Protein AF-A0A9P6S0D8-F1 (afdb_monomer)

Mean predicted aligned error: 14.42 Å

Solvent-accessible surface area (backbone atoms only — not comparable to full-atom values): 31231 Å² total; per-residue (Å²): 136,86,85,92,86,79,92,85,88,78,79,87,88,86,89,82,87,88,82,85,79,86,88,84,84,80,89,79,89,86,79,100,69,88,82,90,78,87,81,86,84,84,90,83,92,80,87,82,86,81,84,81,88,82,85,83,85,80,87,84,84,84,88,83,89,88,89,84,90,84,87,88,90,80,89,84,90,81,89,90,76,80,65,67,63,65,66,60,67,65,77,71,67,76,76,74,74,55,66,65,57,43,49,49,54,51,43,53,53,55,54,61,75,56,76,90,59,91,80,73,90,51,42,20,22,59,42,90,88,52,57,86,91,54,59,41,60,39,66,62,56,50,51,53,42,70,70,48,89,40,39,30,38,42,39,32,28,58,88,52,48,47,63,65,62,49,50,53,51,47,38,40,52,47,54,69,71,54,52,93,91,48,63,43,63,41,79,40,57,37,45,76,39,81,67,50,58,49,54,45,67,60,52,51,46,54,72,66,68,67,55,54,74,69,52,50,51,50,44,34,74,75,40,42,30,42,35,35,39,33,39,43,53,46,54,67,63,82,65,31,50,58,67,52,47,39,50,65,39,93,94,33,42,35,54,34,35,41,37,29,37,44,58,87,71,56,58,100,79,45,60,78,39,60,49,58,57,85,47,99,83,56,55,74,52,87,71,30,46,49,55,34,24,45,51,69,48,50,76,66,55,48,50,53,49,42,45,49,42,60,77,55,59,55,92,84,69,75,54,92,86,60,81,85,68,48,55,67,54,52,52,52,49,42,70,66,30,75,70,37,54,72,57,32,20,32,58,46,50,32,57,40,44,73,66,32,48,70,58,51,60,72,67,68,61,61,61,93,74,47,77,72,41,79,64,54,46,49,52,48,38,53,53,51,46,30,55,52,36,48,55,53,52,77,73,46,95,68,54,70,72,47,44,58,45,45,54,51,39,52,75,72,37,44,58,60,54,42,50,50,53,48,26,52,51,27,44,49,33,38,73,78,52,74,48,38,62,47,47,73,56,49,66,94,84,33,63,89,41,81,59,28,76,58,70,34,90,49,55,64,39,37,57,43,45,79,32,42,72,56,46,76,60,95,51,32,35,29,54,79,44,63,70,55,44,56,46,32,32,50,45,65,74,64,51,80,78,72,94,68,92,90,82,79,84,132

Structure (mmCIF, N/CA/C/O backbone):
data_AF-A0A9P6S0D8-F1
#
_entry.id   AF-A0A9P6S0D8-F1
#
loop_
_atom_site.group_PDB
_atom_site.id
_atom_site.type_symbol
_atom_site.label_atom_id
_atom_site.label_alt_id
_atom_site.label_comp_id
_atom_site.label_asym_id
_atom_site.label_entity_id
_atom_site.label_seq_id
_atom_site.pdbx_PDB_ins_code
_atom_site.Cartn_x
_atom_site.Cartn_y
_atom_site.Cartn_z
_atom_site.occupancy
_atom_site.B_iso_or_equiv
_atom_site.auth_seq_id
_atom_site.auth_comp_id
_atom_site.auth_asym_id
_atom_site.auth_atom_id
_atom_site.pdbx_PDB_model_num
ATOM 1 N N . THR A 1 1 ? 36.567 -17.378 55.116 1.00 43.62 1 THR A N 1
ATOM 2 C CA . THR A 1 1 ? 37.610 -16.711 54.309 1.00 43.62 1 THR A CA 1
ATOM 3 C C . THR A 1 1 ? 36.976 -15.665 53.410 1.00 43.62 1 THR A C 1
ATOM 5 O O . THR A 1 1 ? 36.453 -15.983 52.356 1.00 43.62 1 THR A O 1
ATOM 8 N N . THR A 1 2 ? 36.975 -14.416 53.874 1.00 33.81 2 THR A N 1
ATOM 9 C CA . THR A 1 2 ? 36.961 -13.179 53.058 1.00 33.81 2 THR A CA 1
ATOM 10 C C . THR A 1 2 ? 38.317 -13.021 52.326 1.00 33.81 2 THR A C 1
ATOM 12 O O . THR A 1 2 ? 39.201 -13.829 52.634 1.00 33.81 2 THR A O 1
ATOM 15 N N . PRO A 1 3 ? 38.551 -12.057 51.394 1.00 44.50 3 PRO A N 1
ATOM 16 C CA . PRO A 1 3 ? 37.838 -10.791 51.091 1.00 44.50 3 PRO A CA 1
ATOM 17 C C . PRO A 1 3 ? 37.304 -10.687 49.633 1.00 44.50 3 PRO A C 1
ATOM 19 O O . PRO A 1 3 ? 37.494 -11.619 48.864 1.00 44.50 3 PRO A O 1
ATOM 22 N N . ASN A 1 4 ? 36.568 -9.668 49.151 1.00 31.56 4 ASN A N 1
ATOM 23 C CA . ASN A 1 4 ? 36.167 -8.312 49.604 1.00 31.56 4 ASN A CA 1
ATOM 24 C C . ASN A 1 4 ? 37.108 -7.109 49.299 1.00 31.56 4 ASN A C 1
ATOM 26 O O . ASN A 1 4 ? 37.871 -6.703 50.166 1.00 31.56 4 ASN A O 1
ATOM 30 N N . TYR A 1 5 ? 36.972 -6.485 48.118 1.00 31.80 5 TYR A N 1
ATOM 31 C CA . TYR A 1 5 ? 37.401 -5.108 47.758 1.00 31.80 5 TYR A CA 1
ATOM 32 C C . TYR A 1 5 ? 36.696 -4.699 46.435 1.00 31.80 5 TYR A C 1
ATOM 34 O O . TYR A 1 5 ? 36.462 -5.580 45.614 1.00 31.80 5 TYR A O 1
ATOM 42 N N . SER A 1 6 ? 36.421 -3.438 46.063 1.00 29.94 6 SER A N 1
ATOM 43 C CA . SER A 1 6 ? 35.986 -2.212 46.776 1.00 29.94 6 SER A CA 1
ATOM 44 C C . SER A 1 6 ? 35.762 -1.078 45.748 1.00 29.94 6 SER A C 1
ATOM 46 O O . SER A 1 6 ? 36.476 -1.029 44.749 1.00 29.94 6 SER A O 1
ATOM 48 N N . ASN A 1 7 ? 34.869 -0.118 46.021 1.00 30.22 7 ASN A N 1
ATOM 49 C CA . ASN A 1 7 ? 34.655 1.094 45.203 1.00 30.22 7 ASN A CA 1
ATOM 50 C C . ASN A 1 7 ? 35.923 1.921 44.902 1.00 30.22 7 ASN A C 1
ATOM 52 O O . ASN A 1 7 ? 36.817 2.023 45.746 1.00 30.22 7 ASN A O 1
ATOM 56 N N . LYS A 1 8 ? 35.877 2.705 43.811 1.00 30.20 8 LYS A N 1
ATOM 57 C CA . LYS A 1 8 ? 36.430 4.074 43.796 1.00 30.20 8 LYS A CA 1
ATOM 58 C C . LYS A 1 8 ? 35.692 4.991 42.810 1.00 30.20 8 LYS A C 1
ATOM 60 O O . LYS A 1 8 ? 35.500 4.627 41.658 1.00 30.20 8 LYS A O 1
ATOM 65 N N . ASN A 1 9 ? 35.313 6.182 43.282 1.00 28.91 9 ASN A N 1
ATOM 66 C CA . ASN A 1 9 ? 34.657 7.237 42.498 1.00 28.91 9 ASN A CA 1
ATOM 67 C C . ASN A 1 9 ? 35.667 8.267 41.970 1.00 28.91 9 ASN A C 1
ATOM 69 O O . ASN A 1 9 ? 36.666 8.537 42.641 1.00 28.91 9 ASN A O 1
ATOM 73 N N . ARG A 1 10 ? 35.323 8.884 40.833 1.00 27.48 10 ARG A N 1
ATOM 74 C CA . ARG A 1 10 ? 35.676 10.237 40.340 1.00 27.48 10 ARG A CA 1
ATOM 75 C C . ARG A 1 10 ? 34.890 10.443 39.026 1.00 27.48 10 ARG A C 1
ATOM 77 O O . ARG A 1 10 ? 34.775 9.469 38.290 1.00 27.48 10 ARG A O 1
ATOM 84 N N . SER A 1 11 ? 34.197 11.537 38.690 1.00 25.92 11 SER A N 1
ATOM 85 C CA . SER A 1 11 ? 34.303 12.974 39.021 1.00 25.92 11 SER A CA 1
ATOM 86 C C . SER A 1 11 ? 35.606 13.621 38.525 1.00 25.92 11 SER A C 1
ATOM 88 O O . SER A 1 11 ? 36.672 13.033 38.678 1.00 25.92 11 SER A O 1
ATOM 90 N N . GLU A 1 12 ? 35.607 14.806 37.910 1.00 26.80 12 GLU A N 1
ATOM 91 C CA . GLU A 1 12 ? 34.502 15.710 37.509 1.00 26.80 12 GLU A CA 1
ATOM 92 C C . GLU A 1 12 ? 34.075 15.400 36.027 1.00 26.80 12 GLU A C 1
ATOM 94 O O . GLU A 1 12 ? 34.183 14.232 35.657 1.00 26.80 12 GLU A O 1
ATOM 99 N N . ASP A 1 13 ? 33.526 16.225 35.114 1.00 25.75 13 ASP A N 1
ATOM 100 C CA . ASP A 1 13 ? 33.072 17.637 35.071 1.00 25.75 13 ASP A CA 1
ATOM 101 C C . ASP A 1 13 ? 32.046 17.873 33.906 1.00 25.75 13 ASP A C 1
ATOM 103 O O . ASP A 1 13 ? 31.750 16.948 33.147 1.00 25.75 13 ASP A O 1
ATOM 107 N N . PHE A 1 14 ? 31.536 19.103 33.723 1.00 30.69 14 PHE A N 1
ATOM 108 C CA . PHE A 1 14 ? 30.758 19.620 32.566 1.00 30.69 14 PHE A CA 1
ATOM 109 C C . PHE A 1 14 ? 31.228 21.051 32.225 1.00 30.69 14 PHE A C 1
ATOM 111 O O . PHE A 1 14 ? 31.434 21.832 33.151 1.00 30.69 14 PHE A O 1
ATOM 118 N N . PRO A 1 15 ? 31.312 21.471 30.941 1.00 30.58 15 PRO A N 1
ATOM 119 C CA . PRO A 1 15 ? 30.437 22.585 30.488 1.00 30.58 15 PRO A CA 1
ATOM 120 C C . PRO A 1 15 ? 30.184 22.640 28.951 1.00 30.58 15 PRO A C 1
ATOM 122 O O . PRO A 1 15 ? 30.772 21.863 28.202 1.00 30.58 15 PRO A O 1
ATOM 125 N N . PRO A 1 16 ? 29.441 23.638 28.415 1.00 31.28 16 PRO A N 1
ATOM 126 C CA . PRO A 1 16 ? 28.270 24.342 28.953 1.00 31.28 16 PRO A CA 1
ATOM 127 C C . PRO A 1 16 ? 27.049 24.276 27.999 1.00 31.28 16 PRO A C 1
ATOM 129 O O . PRO A 1 16 ? 27.152 23.908 26.831 1.00 31.28 16 PRO A O 1
ATOM 132 N N . ALA A 1 17 ? 25.880 24.726 28.465 1.00 25.39 17 ALA A N 1
ATOM 133 C CA . ALA A 1 17 ? 24.733 24.989 27.590 1.00 25.39 17 ALA A CA 1
ATOM 134 C C . ALA A 1 17 ? 24.868 26.343 26.863 1.00 25.39 17 ALA A C 1
ATOM 136 O O . ALA A 1 17 ? 25.254 27.339 27.477 1.00 25.39 17 ALA A O 1
ATOM 137 N N . ILE A 1 18 ? 24.469 26.410 25.587 1.00 25.33 18 ILE A N 1
ATOM 138 C CA . ILE A 1 18 ? 24.305 27.679 24.858 1.00 25.33 18 ILE A CA 1
ATOM 139 C C . ILE A 1 18 ? 22.868 28.180 25.039 1.00 25.33 18 ILE A C 1
ATOM 141 O O . ILE A 1 18 ? 21.903 27.473 24.757 1.00 25.33 18 ILE A O 1
ATOM 145 N N . ASN A 1 19 ? 22.739 29.422 25.501 1.00 22.20 19 ASN A N 1
ATOM 146 C CA . ASN A 1 19 ? 21.478 30.117 25.735 1.00 22.20 19 ASN A CA 1
ATOM 147 C C . ASN A 1 19 ? 21.505 31.439 24.960 1.00 22.20 19 ASN A C 1
ATOM 149 O O . ASN A 1 19 ? 22.348 32.290 25.240 1.00 22.20 19 ASN A O 1
ATOM 153 N N . ILE A 1 20 ? 20.592 31.615 24.003 1.00 25.36 20 ILE A N 1
ATOM 154 C CA . ILE A 1 20 ? 20.399 32.883 23.292 1.00 25.36 20 ILE A CA 1
ATOM 155 C C . ILE A 1 20 ? 18.930 33.281 23.421 1.00 25.36 20 ILE A C 1
ATOM 157 O O . ILE A 1 20 ? 18.036 32.629 22.882 1.00 25.36 20 ILE A O 1
ATOM 161 N N . LYS A 1 21 ? 18.689 34.371 24.152 1.00 21.94 21 LYS A N 1
ATOM 162 C CA . LYS A 1 21 ? 17.391 35.047 24.225 1.00 21.94 21 LYS A CA 1
ATOM 163 C C . LYS A 1 21 ? 17.275 36.117 23.138 1.00 21.94 21 LYS A C 1
ATOM 165 O O . LYS A 1 21 ? 18.274 36.696 22.729 1.00 21.94 21 LYS A O 1
ATOM 170 N N . THR A 1 22 ? 16.023 36.456 22.825 1.00 23.69 22 THR A N 1
ATOM 171 C CA . THR A 1 22 ? 15.563 37.774 22.344 1.00 23.69 22 THR A CA 1
ATOM 172 C C . THR A 1 22 ? 16.264 38.384 21.128 1.00 23.69 22 THR A C 1
ATOM 174 O O . THR A 1 22 ? 17.295 39.034 21.254 1.00 23.69 22 THR A O 1
ATOM 177 N N . TYR A 1 23 ? 15.531 38.414 20.015 1.00 22.95 23 TYR A N 1
ATOM 178 C CA . TYR A 1 23 ? 15.213 39.701 19.397 1.00 22.95 23 TYR A CA 1
ATOM 179 C C . TYR A 1 23 ? 13.695 39.840 19.258 1.00 22.95 23 TYR A C 1
ATOM 181 O O . TYR A 1 23 ? 13.004 38.894 18.887 1.00 22.95 23 TYR A O 1
ATOM 189 N N . THR A 1 24 ? 13.193 41.029 19.574 1.00 22.28 24 THR A N 1
ATOM 190 C CA . THR A 1 24 ? 11.786 41.426 19.462 1.00 22.28 24 THR A CA 1
ATOM 191 C C . THR A 1 24 ? 11.764 42.723 18.669 1.00 22.28 24 THR A C 1
ATOM 193 O O . THR A 1 24 ? 12.523 43.612 19.037 1.00 22.28 24 THR A O 1
ATOM 196 N N . HIS A 1 25 ? 10.921 42.853 17.636 1.00 23.44 25 HIS A N 1
ATOM 197 C CA . HIS A 1 25 ? 9.987 43.984 17.476 1.00 23.44 25 HIS A CA 1
ATOM 198 C C . HIS A 1 25 ? 9.225 43.992 16.134 1.00 23.44 25 HIS A C 1
ATOM 200 O O . HIS A 1 25 ? 9.727 43.568 15.102 1.00 23.44 25 HIS A O 1
ATOM 206 N N . LEU A 1 26 ? 8.028 44.588 16.207 1.00 22.56 26 LEU A N 1
ATOM 207 C CA . LEU A 1 26 ? 7.305 45.317 15.153 1.00 22.56 26 LEU A CA 1
ATOM 208 C C . LEU A 1 26 ? 6.817 44.562 13.903 1.00 22.56 26 LEU A C 1
ATOM 210 O O . LEU A 1 26 ? 7.389 44.600 12.818 1.00 22.56 26 LEU A O 1
ATOM 214 N N . VAL A 1 27 ? 5.592 44.060 14.069 1.00 21.38 27 VAL A N 1
ATOM 215 C CA . VAL A 1 27 ? 4.469 44.227 13.131 1.00 21.38 27 VAL A CA 1
ATOM 216 C C . VAL A 1 27 ? 4.602 45.455 12.213 1.00 21.38 27 VAL A C 1
ATOM 218 O O . VAL A 1 27 ? 4.685 46.584 12.691 1.00 21.38 27 VAL A O 1
ATOM 221 N N . THR A 1 28 ? 4.425 45.240 10.910 1.00 23.17 28 THR A N 1
ATOM 222 C CA . THR A 1 28 ? 3.629 46.128 10.043 1.00 23.17 28 THR A CA 1
ATOM 223 C C . THR A 1 28 ? 2.694 45.259 9.202 1.00 23.17 28 THR A C 1
ATOM 225 O O . THR A 1 28 ? 3.064 44.158 8.798 1.00 23.17 28 THR A O 1
ATOM 228 N N . ALA A 1 29 ? 1.458 45.713 8.996 1.00 23.39 29 ALA A N 1
ATOM 229 C CA . ALA A 1 29 ? 0.491 45.039 8.132 1.00 23.39 29 ALA A CA 1
ATOM 230 C C . ALA A 1 29 ? 0.587 45.588 6.703 1.00 23.39 29 ALA A C 1
ATOM 232 O O . ALA A 1 29 ? 0.917 46.760 6.527 1.00 23.39 29 ALA A O 1
ATOM 233 N N . PHE A 1 30 ? 0.229 44.778 5.704 1.00 22.94 30 PHE A N 1
ATOM 234 C CA . PHE A 1 30 ? -0.132 45.285 4.380 1.00 22.94 30 PHE A CA 1
ATOM 235 C C . PHE A 1 30 ? -1.308 44.504 3.787 1.00 22.94 30 PHE A C 1
ATOM 237 O O . PHE A 1 30 ? -1.405 43.287 3.940 1.00 22.94 30 PHE A O 1
ATOM 244 N N . ASP A 1 31 ? -2.210 45.249 3.156 1.00 23.81 31 ASP A N 1
ATOM 245 C CA . ASP A 1 31 ? -3.538 44.830 2.701 1.00 23.81 31 ASP A CA 1
ATOM 246 C C . ASP A 1 31 ? -3.511 44.501 1.189 1.00 23.81 31 ASP A C 1
ATOM 248 O O . ASP A 1 31 ? -2.992 45.311 0.412 1.00 23.81 31 ASP A O 1
ATOM 252 N N . PRO A 1 32 ? -3.995 43.328 0.732 1.00 25.39 32 PRO A N 1
ATOM 253 C CA . PRO A 1 32 ? -3.911 42.924 -0.673 1.00 25.39 32 PRO A CA 1
ATOM 254 C C . PRO A 1 32 ? -5.001 43.569 -1.555 1.00 25.39 32 PRO A C 1
ATOM 256 O O . PRO A 1 32 ? -5.939 42.900 -1.992 1.00 25.39 32 PRO A O 1
ATOM 259 N N . ALA A 1 33 ? -4.844 44.854 -1.892 1.00 22.03 33 ALA A N 1
ATOM 260 C CA . ALA A 1 33 ? -5.728 45.567 -2.821 1.00 22.03 33 ALA A CA 1
ATOM 261 C C . ALA A 1 33 ? -4.964 46.406 -3.867 1.00 22.03 33 ALA A C 1
ATOM 263 O O . ALA A 1 33 ? -4.150 47.256 -3.516 1.00 22.03 33 ALA A O 1
ATOM 264 N N . ASN A 1 34 ? -5.318 46.226 -5.152 1.00 23.20 34 ASN A N 1
ATOM 265 C CA . ASN A 1 34 ? -4.726 46.863 -6.348 1.00 23.20 34 ASN A CA 1
ATOM 266 C C . ASN A 1 34 ? -3.242 46.489 -6.613 1.00 23.20 34 ASN A C 1
ATOM 268 O O . ASN A 1 34 ? -2.434 46.330 -5.713 1.00 23.20 34 ASN A O 1
ATOM 272 N N . THR A 1 35 ? -2.799 46.296 -7.860 1.00 25.33 35 THR A N 1
ATOM 273 C CA . THR A 1 35 ? -3.076 47.162 -9.018 1.00 25.33 35 THR A CA 1
ATOM 274 C C . THR A 1 35 ? -3.263 46.398 -10.333 1.00 25.33 35 THR A C 1
ATOM 276 O O . THR A 1 35 ? -2.433 45.582 -10.723 1.00 25.33 35 THR A O 1
ATOM 279 N N . LEU A 1 36 ? -4.328 46.744 -11.062 1.00 24.22 36 LEU A N 1
ATOM 280 C CA . LEU A 1 36 ? -4.523 46.418 -12.478 1.00 24.22 36 LEU A CA 1
ATOM 281 C C . LEU A 1 36 ? -3.663 47.324 -13.373 1.00 24.22 36 LEU A C 1
ATOM 283 O O . LEU A 1 36 ? -3.806 48.542 -13.294 1.00 24.22 36 LEU A O 1
ATOM 287 N N . SER A 1 37 ? -2.902 46.762 -14.320 1.00 23.42 37 SER A N 1
ATOM 288 C CA . SER A 1 37 ? -2.641 47.445 -15.600 1.00 23.42 37 SER A CA 1
ATOM 289 C C . SER A 1 37 ? -2.155 46.502 -16.710 1.00 23.42 37 SER A C 1
ATOM 291 O O . SER A 1 37 ? -1.038 46.005 -16.667 1.00 23.42 37 SER A O 1
ATOM 293 N N . ARG A 1 38 ? -3.015 46.334 -17.725 1.00 23.45 38 ARG A N 1
ATOM 294 C CA . ARG A 1 38 ? -2.714 46.246 -19.170 1.00 23.45 38 ARG A CA 1
ATOM 295 C C . ARG A 1 38 ? -1.516 45.398 -19.640 1.00 23.45 38 ARG A C 1
ATOM 297 O O . ARG A 1 38 ? -0.373 45.821 -19.537 1.00 23.45 38 ARG A O 1
ATOM 304 N N . TYR A 1 39 ? -1.828 44.414 -20.483 1.00 24.00 39 TYR A N 1
ATOM 305 C CA . TYR A 1 39 ? -1.579 44.579 -21.924 1.00 24.00 39 TYR A CA 1
ATOM 306 C C . TYR A 1 39 ? -2.740 43.984 -22.740 1.00 24.00 39 TYR A C 1
ATOM 308 O O . TYR A 1 39 ? -3.196 42.879 -22.458 1.00 24.00 39 TYR A O 1
ATOM 316 N N . HIS A 1 40 ? -3.219 44.719 -23.749 1.00 26.00 40 HIS A N 1
ATOM 317 C CA . HIS A 1 40 ? -3.858 44.110 -24.923 1.00 26.00 40 HIS A CA 1
ATOM 318 C C . HIS A 1 40 ? -2.728 43.644 -25.863 1.00 26.00 40 HIS A C 1
ATOM 320 O O . HIS A 1 40 ? -1.677 44.278 -25.887 1.00 26.00 40 HIS A O 1
ATOM 326 N N . GLY A 1 41 ? -2.859 42.599 -26.674 1.00 22.97 41 GLY A N 1
ATOM 327 C CA . GLY A 1 41 ? -4.006 41.717 -26.903 1.00 22.97 41 GLY A CA 1
ATOM 328 C C . GLY A 1 41 ? -4.093 41.358 -28.390 1.00 22.97 41 GLY A C 1
ATOM 329 O O . GLY A 1 41 ? -3.665 42.147 -29.224 1.00 22.97 41 GLY A O 1
ATOM 330 N N . HIS A 1 42 ? -4.648 40.194 -28.725 1.00 26.28 42 HIS A N 1
ATOM 331 C CA . HIS A 1 42 ? -5.058 39.853 -30.091 1.00 26.28 42 HIS A CA 1
ATOM 332 C C . HIS A 1 42 ? -6.209 38.844 -30.035 1.00 26.28 42 HIS A C 1
ATOM 334 O O . HIS A 1 42 ? -6.166 37.896 -29.252 1.00 26.28 42 HIS A O 1
ATOM 340 N N . GLU A 1 43 ? -7.241 39.067 -30.845 1.00 24.70 43 GLU A N 1
ATOM 341 C CA . GLU A 1 43 ? -8.364 38.143 -31.008 1.00 24.70 43 GLU A CA 1
ATOM 342 C C . GLU A 1 43 ? -8.121 37.233 -32.218 1.00 24.70 43 GLU A C 1
ATOM 344 O O . GLU A 1 43 ? -7.835 37.727 -33.306 1.00 24.70 43 GLU A O 1
ATOM 349 N N . GLU A 1 44 ? -8.350 35.929 -32.065 1.00 25.47 44 GLU A N 1
ATOM 350 C CA . GLU A 1 44 ? -8.776 35.071 -33.175 1.00 25.47 44 GLU A CA 1
ATOM 351 C C . GLU A 1 44 ? -10.015 34.273 -32.759 1.00 25.47 44 GLU A C 1
ATOM 353 O O . GLU A 1 44 ? -10.148 33.821 -31.620 1.00 25.47 44 GLU A O 1
ATOM 358 N N . THR A 1 45 ? -10.973 34.145 -33.678 1.00 24.78 45 THR A N 1
ATOM 359 C CA . THR A 1 45 ? -12.334 33.684 -33.378 1.00 24.78 45 THR A CA 1
ATOM 360 C C . THR A 1 45 ? -12.601 32.285 -33.928 1.00 24.78 45 THR A C 1
ATOM 362 O O . THR A 1 45 ? -12.907 32.103 -35.106 1.00 24.78 45 THR A O 1
ATOM 365 N N . VAL A 1 46 ? -12.579 31.279 -33.048 1.00 27.05 46 VAL A N 1
ATOM 366 C CA . VAL A 1 46 ? -12.969 29.897 -33.380 1.00 27.05 46 VAL A CA 1
ATOM 367 C C . VAL A 1 46 ? -14.299 29.534 -32.708 1.00 27.05 46 VAL A C 1
ATOM 369 O O . VAL A 1 46 ? -14.559 29.858 -31.551 1.00 27.05 46 VAL A O 1
ATOM 372 N N . ARG A 1 47 ? -15.190 28.896 -33.475 1.00 25.42 47 ARG A N 1
ATOM 373 C CA . ARG A 1 47 ? -16.607 28.695 -33.129 1.00 25.42 47 ARG A CA 1
ATOM 374 C C . ARG A 1 47 ? -16.806 27.537 -32.144 1.00 25.42 47 ARG A C 1
ATOM 376 O O . ARG A 1 47 ? -16.428 26.411 -32.451 1.00 25.42 47 ARG A O 1
ATOM 383 N N . GLN A 1 48 ? -17.515 27.772 -31.038 1.00 27.14 48 GLN A N 1
ATOM 384 C CA . GLN A 1 48 ? -18.044 26.694 -30.189 1.00 27.14 48 GLN A CA 1
ATOM 385 C C . GLN A 1 48 ? -19.435 26.217 -30.667 1.00 27.14 48 GLN A C 1
ATOM 387 O O . GLN A 1 48 ? -20.278 27.051 -31.018 1.00 27.14 48 GLN A O 1
ATOM 392 N N . PRO A 1 49 ? -19.724 24.900 -30.660 1.00 28.53 49 PRO A N 1
ATOM 393 C CA . PRO A 1 49 ? -21.063 24.368 -30.909 1.00 28.53 49 PRO A CA 1
ATOM 394 C C . PRO A 1 49 ? -21.972 24.509 -29.673 1.00 28.53 49 PRO A C 1
ATOM 396 O O . PRO A 1 49 ? -21.532 24.385 -28.533 1.00 28.53 49 PRO A O 1
ATOM 399 N N . LYS A 1 50 ? -23.271 24.744 -29.896 1.00 27.06 50 LYS A N 1
ATOM 400 C CA . LYS A 1 50 ? -24.272 24.905 -28.825 1.00 27.06 50 LYS A CA 1
ATOM 401 C C . LYS A 1 50 ? -24.726 23.543 -28.268 1.00 27.06 50 LYS A C 1
ATOM 403 O O . LYS A 1 50 ? -25.081 22.684 -29.075 1.00 27.06 50 LYS A O 1
ATOM 408 N N . PRO A 1 51 ? -24.850 23.358 -26.939 1.00 27.34 51 PRO A N 1
ATOM 409 C CA . PRO A 1 51 ? -25.596 22.234 -26.376 1.00 27.34 51 PRO A CA 1
ATOM 410 C C . PRO A 1 51 ? -27.108 22.389 -26.629 1.00 27.34 51 PRO A C 1
ATOM 412 O O . PRO A 1 51 ? -27.634 23.502 -26.730 1.00 27.34 51 PRO A O 1
ATOM 415 N N . ALA A 1 52 ? -27.818 21.265 -26.748 1.00 25.50 52 ALA A N 1
ATOM 416 C CA . ALA A 1 52 ? -29.238 21.238 -27.098 1.00 25.50 52 ALA A CA 1
ATOM 417 C C . ALA A 1 52 ? -30.166 21.563 -25.909 1.00 25.50 52 ALA A C 1
ATOM 419 O O . ALA A 1 52 ? -29.880 21.227 -24.760 1.00 25.50 52 ALA A O 1
ATOM 420 N N . LYS A 1 53 ? -31.328 22.170 -26.193 1.00 25.02 53 LYS A N 1
ATOM 421 C CA . LYS A 1 53 ? -32.399 22.368 -25.202 1.00 25.02 53 LYS A CA 1
ATOM 422 C C . LYS A 1 53 ? -33.141 21.053 -24.950 1.00 25.02 53 LYS A C 1
ATOM 424 O O . LYS A 1 53 ? -33.815 20.560 -25.852 1.00 25.02 53 LYS A O 1
ATOM 429 N N . LEU A 1 54 ? -33.103 20.544 -23.720 1.00 22.72 54 LEU A N 1
ATOM 430 C CA . LEU A 1 54 ? -33.999 19.471 -23.285 1.00 22.72 54 LEU A CA 1
ATOM 431 C C . LEU A 1 54 ? -35.372 20.063 -22.915 1.00 22.72 54 LEU A C 1
ATOM 433 O O . LEU A 1 54 ? -35.455 20.971 -22.089 1.00 22.72 54 LEU A O 1
ATOM 437 N N . VAL A 1 55 ? -36.450 19.575 -23.535 1.00 24.28 55 VAL A N 1
ATOM 438 C CA . VAL A 1 55 ? -37.817 20.085 -23.321 1.00 24.28 55 VAL A CA 1
ATOM 439 C C . VAL A 1 55 ? -38.568 19.182 -22.342 1.00 24.28 55 VAL A C 1
ATOM 441 O O . VAL A 1 55 ? -38.985 18.081 -22.695 1.00 24.28 55 VAL A O 1
ATOM 444 N N . LEU A 1 56 ? -38.775 19.662 -21.114 1.00 23.91 56 LEU A N 1
ATOM 445 C CA . LEU A 1 56 ? -39.571 18.972 -20.096 1.00 23.91 56 LEU A CA 1
ATOM 446 C C . LEU A 1 56 ? -41.063 19.319 -20.226 1.00 23.91 56 LEU A C 1
ATOM 448 O O . LEU A 1 56 ? -41.514 20.389 -19.818 1.00 23.91 56 LEU A O 1
ATOM 452 N N . PHE A 1 57 ? -41.843 18.384 -20.771 1.00 24.08 57 PHE A N 1
ATOM 453 C CA . PHE A 1 57 ? -43.305 18.464 -20.785 1.00 24.08 57 PHE A CA 1
ATOM 454 C C . PHE A 1 57 ? -43.881 18.272 -19.376 1.00 24.08 57 PHE A C 1
ATOM 456 O O . PHE A 1 57 ? -43.828 17.176 -18.821 1.00 24.08 57 PHE A O 1
ATOM 463 N N . THR A 1 58 ? -44.526 19.303 -18.829 1.00 24.28 58 THR A N 1
ATOM 464 C CA . THR A 1 58 ? -45.352 19.191 -17.616 1.00 24.28 58 THR A CA 1
ATOM 465 C C . THR A 1 58 ? -46.837 19.208 -17.986 1.00 24.28 58 THR A C 1
ATOM 467 O O . THR A 1 58 ? -47.408 20.245 -18.322 1.00 24.28 58 THR A O 1
ATOM 470 N N . LYS A 1 59 ? -47.496 18.043 -17.932 1.00 25.02 59 LYS A N 1
ATOM 471 C CA . LYS A 1 59 ? -48.958 17.960 -18.079 1.00 25.02 59 LYS A CA 1
ATOM 472 C C . LYS A 1 59 ? -49.634 18.441 -16.792 1.00 25.02 59 LYS A C 1
ATOM 474 O O . LYS A 1 59 ? -49.484 17.818 -15.747 1.00 25.02 59 LYS A O 1
ATOM 479 N N . LYS A 1 60 ? -50.424 19.514 -16.885 1.00 23.94 60 LYS A N 1
ATOM 480 C CA . LYS A 1 60 ? -51.428 19.874 -15.872 1.00 23.94 60 LYS A CA 1
ATOM 481 C C . LYS A 1 60 ? -52.752 19.177 -16.183 1.00 23.94 60 LYS A C 1
ATOM 483 O O . LYS A 1 60 ? -53.246 19.289 -17.301 1.00 23.94 60 LYS A O 1
ATOM 488 N N . THR A 1 61 ? -53.380 18.610 -15.161 1.00 24.84 61 THR A N 1
ATOM 489 C CA . THR A 1 61 ? -54.828 18.351 -15.109 1.00 24.84 61 THR A CA 1
ATOM 490 C C . THR A 1 61 ? -55.370 18.853 -13.769 1.00 24.84 61 THR A C 1
ATOM 492 O O . THR A 1 61 ? -54.666 18.828 -12.763 1.00 24.84 61 THR A O 1
ATOM 495 N N . LYS A 1 62 ? -56.588 19.404 -13.791 1.00 25.20 62 LYS A N 1
ATOM 496 C CA . LYS A 1 62 ? -57.316 19.980 -12.642 1.00 25.20 62 LYS A CA 1
ATOM 497 C C . LYS A 1 62 ? -58.377 18.984 -12.123 1.00 25.20 62 LYS A C 1
ATOM 499 O O . LYS A 1 62 ? -58.506 17.908 -12.697 1.00 25.20 62 LYS A O 1
ATOM 504 N N . ALA A 1 63 ? -59.182 19.458 -11.161 1.00 26.38 63 ALA A N 1
ATOM 505 C CA . ALA A 1 63 ? -60.453 18.919 -10.647 1.00 26.38 63 ALA A CA 1
ATOM 506 C C . ALA A 1 63 ? -60.317 18.025 -9.382 1.00 26.38 63 ALA A C 1
ATOM 508 O O . ALA A 1 63 ? -59.413 17.201 -9.319 1.00 26.38 63 ALA A O 1
ATOM 509 N N . ASP A 1 64 ? -61.158 18.162 -8.339 1.00 26.59 64 ASP A N 1
ATOM 510 C CA . ASP A 1 64 ? -62.201 19.191 -8.153 1.00 26.59 64 ASP A CA 1
ATOM 511 C C . ASP A 1 64 ? -62.582 19.545 -6.691 1.00 26.59 64 ASP A C 1
ATOM 513 O O . ASP A 1 64 ? -62.040 19.014 -5.726 1.00 26.59 64 ASP A O 1
ATOM 517 N N . GLN A 1 65 ? -63.495 20.516 -6.582 1.00 26.78 65 GLN A N 1
ATOM 518 C CA . GLN A 1 65 ? -63.988 21.255 -5.406 1.00 26.78 65 GLN A CA 1
ATOM 519 C C . GLN A 1 65 ? -64.592 20.442 -4.238 1.00 26.78 65 GLN A C 1
ATOM 521 O O . GLN A 1 65 ? -65.262 19.429 -4.445 1.00 26.78 65 GLN A O 1
ATOM 526 N N . LYS A 1 66 ? -64.598 21.057 -3.037 1.00 26.73 66 LYS A N 1
ATOM 527 C CA . LYS A 1 66 ? -65.832 21.195 -2.225 1.00 26.73 66 LYS A CA 1
ATOM 528 C C . LYS A 1 66 ? -65.826 22.424 -1.292 1.00 26.73 66 LYS A C 1
ATOM 530 O O . LYS A 1 66 ? -64.797 23.069 -1.123 1.00 26.73 66 LYS A O 1
ATOM 535 N N . THR A 1 67 ? -67.001 22.790 -0.769 1.00 27.61 67 THR A N 1
ATOM 536 C CA . THR A 1 67 ? -67.383 24.164 -0.357 1.00 27.61 67 THR A CA 1
ATOM 537 C C . THR A 1 67 ? -67.911 24.315 1.080 1.00 27.61 67 THR A C 1
ATOM 539 O O . THR A 1 67 ? -68.793 23.549 1.461 1.00 27.61 67 THR A O 1
ATOM 542 N N . SER A 1 68 ? -67.529 25.402 1.773 1.00 27.36 68 SER A N 1
ATOM 543 C CA . SER A 1 68 ? -68.353 26.195 2.733 1.00 27.36 68 SER A CA 1
ATOM 544 C C . SER A 1 68 ? -67.516 27.386 3.263 1.00 27.36 68 SER A C 1
ATOM 546 O O . SER A 1 68 ? -66.447 27.141 3.809 1.00 27.36 68 SER A O 1
ATOM 548 N N . LEU A 1 69 ? -67.775 28.676 2.989 1.00 26.34 69 LEU A N 1
ATOM 549 C CA . LEU A 1 69 ? -68.896 29.570 3.373 1.00 26.34 69 LEU A CA 1
ATOM 550 C C . LEU A 1 69 ? -69.072 29.811 4.887 1.00 26.34 69 LEU A C 1
ATOM 552 O O . LEU A 1 69 ? -69.538 28.905 5.566 1.00 26.34 69 LEU A O 1
ATOM 556 N N . ILE A 1 70 ? -68.823 31.057 5.356 1.00 29.34 70 ILE A N 1
ATOM 557 C CA . ILE A 1 70 ? -69.755 31.913 6.148 1.00 29.34 70 ILE A CA 1
ATOM 558 C C . ILE A 1 70 ? -69.168 33.327 6.475 1.00 29.34 70 ILE A C 1
ATOM 560 O O . ILE A 1 70 ? -67.993 33.467 6.789 1.00 29.34 70 ILE A O 1
ATOM 564 N N . SER A 1 71 ? -70.030 34.356 6.358 1.00 26.34 71 SER A N 1
ATOM 565 C CA . SER A 1 71 ? -70.041 35.754 6.891 1.00 26.34 71 SER A CA 1
ATOM 566 C C . SER A 1 71 ? -68.813 36.707 6.946 1.00 26.34 71 SER A C 1
ATOM 568 O O . SER A 1 71 ? -67.768 36.433 7.523 1.00 26.34 71 SER A O 1
ATOM 570 N N . HIS A 1 72 ? -69.070 37.945 6.500 1.00 26.31 72 HIS A N 1
ATOM 571 C CA . HIS A 1 72 ? -68.422 39.239 6.838 1.00 26.31 72 HIS A CA 1
ATOM 572 C C . HIS A 1 72 ? -69.108 39.891 8.082 1.00 26.31 72 HIS A C 1
ATOM 574 O O . HIS A 1 72 ? -70.144 39.368 8.478 1.00 26.31 72 HIS A O 1
ATOM 580 N N . ARG A 1 73 ? -68.736 41.016 8.745 1.00 24.36 73 ARG A N 1
ATOM 581 C CA . ARG A 1 73 ? -67.745 42.151 8.692 1.00 24.36 73 ARG A CA 1
ATOM 582 C C . ARG A 1 73 ? -67.888 42.933 10.056 1.00 24.36 73 ARG A C 1
ATOM 584 O O . ARG A 1 73 ? -68.669 42.450 10.872 1.00 24.36 73 ARG A O 1
ATOM 591 N N . PRO A 1 74 ? -67.404 44.186 10.290 1.00 38.69 74 PRO A N 1
ATOM 592 C CA . PRO A 1 74 ? -66.144 44.896 9.961 1.00 38.69 74 PRO A CA 1
ATOM 593 C C . PRO A 1 74 ? -65.485 45.623 11.188 1.00 38.69 74 PRO A C 1
ATOM 595 O O . PRO A 1 74 ? -66.112 45.752 12.234 1.00 38.69 74 PRO A O 1
ATOM 598 N N . SER A 1 75 ? -64.319 46.277 10.985 1.00 26.34 75 SER A N 1
ATOM 599 C CA . SER A 1 75 ? -63.700 47.356 11.830 1.00 26.34 75 SER A CA 1
ATOM 600 C C . SER A 1 75 ? -63.278 47.002 13.281 1.00 26.34 75 SER A C 1
ATOM 602 O O . SER A 1 75 ? -63.875 46.144 13.909 1.00 26.34 75 SER A O 1
ATOM 604 N N . SER A 1 76 ? -62.245 47.600 13.897 1.00 29.33 76 SER A N 1
ATOM 605 C CA . SER A 1 76 ? -61.391 48.765 13.557 1.00 29.33 76 SER A CA 1
ATOM 606 C C . SER A 1 76 ? -59.912 48.532 13.984 1.00 29.33 76 SER A C 1
ATOM 608 O O . SER A 1 76 ? -59.634 47.500 14.592 1.00 29.33 76 SER A O 1
ATOM 610 N N . PRO A 1 77 ? -58.938 49.408 13.639 1.00 32.06 77 PRO A N 1
ATOM 611 C CA . PRO A 1 77 ? -57.510 49.049 13.619 1.00 32.06 77 PRO A CA 1
ATOM 612 C C . PRO A 1 77 ? -56.743 49.276 14.936 1.00 32.06 77 PRO A C 1
ATOM 614 O O . PRO A 1 77 ? -57.049 50.192 15.696 1.00 32.06 77 PRO A O 1
ATOM 617 N N . GLY A 1 78 ? -55.654 48.521 15.131 1.00 25.53 78 GLY A N 1
AT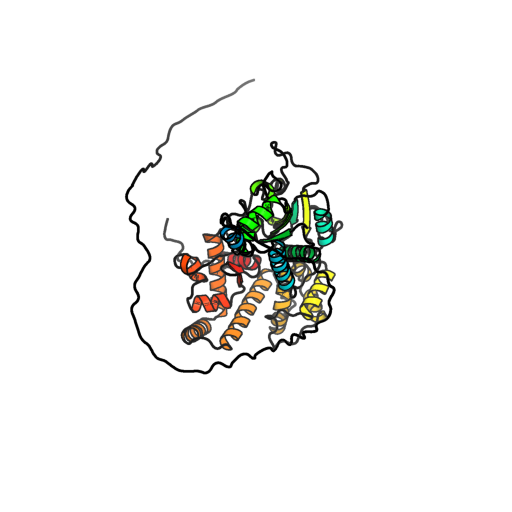OM 618 C CA . GLY A 1 78 ? -54.664 48.772 16.182 1.00 25.53 78 GLY A CA 1
ATOM 619 C C . GLY A 1 78 ? -53.392 47.924 16.048 1.00 25.53 78 GLY A C 1
ATOM 620 O O . GLY A 1 78 ? -53.486 46.710 15.948 1.00 25.53 78 GLY A O 1
ATOM 621 N N . LEU A 1 79 ? -52.236 48.601 16.112 1.00 28.48 79 LEU A N 1
ATOM 622 C CA . LEU A 1 79 ? -50.862 48.089 16.281 1.00 28.48 79 LEU A CA 1
ATOM 623 C C . LEU A 1 79 ? -50.274 47.158 15.194 1.00 28.48 79 LEU A C 1
ATOM 625 O O . LEU A 1 79 ? -50.783 46.091 14.874 1.00 28.48 79 LEU A O 1
ATOM 629 N N . VAL A 1 80 ? -49.112 47.576 14.684 1.00 32.12 80 VAL A N 1
ATOM 630 C CA . VAL A 1 80 ? -48.201 46.786 13.842 1.00 32.12 80 VAL A CA 1
ATOM 631 C C . VAL A 1 80 ? -47.182 46.090 14.747 1.00 32.12 80 VAL A C 1
ATOM 633 O O . VAL A 1 80 ? -46.561 46.756 15.575 1.00 32.12 80 VAL A O 1
ATOM 636 N N . SER A 1 81 ? -46.950 44.792 14.546 1.00 32.75 81 SER A N 1
ATOM 637 C CA . SER A 1 81 ? -45.800 44.061 15.098 1.00 32.75 81 SER A CA 1
ATOM 638 C C . SER A 1 81 ? -45.144 43.199 14.015 1.00 32.75 81 SER A C 1
ATOM 640 O O . SER A 1 81 ? -45.827 42.575 13.208 1.00 32.75 81 SER A O 1
ATOM 642 N N . ASP A 1 82 ? -43.814 43.227 13.966 1.00 37.31 82 ASP A N 1
ATOM 643 C CA . ASP A 1 82 ? -42.997 42.820 12.818 1.00 37.31 82 ASP A CA 1
ATOM 644 C C . ASP A 1 82 ? -42.780 41.296 12.679 1.00 37.31 82 ASP A C 1
ATOM 646 O O . ASP A 1 82 ? -41.707 40.768 12.968 1.00 37.31 82 ASP A O 1
ATOM 650 N N . ASP A 1 83 ? -43.778 40.586 12.145 1.00 33.84 83 ASP A N 1
ATOM 651 C CA . ASP A 1 83 ? -43.622 39.184 11.710 1.00 33.84 83 ASP A CA 1
ATOM 652 C C . ASP A 1 83 ? -42.709 39.026 10.469 1.00 33.84 83 ASP A C 1
ATOM 654 O O . ASP A 1 83 ? -42.323 37.912 10.101 1.00 33.84 83 ASP A O 1
ATOM 658 N N . SER A 1 84 ? -42.328 40.125 9.800 1.00 33.53 84 SER A N 1
ATOM 659 C CA . SER A 1 84 ? -41.553 40.072 8.552 1.00 33.53 84 SER A CA 1
ATOM 660 C C . SER A 1 84 ? -40.074 39.736 8.777 1.00 33.53 84 SER A C 1
ATOM 662 O O . SER A 1 84 ? -39.453 39.087 7.928 1.00 33.53 84 SER A O 1
ATOM 664 N N . ALA A 1 85 ? -39.526 40.118 9.935 1.00 33.28 85 ALA A N 1
ATOM 665 C CA . ALA A 1 85 ? -38.160 39.800 10.339 1.00 33.28 85 ALA A CA 1
ATOM 666 C C . ALA A 1 85 ? -37.964 38.297 10.620 1.00 33.28 85 ALA A C 1
ATOM 668 O O . ALA A 1 85 ? -36.995 37.703 10.144 1.00 33.28 85 ALA A O 1
ATOM 669 N N . MET A 1 86 ? -38.909 37.660 11.325 1.00 30.45 86 MET A N 1
ATOM 670 C CA . MET A 1 86 ? -38.843 36.226 11.649 1.00 30.45 86 MET A CA 1
ATOM 671 C C . MET A 1 86 ? -38.901 35.340 10.400 1.00 30.45 86 MET A C 1
ATOM 673 O O . MET A 1 86 ? -38.124 34.396 10.271 1.00 30.45 86 MET A O 1
ATOM 677 N N . ILE A 1 87 ? -39.776 35.661 9.442 1.00 34.12 87 ILE A N 1
ATOM 678 C CA . ILE A 1 87 ? -39.960 34.844 8.231 1.00 34.12 87 ILE A CA 1
ATOM 679 C C . ILE A 1 87 ? -38.748 34.942 7.282 1.00 34.12 87 ILE A C 1
ATOM 681 O O . ILE A 1 87 ? -38.460 33.993 6.553 1.00 34.12 87 ILE A O 1
ATOM 685 N N . ARG A 1 88 ? -37.983 36.043 7.320 1.00 28.91 88 ARG A N 1
ATOM 686 C CA . ARG A 1 88 ? -36.770 36.222 6.497 1.00 28.91 88 ARG A CA 1
ATOM 687 C C . ARG A 1 88 ? -35.511 35.549 7.047 1.00 28.91 88 ARG A C 1
ATOM 689 O O . ARG A 1 88 ? -34.597 35.293 6.270 1.00 28.91 88 ARG A O 1
ATOM 696 N N . TYR A 1 89 ? -35.468 35.191 8.330 1.00 34.25 89 TYR A N 1
ATOM 697 C CA . TYR A 1 89 ? -34.326 34.460 8.902 1.00 34.25 89 TYR A CA 1
ATOM 698 C C . TYR A 1 89 ? -34.317 32.952 8.591 1.00 34.25 89 TYR A C 1
ATOM 700 O O . TYR A 1 89 ? -33.32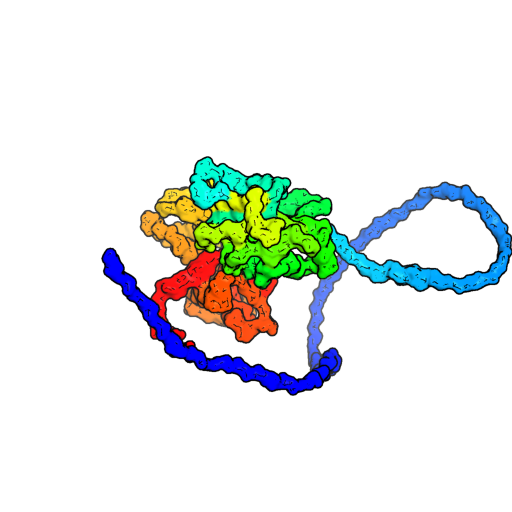4 32.277 8.847 1.00 34.25 89 TYR A O 1
ATOM 708 N N . VAL A 1 90 ? -35.392 32.414 8.003 1.00 36.28 90 VAL A N 1
ATOM 709 C CA . VAL A 1 90 ? -35.507 30.983 7.656 1.00 36.28 90 VAL A CA 1
ATOM 710 C C . VAL A 1 90 ? -34.966 30.675 6.247 1.00 36.28 90 VAL A C 1
ATOM 712 O O . VAL A 1 90 ? -34.662 29.525 5.940 1.00 36.28 90 VAL A O 1
ATOM 715 N N . SER A 1 91 ? -34.798 31.684 5.381 1.00 35.91 91 SER A N 1
ATOM 716 C CA . SER A 1 91 ? -34.428 31.497 3.966 1.00 35.91 91 SER A CA 1
ATOM 717 C C . SER A 1 91 ? -32.925 31.412 3.658 1.00 35.91 91 SER A C 1
ATOM 719 O O . SER A 1 91 ? -32.581 31.136 2.513 1.00 35.91 91 SER A O 1
ATOM 721 N N . GLU A 1 92 ? -32.036 31.611 4.639 1.00 38.22 92 GLU A N 1
ATOM 722 C CA . GLU A 1 92 ? -30.572 31.508 4.452 1.00 38.22 92 GLU A CA 1
ATOM 723 C C . GLU A 1 92 ? -29.895 30.472 5.366 1.00 38.22 92 GLU A C 1
ATOM 725 O O . GLU A 1 92 ? -28.680 30.496 5.567 1.00 38.22 92 GLU A O 1
ATOM 730 N N . ILE A 1 93 ? -30.648 29.473 5.844 1.00 40.84 93 ILE A N 1
ATOM 731 C CA . ILE A 1 93 ? -30.021 28.208 6.244 1.00 40.84 93 ILE A CA 1
ATOM 732 C C . ILE A 1 93 ? -29.488 27.551 4.967 1.00 40.84 93 ILE A C 1
ATOM 734 O O . ILE A 1 93 ? -30.214 26.844 4.265 1.00 40.84 93 ILE A O 1
ATOM 738 N N . GLN A 1 94 ? -28.204 27.772 4.669 1.00 39.81 94 GLN A N 1
ATOM 739 C CA . GLN A 1 94 ? -27.460 26.904 3.761 1.00 39.81 94 GLN A CA 1
ATOM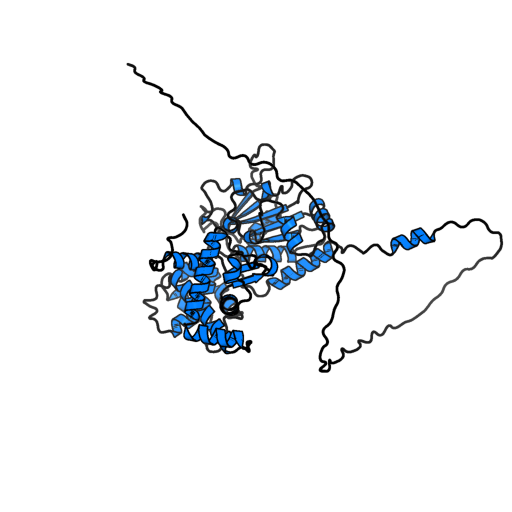 740 C C . GLN A 1 94 ? -27.591 25.481 4.305 1.00 39.81 94 GLN A C 1
ATOM 742 O O . GLN A 1 94 ? -27.062 25.168 5.371 1.00 39.81 94 GLN A O 1
ATOM 747 N N . THR A 1 95 ? -28.356 24.636 3.613 1.00 44.97 95 THR A N 1
ATOM 748 C CA . THR A 1 95 ? -28.634 23.275 4.069 1.00 44.97 95 THR A CA 1
ATOM 749 C C . THR A 1 95 ? -27.331 22.491 4.087 1.00 44.97 95 THR A C 1
ATOM 751 O O . THR A 1 95 ? -26.854 22.064 3.033 1.00 44.97 95 THR A O 1
ATOM 754 N N . VAL A 1 96 ? -26.750 22.329 5.280 1.00 50.38 96 VAL A N 1
ATOM 755 C CA . VAL A 1 96 ? -25.572 21.487 5.501 1.00 50.38 96 VAL A CA 1
ATOM 756 C C . VAL A 1 96 ? -25.876 20.119 4.884 1.00 50.38 96 VAL A C 1
ATOM 758 O O . VAL A 1 96 ? -26.907 19.538 5.235 1.00 50.38 96 VAL A O 1
ATOM 761 N N . PRO A 1 97 ? -25.053 19.616 3.944 1.00 60.28 97 PRO A N 1
ATOM 762 C CA . PRO A 1 97 ? -25.313 18.329 3.316 1.00 60.28 97 PRO A CA 1
ATOM 763 C C . PRO A 1 97 ? -25.480 17.237 4.375 1.00 60.28 97 PRO A C 1
ATOM 765 O O . PRO A 1 97 ? -24.677 17.154 5.309 1.00 60.28 97 PRO A O 1
ATOM 768 N N . ASP A 1 98 ? -26.519 16.407 4.231 1.00 83.88 98 ASP A N 1
ATOM 769 C CA . ASP A 1 98 ? -26.723 15.238 5.093 1.00 83.88 98 ASP A CA 1
ATOM 770 C C . ASP A 1 98 ? -25.427 14.416 5.086 1.00 83.88 98 ASP A C 1
ATOM 772 O O . ASP A 1 98 ? -24.898 14.091 4.020 1.00 83.88 98 ASP A O 1
ATOM 776 N N . ILE A 1 99 ? -24.894 14.086 6.262 1.00 90.62 99 ILE A N 1
ATOM 777 C CA . ILE A 1 99 ? -23.668 13.288 6.371 1.00 90.62 99 ILE A CA 1
ATOM 778 C C . ILE A 1 99 ? -23.820 11.959 5.625 1.00 90.62 99 ILE A C 1
ATOM 780 O O . ILE A 1 99 ? -22.860 11.484 5.024 1.00 90.62 99 ILE A O 1
ATOM 784 N N . GLU A 1 100 ? -25.027 11.393 5.571 1.00 92.56 100 GLU A N 1
ATOM 785 C CA . GLU A 1 100 ? -25.298 10.191 4.783 1.00 92.56 100 GLU A CA 1
ATOM 786 C C . GLU A 1 100 ? -25.197 10.441 3.270 1.00 92.56 100 GLU A C 1
ATOM 788 O O . GLU A 1 100 ? -24.765 9.541 2.560 1.00 92.56 100 GLU A O 1
ATOM 793 N N . HIS A 1 101 ? -25.484 11.643 2.751 1.00 92.62 101 HIS A N 1
ATOM 794 C CA . HIS A 1 101 ? -25.220 11.973 1.340 1.00 92.62 101 HIS A CA 1
ATOM 795 C C . HIS A 1 101 ? -23.715 11.932 1.035 1.00 92.62 101 HIS A C 1
ATOM 797 O O . HIS A 1 101 ? -23.293 11.311 0.059 1.00 92.62 101 HIS A O 1
ATOM 803 N N . ASN A 1 102 ? -22.896 12.511 1.915 1.00 94.50 102 ASN A N 1
ATOM 804 C CA . ASN A 1 102 ? -21.442 12.542 1.743 1.00 94.50 102 ASN A CA 1
ATOM 805 C C . ASN A 1 102 ? -20.820 11.142 1.960 1.00 94.50 102 ASN A C 1
ATOM 807 O O . ASN A 1 102 ? -19.865 10.772 1.274 1.00 94.50 102 ASN A O 1
ATOM 811 N N . LEU A 1 103 ? -21.401 10.312 2.840 1.00 95.31 103 LEU A N 1
ATOM 812 C CA . LEU A 1 103 ? -21.054 8.890 2.984 1.00 95.31 103 LEU A CA 1
ATOM 813 C C . LEU A 1 103 ? -21.501 8.049 1.777 1.00 95.31 103 LEU A C 1
ATOM 815 O O . LEU A 1 103 ? -20.767 7.151 1.372 1.00 95.31 103 LEU A O 1
ATOM 819 N N . HIS A 1 104 ? -22.647 8.347 1.159 1.00 93.81 104 HIS A N 1
ATOM 820 C CA . HIS A 1 104 ? -23.068 7.734 -0.105 1.00 93.81 104 HIS A CA 1
ATOM 821 C C . HIS A 1 104 ? -22.093 8.079 -1.243 1.00 93.81 104 HIS A C 1
ATOM 823 O O . HIS A 1 104 ? -21.651 7.180 -1.955 1.00 93.81 104 HIS A O 1
ATOM 829 N N . GLN A 1 105 ? -21.666 9.341 -1.358 1.00 94.38 105 GLN A N 1
ATOM 830 C CA . GLN A 1 105 ? -20.647 9.748 -2.330 1.00 94.38 105 GLN A CA 1
ATOM 831 C C . GLN A 1 105 ? -19.308 9.019 -2.105 1.00 94.38 105 GLN A C 1
ATOM 833 O O . GLN A 1 105 ? -18.704 8.533 -3.063 1.00 94.38 105 GLN A O 1
ATOM 838 N N . LEU A 1 106 ? -18.859 8.894 -0.849 1.00 94.56 106 LEU A N 1
ATOM 839 C CA . LEU A 1 106 ? -17.654 8.132 -0.495 1.00 94.56 106 LEU A CA 1
ATOM 840 C C . LEU A 1 106 ? -17.795 6.642 -0.848 1.00 94.56 106 LEU A C 1
ATOM 842 O O . LEU A 1 106 ? -16.889 6.058 -1.443 1.00 94.56 106 LEU A O 1
ATOM 846 N N . ARG A 1 107 ? -18.939 6.032 -0.518 1.00 94.88 107 ARG A N 1
ATOM 847 C CA . ARG A 1 107 ? -19.262 4.637 -0.843 1.00 94.88 107 ARG A CA 1
ATOM 848 C C . ARG A 1 107 ? -19.140 4.381 -2.341 1.00 94.88 107 ARG A C 1
ATOM 850 O O . ARG A 1 107 ? -18.449 3.447 -2.739 1.00 94.88 107 ARG A O 1
ATOM 857 N N . ASP A 1 108 ? -19.768 5.213 -3.166 1.00 93.12 108 ASP A N 1
ATOM 858 C CA . ASP A 1 108 ? -19.800 5.013 -4.615 1.00 93.12 108 ASP A CA 1
ATOM 859 C C . ASP A 1 108 ? -18.395 5.159 -5.230 1.00 93.12 108 ASP A C 1
ATOM 861 O O . ASP A 1 108 ? -17.987 4.315 -6.032 1.00 93.12 108 ASP A O 1
ATOM 865 N N . GLN A 1 109 ? -17.595 6.128 -4.760 1.00 91.50 109 GLN A N 1
ATOM 866 C CA . GLN A 1 109 ? -16.174 6.253 -5.120 1.00 91.50 109 GLN A CA 1
ATOM 867 C C . GLN A 1 109 ? -15.369 4.989 -4.766 1.00 91.50 109 GLN A C 1
ATOM 869 O O . GLN A 1 109 ? -14.611 4.480 -5.597 1.00 91.50 109 GLN A O 1
ATOM 874 N N . ARG A 1 110 ? -15.534 4.446 -3.550 1.00 91.25 110 ARG A N 1
ATOM 875 C CA . ARG A 1 110 ? -14.828 3.227 -3.105 1.00 91.25 110 ARG A CA 1
ATOM 876 C C . ARG A 1 110 ? -15.271 1.970 -3.852 1.00 91.25 110 ARG A C 1
ATOM 878 O O . ARG A 1 110 ? -14.453 1.083 -4.102 1.00 91.25 110 ARG A O 1
ATOM 885 N N . LEU A 1 111 ? -16.544 1.874 -4.230 1.00 91.25 111 LEU A N 1
ATOM 886 C CA . LEU A 1 111 ? -17.048 0.738 -4.999 1.00 91.25 111 LEU A CA 1
ATOM 887 C C . LEU A 1 111 ? -16.499 0.745 -6.433 1.00 91.25 111 LEU A C 1
ATOM 889 O O . LEU A 1 111 ? -15.972 -0.288 -6.853 1.00 91.25 111 LEU A O 1
ATOM 893 N N . GLN A 1 112 ? -16.517 1.893 -7.120 1.00 86.19 112 GLN A N 1
ATOM 894 C CA . GLN A 1 112 ? -15.977 2.057 -8.480 1.00 86.19 112 GLN A CA 1
ATOM 895 C C . GLN A 1 112 ? -14.462 1.793 -8.559 1.00 86.19 112 GLN A C 1
ATOM 897 O O . GLN A 1 112 ? -13.996 1.087 -9.452 1.00 86.19 112 GLN A O 1
ATOM 902 N N . ALA A 1 113 ? -13.680 2.302 -7.599 1.00 76.00 113 ALA A N 1
ATOM 903 C CA . ALA A 1 113 ? -12.212 2.303 -7.662 1.00 76.00 113 ALA A CA 1
ATOM 904 C C . ALA A 1 113 ? -11.535 0.915 -7.755 1.00 76.00 113 ALA A C 1
ATOM 906 O O . ALA A 1 113 ? -10.355 0.837 -8.091 1.00 76.00 113 ALA A O 1
ATOM 907 N N . GLY A 1 114 ? -12.244 -0.179 -7.451 1.00 63.19 114 GLY A N 1
ATOM 908 C CA . GLY A 1 114 ? -11.672 -1.532 -7.386 1.00 63.19 114 GLY A CA 1
ATOM 909 C C . GLY A 1 114 ? -12.249 -2.557 -8.366 1.00 63.19 114 GLY A C 1
ATOM 910 O O . GLY A 1 114 ? -12.078 -3.753 -8.135 1.00 63.19 114 GLY A O 1
ATOM 911 N N . GLU A 1 115 ? -13.000 -2.163 -9.399 1.00 59.06 115 GLU A N 1
ATOM 912 C CA . GLU A 1 115 ? -13.632 -3.137 -10.316 1.00 59.06 115 GLU A CA 1
ATOM 913 C C . GLU A 1 115 ? -12.625 -3.890 -11.208 1.00 59.06 115 GLU A C 1
ATOM 915 O O . GLU A 1 115 ? -12.881 -5.026 -11.597 1.00 59.06 115 GLU A O 1
ATOM 920 N N . ASN A 1 116 ? -11.441 -3.310 -11.433 1.00 55.94 116 ASN A N 1
ATOM 921 C CA . ASN A 1 116 ? -10.416 -3.819 -12.354 1.00 55.94 116 ASN A CA 1
ATOM 922 C C . ASN A 1 116 ? -9.196 -4.465 -11.656 1.00 55.94 116 ASN A C 1
ATOM 924 O O . ASN A 1 116 ? -8.103 -4.480 -12.220 1.00 55.94 116 ASN A O 1
ATOM 928 N N . SER A 1 117 ? -9.341 -4.959 -10.421 1.00 67.81 117 SER A N 1
ATOM 929 C CA . SER A 1 117 ? -8.240 -5.582 -9.664 1.00 67.81 117 SER A CA 1
ATOM 930 C C . SER A 1 117 ? -8.374 -7.105 -9.605 1.00 67.81 117 SER A C 1
ATOM 932 O O . SER A 1 117 ? -9.431 -7.619 -9.238 1.00 67.81 117 SER A O 1
ATOM 934 N N . HIS A 1 118 ? -7.297 -7.829 -9.933 1.00 82.62 118 HIS A N 1
ATOM 935 C CA . HIS A 1 118 ? -7.215 -9.279 -9.734 1.00 82.62 118 HIS A CA 1
ATOM 936 C C . HIS A 1 118 ? -7.197 -9.596 -8.237 1.00 82.62 118 HIS A C 1
ATOM 938 O O . HIS A 1 118 ? -6.301 -9.157 -7.513 1.00 82.62 118 HIS A O 1
ATOM 944 N N . PHE A 1 119 ? -8.180 -10.365 -7.774 1.00 90.06 119 PHE A N 1
ATOM 945 C CA . PHE A 1 119 ? -8.330 -10.722 -6.368 1.00 90.06 119 PHE A CA 1
ATOM 946 C C . PHE A 1 119 ? -8.607 -12.214 -6.216 1.00 90.06 119 PHE A C 1
ATOM 948 O O . PHE A 1 119 ? -9.611 -12.738 -6.703 1.00 90.06 119 PHE A O 1
ATOM 955 N N . ILE A 1 120 ? -7.725 -12.871 -5.469 1.00 93.38 120 ILE A N 1
ATOM 956 C CA . ILE A 1 120 ? -7.895 -14.234 -4.977 1.00 93.38 120 ILE A CA 1
ATOM 957 C C . ILE A 1 120 ? -8.064 -14.140 -3.458 1.00 93.38 120 ILE A C 1
ATOM 959 O O . ILE A 1 120 ? -7.212 -13.519 -2.815 1.00 93.38 120 ILE A O 1
ATOM 963 N N . PRO A 1 121 ? -9.125 -14.721 -2.865 1.00 93.62 121 PRO A N 1
ATOM 964 C CA . PRO A 1 121 ? -9.310 -14.721 -1.418 1.00 93.62 121 PRO A CA 1
ATOM 965 C C . PRO A 1 121 ? -8.086 -15.321 -0.702 1.00 93.62 121 PRO A C 1
ATOM 967 O O . PRO A 1 121 ? -7.755 -16.489 -0.942 1.00 93.62 121 PRO A O 1
ATOM 970 N N . PRO A 1 122 ? -7.388 -14.554 0.158 1.00 94.81 122 PRO A N 1
ATOM 971 C CA . PRO A 1 122 ? -6.225 -15.063 0.867 1.00 94.81 122 PRO A CA 1
ATOM 972 C C . PRO A 1 122 ? -6.640 -16.046 1.965 1.00 94.81 122 PRO A C 1
ATOM 974 O O . PRO A 1 122 ? -7.634 -15.849 2.671 1.00 94.81 122 PRO A O 1
ATOM 977 N N . GLN A 1 123 ? -5.830 -17.089 2.124 1.00 96.62 123 GLN A N 1
ATOM 978 C CA . GLN A 1 123 ? -5.849 -17.941 3.307 1.00 96.62 123 GLN A CA 1
ATOM 979 C C . GLN A 1 123 ? -4.920 -17.328 4.358 1.00 96.62 123 GLN A C 1
ATOM 981 O O . GLN A 1 123 ? -3.925 -16.684 4.015 1.00 96.62 123 GLN A O 1
ATOM 986 N N . ALA A 1 124 ? -5.230 -17.529 5.631 1.00 96.56 124 ALA A N 1
ATOM 987 C CA . ALA A 1 124 ? -4.396 -17.081 6.735 1.00 96.56 124 ALA A CA 1
ATOM 988 C C . ALA A 1 124 ? -4.357 -18.116 7.859 1.00 96.56 124 ALA A C 1
ATOM 990 O O . ALA A 1 124 ? -5.217 -18.988 7.936 1.00 96.56 124 ALA A O 1
ATOM 991 N N . LYS A 1 125 ? -3.352 -18.013 8.727 1.00 95.44 125 LYS A N 1
ATOM 992 C CA . LYS A 1 125 ? -3.182 -18.844 9.928 1.00 95.44 125 LYS A CA 1
ATOM 993 C C . LYS A 1 125 ? -3.149 -17.983 11.199 1.00 95.44 125 LYS A C 1
ATOM 995 O O . LYS A 1 125 ? -2.864 -16.789 11.088 1.00 95.44 125 LYS A O 1
ATOM 1000 N N . PRO A 1 126 ? -3.430 -18.539 12.396 1.00 93.00 126 PRO A N 1
ATOM 1001 C CA . PRO A 1 126 ? -3.648 -17.731 13.601 1.00 93.00 126 PRO A CA 1
ATOM 1002 C C . PRO A 1 126 ? -2.437 -16.896 14.035 1.00 93.00 126 PRO A C 1
ATOM 1004 O O . PRO A 1 126 ? -2.592 -15.745 14.422 1.00 93.00 126 PRO A O 1
ATOM 1007 N N . THR A 1 127 ? -1.230 -17.463 13.976 1.00 90.94 127 THR A N 1
ATOM 1008 C CA . THR A 1 127 ? 0.011 -16.811 14.430 1.00 90.94 127 THR A CA 1
ATOM 1009 C C . THR A 1 127 ? 1.189 -17.135 13.512 1.00 90.94 127 THR A C 1
ATOM 1011 O O . THR A 1 127 ? 1.126 -18.056 12.694 1.00 90.94 127 THR A O 1
ATOM 1014 N N . LEU A 1 128 ? 2.309 -16.423 13.675 1.00 87.00 128 LEU A N 1
ATOM 1015 C CA . LEU A 1 128 ? 3.541 -16.671 12.910 1.00 87.00 128 LEU A CA 1
ATOM 1016 C C . LEU A 1 128 ? 4.072 -18.104 13.091 1.00 87.00 128 LEU A C 1
ATOM 1018 O O . LEU A 1 128 ? 4.571 -18.701 12.142 1.00 87.00 128 LEU A O 1
ATOM 1022 N N . GLN A 1 129 ? 3.925 -18.658 14.297 1.00 86.56 129 GLN A N 1
ATOM 1023 C CA . GLN A 1 129 ? 4.376 -20.000 14.682 1.00 86.56 129 GLN A CA 1
ATOM 1024 C C . GLN A 1 129 ? 3.380 -21.106 14.292 1.00 86.56 129 GLN A C 1
ATOM 1026 O O . GLN A 1 129 ? 3.690 -22.287 14.429 1.00 86.56 129 GLN A O 1
ATOM 1031 N N . SER A 1 130 ? 2.178 -20.743 13.834 1.00 89.75 130 SER A N 1
ATOM 1032 C CA . SER A 1 130 ? 1.169 -21.709 13.398 1.00 89.75 130 SER A CA 1
ATOM 1033 C C . SER A 1 130 ? 1.628 -22.447 12.134 1.00 89.75 130 SER A C 1
ATOM 1035 O O . SER A 1 130 ? 2.307 -21.875 11.275 1.00 89.75 130 SER A O 1
ATOM 1037 N N . SER A 1 131 ? 1.241 -23.714 11.986 1.00 87.88 131 SER A N 1
ATOM 1038 C CA . SER A 1 131 ? 1.506 -24.493 10.771 1.00 87.88 131 SER A CA 1
ATOM 1039 C C . SER A 1 131 ? 0.417 -24.276 9.720 1.00 87.88 131 SER A C 1
ATOM 1041 O O . SER A 1 131 ? -0.719 -23.914 10.035 1.00 87.88 131 SER A O 1
ATOM 1043 N N . ASP A 1 132 ? 0.732 -24.566 8.461 1.00 83.44 132 ASP A N 1
ATOM 1044 C CA . ASP A 1 132 ? -0.199 -24.371 7.343 1.00 83.44 132 ASP A CA 1
ATOM 1045 C C . ASP A 1 132 ? -1.318 -25.446 7.303 1.00 83.44 132 ASP A C 1
ATOM 1047 O O . ASP A 1 132 ? -2.199 -25.415 6.452 1.00 83.44 132 ASP A O 1
ATOM 1051 N N . GLY A 1 133 ? -1.347 -26.359 8.284 1.00 85.00 133 GLY A N 1
ATOM 1052 C CA . GLY A 1 133 ? -2.513 -27.196 8.598 1.00 85.00 133 GLY A CA 1
ATOM 1053 C C . GLY A 1 133 ? -3.610 -26.471 9.396 1.00 85.00 133 GLY A C 1
ATOM 1054 O O . GLY A 1 133 ? -4.640 -27.069 9.685 1.00 85.00 133 GLY A O 1
ATOM 1055 N N . THR A 1 134 ? -3.398 -25.201 9.768 1.00 92.50 134 THR A N 1
ATOM 1056 C CA . THR A 1 134 ? -4.351 -24.365 10.533 1.00 92.50 134 THR A CA 1
ATOM 1057 C C . THR A 1 134 ? -4.933 -23.205 9.712 1.00 92.50 134 THR A C 1
ATOM 1059 O O . THR A 1 134 ? -5.402 -22.213 10.273 1.00 92.50 134 THR A O 1
ATOM 1062 N N . LEU A 1 135 ? -4.878 -23.310 8.379 1.00 95.38 135 LEU A N 1
ATOM 1063 C CA . LEU A 1 135 ? -5.362 -22.275 7.466 1.00 95.38 135 LEU A CA 1
ATOM 1064 C C . LEU A 1 135 ? -6.884 -22.090 7.527 1.00 95.38 135 LEU A C 1
ATOM 1066 O O . LEU A 1 135 ? -7.642 -23.053 7.623 1.00 95.38 135 LEU A O 1
ATOM 1070 N N . PHE A 1 136 ? -7.312 -20.835 7.408 1.00 96.19 136 PHE A N 1
ATOM 1071 C CA . PHE A 1 136 ? -8.705 -20.413 7.307 1.00 96.19 136 PHE A CA 1
ATOM 1072 C C . PHE A 1 136 ? -8.883 -19.304 6.248 1.00 96.19 136 PHE A C 1
ATOM 1074 O O . PHE A 1 136 ? -7.944 -18.534 5.997 1.00 96.19 136 PHE A O 1
ATOM 1081 N N . PRO A 1 137 ? -10.090 -19.143 5.666 1.00 97.06 137 PRO A N 1
ATOM 1082 C CA . PRO A 1 137 ? -10.406 -18.010 4.800 1.00 97.06 137 PRO A CA 1
ATOM 1083 C C . PRO A 1 137 ? -10.327 -16.694 5.583 1.00 97.06 137 PRO A C 1
ATOM 1085 O O . PRO A 1 137 ? -11.086 -16.466 6.529 1.00 97.06 137 PRO A O 1
ATOM 1088 N N . LEU A 1 138 ? -9.406 -15.802 5.204 1.00 97.31 138 LEU A N 1
ATOM 1089 C CA . LEU A 1 138 ? -9.144 -14.597 5.997 1.00 97.31 138 LEU A CA 1
ATOM 1090 C C . LEU A 1 138 ? -10.346 -13.641 6.030 1.00 97.31 138 LEU A C 1
ATOM 1092 O O . LEU A 1 138 ? -10.632 -13.059 7.071 1.00 97.31 138 LEU A O 1
ATOM 1096 N N . MET A 1 139 ? -11.063 -13.493 4.910 1.00 97.12 139 MET A N 1
ATOM 1097 C CA . MET A 1 139 ? -12.195 -12.562 4.811 1.00 97.12 139 MET A CA 1
ATOM 1098 C C . MET A 1 139 ? -13.312 -12.921 5.795 1.00 97.12 139 MET A C 1
ATOM 1100 O O . MET A 1 139 ? -13.755 -12.060 6.549 1.00 97.12 139 MET A O 1
ATOM 1104 N N . GLU A 1 140 ? -13.717 -14.191 5.834 1.00 96.88 140 GLU A N 1
ATOM 1105 C CA . GLU A 1 140 ? -14.717 -14.702 6.781 1.00 96.88 140 GLU A CA 1
ATOM 1106 C C . GLU A 1 140 ? -14.256 -14.462 8.222 1.00 96.88 140 GLU A C 1
ATOM 1108 O O . GLU A 1 140 ? -14.956 -13.810 8.995 1.00 96.88 140 GLU A O 1
ATOM 1113 N N . LYS A 1 141 ? -13.015 -14.849 8.551 1.00 96.38 141 LYS A N 1
ATOM 1114 C CA . LYS A 1 141 ? -12.466 -14.679 9.901 1.00 96.38 141 LYS A CA 1
ATOM 1115 C C . LYS A 1 141 ? -12.385 -13.214 10.351 1.00 96.38 141 LYS A C 1
ATOM 1117 O O . LYS A 1 141 ? -12.622 -12.919 11.524 1.00 96.38 141 LYS A O 1
ATOM 1122 N N . THR A 1 142 ? -12.056 -12.289 9.449 1.00 96.88 142 THR A N 1
ATOM 1123 C CA . THR A 1 142 ? -12.050 -10.848 9.744 1.00 96.88 142 THR A CA 1
ATOM 1124 C C . THR A 1 142 ? -13.468 -10.288 9.889 1.00 96.88 142 THR A C 1
ATOM 1126 O O . THR A 1 142 ? -13.688 -9.446 10.756 1.00 96.88 142 THR A O 1
ATOM 1129 N N . LEU A 1 143 ? -14.446 -10.761 9.111 1.00 96.94 143 LEU A N 1
ATOM 1130 C CA . LEU A 1 143 ? -15.845 -10.348 9.265 1.00 96.94 143 LEU A CA 1
ATOM 1131 C C . LEU A 1 143 ? -16.447 -10.856 10.588 1.00 96.94 143 LEU A C 1
ATOM 1133 O O . LEU A 1 143 ? -17.070 -10.067 11.298 1.00 96.94 143 LEU A O 1
ATOM 1137 N N . ASP A 1 144 ? -16.168 -12.102 10.985 1.00 95.44 144 ASP A N 1
ATOM 1138 C CA . ASP A 1 144 ? -16.539 -12.650 12.300 1.00 95.44 144 ASP A CA 1
ATOM 1139 C C . ASP A 1 144 ? -15.945 -11.821 13.450 1.00 95.44 144 ASP A C 1
ATOM 1141 O O . ASP A 1 144 ? -16.630 -11.477 14.416 1.00 95.44 144 ASP A O 1
ATOM 1145 N N . PHE A 1 145 ? -14.665 -11.451 13.340 1.00 95.19 145 PHE A N 1
ATOM 1146 C CA . PHE A 1 145 ? -13.995 -10.577 14.304 1.00 95.19 145 PHE A CA 1
ATOM 1147 C C . PHE A 1 145 ? -14.673 -9.198 14.406 1.00 95.19 145 PHE A C 1
ATOM 1149 O O . PHE A 1 145 ? -14.914 -8.686 15.505 1.00 95.19 145 PHE A O 1
ATOM 1156 N N . LEU A 1 146 ? -15.015 -8.603 13.259 1.00 95.12 146 LEU A N 1
ATOM 1157 C CA . LEU A 1 146 ? -15.698 -7.313 13.188 1.00 95.12 146 LEU A CA 1
ATOM 1158 C C . LEU A 1 146 ? -17.150 -7.381 13.691 1.00 95.12 146 LEU A C 1
ATOM 1160 O O . LEU A 1 146 ? -17.646 -6.365 14.177 1.00 95.12 146 LEU A O 1
ATOM 1164 N N . ALA A 1 147 ? -17.794 -8.550 13.681 1.00 93.75 147 ALA A N 1
ATOM 1165 C CA . ALA A 1 147 ? -19.096 -8.779 14.313 1.00 93.75 147 ALA A CA 1
ATOM 1166 C C . ALA A 1 147 ? -19.008 -9.049 15.833 1.00 93.75 147 ALA A C 1
ATOM 1168 O O . ALA A 1 147 ? -19.901 -8.650 16.577 1.00 93.75 147 ALA A O 1
ATOM 1169 N N . GLY A 1 148 ? -17.938 -9.700 16.307 1.00 91.94 148 GLY A N 1
ATOM 1170 C CA . GLY A 1 148 ? -17.736 -10.065 17.718 1.00 91.94 148 GLY A CA 1
ATOM 1171 C C . GLY A 1 148 ? -17.329 -8.904 18.650 1.00 91.94 148 GLY A C 1
ATOM 1172 O O . GLY A 1 148 ? -17.394 -7.737 18.270 1.00 91.94 148 GLY A O 1
ATOM 1173 N N . PRO A 1 149 ? -16.856 -9.180 19.881 1.00 90.12 149 PRO A N 1
ATOM 1174 C CA . PRO A 1 149 ? -16.427 -8.146 20.836 1.00 90.12 149 PRO A CA 1
ATOM 1175 C C . PRO A 1 149 ? -15.025 -7.559 20.559 1.00 90.12 149 PRO A C 1
ATOM 1177 O O . PRO A 1 149 ? -14.575 -6.681 21.290 1.00 90.12 149 PRO A O 1
ATOM 1180 N N . GLY A 1 150 ? -14.314 -8.046 19.535 1.00 91.06 150 GLY A N 1
ATOM 1181 C CA . GLY A 1 150 ? -12.936 -7.649 19.229 1.00 91.06 150 GLY A CA 1
ATOM 1182 C C . GLY A 1 150 ? -12.783 -6.181 18.809 1.00 91.06 150 GLY A C 1
ATOM 1183 O O . GLY A 1 150 ? -13.673 -5.613 18.174 1.00 91.06 150 GLY A O 1
ATOM 1184 N N . GLN A 1 151 ? -11.637 -5.577 19.146 1.00 94.69 151 GLN A N 1
ATOM 1185 C CA . GLN A 1 151 ? -11.319 -4.166 18.879 1.00 94.69 151 GLN A CA 1
ATOM 1186 C C . GLN A 1 151 ? -10.167 -3.972 17.882 1.00 94.69 151 GLN A C 1
ATOM 1188 O O . GLN A 1 151 ? -10.287 -3.115 17.010 1.00 94.69 151 GLN A O 1
ATOM 1193 N N . VAL A 1 152 ? -9.080 -4.752 17.975 1.00 96.81 152 VAL A N 1
ATOM 1194 C CA . VAL A 1 152 ? -7.946 -4.702 17.027 1.00 96.81 152 VAL A CA 1
ATOM 1195 C C . VAL A 1 152 ? -7.648 -6.086 16.436 1.00 96.81 152 VAL A C 1
ATOM 1197 O O . VAL A 1 152 ? -7.421 -7.036 17.185 1.00 96.81 152 VAL A O 1
ATOM 1200 N N . ILE A 1 153 ? -7.598 -6.192 15.104 1.00 96.94 153 ILE A N 1
ATOM 1201 C CA . ILE A 1 153 ? -7.054 -7.356 14.387 1.00 96.94 153 ILE A CA 1
ATOM 1202 C C . ILE A 1 153 ? -5.784 -6.970 13.620 1.00 96.94 153 ILE A C 1
ATOM 1204 O O . ILE A 1 153 ? -5.788 -6.038 12.814 1.00 96.94 153 ILE A O 1
ATOM 1208 N N . LEU A 1 154 ? -4.694 -7.692 13.880 1.00 97.50 154 LEU A N 1
ATOM 1209 C CA . LEU A 1 154 ? -3.393 -7.504 13.242 1.00 97.50 154 LEU A CA 1
ATOM 1210 C C . LEU A 1 154 ? -3.226 -8.475 12.065 1.00 97.50 154 LEU A C 1
ATOM 1212 O O . LEU A 1 154 ? -3.251 -9.693 12.237 1.00 97.50 154 LEU A O 1
ATOM 1216 N N . LEU A 1 155 ? -3.030 -7.915 10.874 1.00 97.62 155 LEU A N 1
ATOM 1217 C CA . LEU A 1 155 ? -2.878 -8.622 9.607 1.00 97.62 155 LEU A CA 1
ATOM 1218 C C . LEU A 1 155 ? -1.397 -8.669 9.216 1.00 97.62 155 LEU A C 1
ATOM 1220 O O . LEU A 1 155 ? -0.815 -7.673 8.777 1.00 97.62 155 LEU A O 1
ATOM 1224 N N . LEU A 1 156 ? -0.784 -9.836 9.392 1.00 96.56 156 LEU A N 1
ATOM 1225 C CA . LEU A 1 156 ? 0.631 -10.078 9.117 1.00 96.56 156 LEU A CA 1
ATOM 1226 C C . LEU A 1 156 ? 0.843 -10.772 7.771 1.00 96.56 156 LEU A C 1
ATOM 1228 O O . LEU A 1 156 ? -0.084 -11.300 7.162 1.00 96.56 156 LEU A O 1
ATOM 1232 N N . GLY A 1 157 ? 2.086 -10.770 7.301 1.00 93.19 157 GLY A N 1
ATOM 1233 C CA . GLY A 1 157 ? 2.490 -11.388 6.041 1.00 93.19 157 GLY A CA 1
ATOM 1234 C C . GLY A 1 157 ? 3.592 -10.598 5.343 1.00 93.19 157 GLY A C 1
ATOM 1235 O O . GLY A 1 157 ? 3.885 -9.449 5.689 1.00 93.19 157 GLY A O 1
ATOM 1236 N N . ASP A 1 158 ? 4.192 -11.205 4.329 1.00 89.75 158 ASP A N 1
ATOM 1237 C CA . ASP A 1 158 ? 5.380 -10.675 3.659 1.00 89.75 158 ASP A CA 1
ATOM 1238 C C . ASP A 1 158 ? 5.111 -9.429 2.795 1.00 89.75 158 ASP A C 1
ATOM 1240 O O . ASP A 1 158 ? 3.971 -9.049 2.493 1.00 89.75 158 ASP A O 1
ATOM 1244 N N . SER A 1 159 ? 6.199 -8.781 2.371 1.00 88.38 159 SER A N 1
ATOM 1245 C CA . SER A 1 159 ? 6.187 -7.809 1.271 1.00 88.38 159 SER A CA 1
ATOM 1246 C C . SER A 1 159 ? 5.629 -8.474 0.005 1.00 88.38 159 SER A C 1
ATOM 1248 O O . SER A 1 159 ? 6.045 -9.577 -0.350 1.00 88.38 159 SER A O 1
ATOM 1250 N N . GLY A 1 160 ? 4.649 -7.856 -0.657 1.00 86.94 160 GLY A N 1
ATOM 1251 C CA . GLY A 1 160 ? 3.963 -8.436 -1.821 1.00 86.94 160 GLY A CA 1
ATOM 1252 C C . GLY A 1 160 ? 2.907 -9.504 -1.503 1.00 86.94 160 GLY A C 1
ATOM 1253 O O . GLY A 1 160 ? 2.205 -9.945 -2.409 1.00 86.94 160 GLY A O 1
ATOM 1254 N N . GLY A 1 161 ? 2.729 -9.878 -0.229 1.00 90.06 161 GLY A N 1
ATOM 1255 C CA . GLY A 1 161 ? 1.777 -10.899 0.237 1.00 90.06 161 GLY A CA 1
ATOM 1256 C C . GLY A 1 161 ? 0.286 -10.528 0.155 1.00 90.06 161 GLY A C 1
ATOM 1257 O O . GLY A 1 161 ? -0.528 -11.176 0.795 1.00 90.06 161 GLY A O 1
ATOM 1258 N N . GLY A 1 162 ? -0.096 -9.467 -0.563 1.00 92.25 162 GLY A N 1
ATOM 1259 C CA . GLY A 1 162 ? -1.505 -9.101 -0.786 1.00 92.25 162 GLY A CA 1
ATOM 1260 C C . GLY A 1 162 ? -2.234 -8.374 0.358 1.00 92.25 162 GLY A C 1
ATOM 1261 O O . GLY A 1 162 ? -3.431 -8.133 0.221 1.00 92.25 162 GLY A O 1
ATOM 1262 N N . LYS A 1 163 ? -1.550 -7.980 1.448 1.00 95.06 163 LYS A N 1
ATOM 1263 C CA . LYS A 1 163 ? -2.148 -7.268 2.606 1.00 95.06 163 LYS A CA 1
ATOM 1264 C C . LYS A 1 163 ? -3.000 -6.053 2.197 1.00 95.06 163 LYS A C 1
ATOM 1266 O O . LYS A 1 163 ? -4.178 -5.993 2.539 1.00 95.06 163 LYS A O 1
ATOM 1271 N N . SER A 1 164 ? -2.441 -5.141 1.401 1.00 94.00 164 SER A N 1
ATOM 1272 C CA . SER A 1 164 ? -3.138 -3.944 0.904 1.00 94.00 164 SER A CA 1
ATOM 1273 C C . SER A 1 164 ? -4.341 -4.291 0.019 1.00 94.00 164 SER A C 1
ATOM 1275 O O . SER A 1 164 ? -5.415 -3.711 0.160 1.00 94.00 164 SER A O 1
ATOM 1277 N N . THR A 1 165 ? -4.204 -5.292 -0.857 1.00 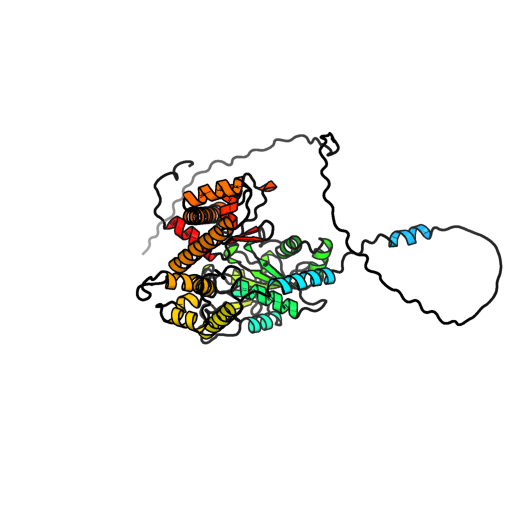93.88 165 THR A N 1
ATOM 1278 C CA . THR A 1 165 ? -5.293 -5.768 -1.727 1.00 93.88 165 THR A CA 1
ATOM 1279 C C . THR A 1 165 ? -6.446 -6.359 -0.912 1.00 93.88 165 THR A C 1
ATOM 1281 O O . THR A 1 165 ? -7.611 -6.107 -1.215 1.00 93.88 165 THR A O 1
ATOM 1284 N N . PHE A 1 166 ? -6.134 -7.103 0.155 1.00 96.38 166 PHE A N 1
ATOM 1285 C CA . PHE A 1 166 ? -7.124 -7.583 1.115 1.00 96.38 166 PHE A CA 1
ATOM 1286 C C . PHE A 1 166 ? -7.808 -6.426 1.851 1.00 96.38 166 PHE A C 1
ATOM 1288 O O . PHE A 1 166 ? -9.033 -6.395 1.904 1.00 96.38 166 PHE A O 1
ATOM 1295 N N . ASN A 1 167 ? -7.046 -5.451 2.352 1.00 96.94 167 ASN A N 1
ATOM 1296 C CA . ASN A 1 167 ? -7.569 -4.284 3.066 1.00 96.94 167 ASN A CA 1
ATOM 1297 C C . ASN A 1 167 ? -8.543 -3.449 2.214 1.00 96.94 167 ASN A C 1
ATOM 1299 O O . ASN A 1 167 ? -9.623 -3.087 2.685 1.00 96.94 167 ASN A O 1
ATOM 1303 N N . LEU A 1 168 ? -8.218 -3.208 0.941 1.00 94.94 168 LEU A N 1
ATOM 1304 C CA . LEU A 1 168 ? -9.116 -2.541 -0.008 1.00 94.94 168 LEU A CA 1
ATOM 1305 C C . LEU A 1 168 ? -10.373 -3.378 -0.299 1.00 94.94 168 LEU A C 1
ATOM 1307 O O . LEU A 1 168 ? -11.482 -2.844 -0.353 1.00 94.94 168 LEU A O 1
ATOM 1311 N N . GLN A 1 169 ? -10.238 -4.698 -0.453 1.00 95.38 169 GLN A N 1
ATOM 1312 C CA . GLN A 1 169 ? -11.390 -5.568 -0.698 1.00 95.38 169 GLN A CA 1
ATOM 1313 C C . GLN A 1 169 ? -12.274 -5.747 0.551 1.00 95.38 169 GLN A C 1
ATOM 1315 O O . GLN A 1 169 ? -13.491 -5.894 0.414 1.00 95.38 169 GLN A O 1
ATOM 1320 N N . LEU A 1 170 ? -11.706 -5.673 1.757 1.00 96.88 170 LEU A N 1
ATOM 1321 C CA . LEU A 1 170 ? -12.432 -5.615 3.026 1.00 96.88 170 LEU A CA 1
ATOM 1322 C C . LEU A 1 170 ? -13.244 -4.317 3.117 1.00 96.88 170 LEU A C 1
ATOM 1324 O O . LEU A 1 170 ? -14.451 -4.384 3.339 1.00 96.88 170 LEU A O 1
ATOM 1328 N N . GLU A 1 171 ? -12.630 -3.156 2.850 1.00 96.94 171 GLU A N 1
ATOM 1329 C CA . GLU A 1 171 ? -13.334 -1.863 2.816 1.00 96.94 171 GLU A CA 1
ATOM 1330 C C . GLU A 1 171 ? -14.521 -1.913 1.835 1.00 96.94 171 GLU A C 1
ATOM 1332 O O . GLU A 1 171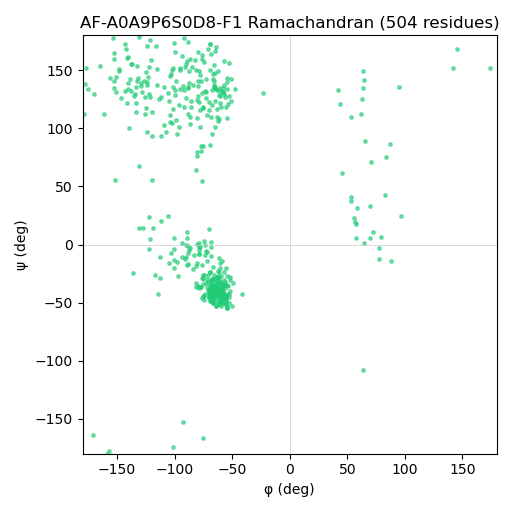 ? -15.647 -1.573 2.199 1.00 96.94 171 GLU A O 1
ATOM 1337 N N . ARG A 1 172 ? -14.312 -2.435 0.617 1.00 95.38 172 ARG A N 1
ATOM 1338 C CA . ARG A 1 172 ? -15.375 -2.599 -0.394 1.00 95.38 172 ARG A CA 1
ATOM 1339 C C . ARG A 1 172 ? -16.457 -3.599 0.014 1.00 95.38 172 ARG A C 1
ATOM 1341 O O . ARG A 1 172 ? -17.623 -3.389 -0.312 1.00 95.38 172 ARG A O 1
ATOM 1348 N N . THR A 1 173 ? -16.108 -4.671 0.721 1.00 95.69 173 THR A N 1
ATOM 1349 C CA . THR A 1 173 ? -17.077 -5.666 1.217 1.00 95.69 173 THR A CA 1
ATOM 1350 C C . THR A 1 173 ? -17.972 -5.056 2.295 1.00 95.69 173 THR A C 1
ATOM 1352 O O . THR A 1 173 ? -19.197 -5.175 2.223 1.00 95.69 173 THR A O 1
ATOM 1355 N N . LEU A 1 174 ? -17.383 -4.305 3.228 1.00 97.25 174 LEU A N 1
ATOM 1356 C CA . LEU A 1 174 ? -18.124 -3.565 4.247 1.00 97.25 174 LEU A CA 1
ATOM 1357 C C . LEU A 1 174 ? -18.981 -2.448 3.621 1.00 97.25 174 LEU A C 1
ATOM 1359 O O . LEU A 1 174 ? -20.150 -2.315 3.973 1.00 97.25 174 LEU A O 1
ATOM 1363 N N . TRP A 1 175 ? -18.477 -1.712 2.622 1.00 97.00 175 TRP A N 1
ATOM 1364 C CA . TRP A 1 175 ? -19.266 -0.714 1.883 1.00 97.00 175 TRP A CA 1
ATOM 1365 C C . TRP A 1 175 ? -20.432 -1.321 1.089 1.00 97.00 175 TRP A C 1
ATOM 1367 O O . TRP A 1 175 ? -21.484 -0.687 0.974 1.00 97.00 175 TRP A O 1
ATOM 1377 N N . LYS A 1 176 ? -20.318 -2.556 0.580 1.00 95.81 176 LYS A N 1
ATOM 1378 C CA . LYS A 1 176 ? -21.467 -3.278 -0.000 1.00 95.81 176 LYS A CA 1
ATOM 1379 C C . LYS A 1 176 ? -22.525 -3.592 1.061 1.00 95.81 176 LYS A C 1
ATOM 1381 O O . LYS A 1 176 ? -23.703 -3.359 0.806 1.00 95.81 176 LYS A O 1
ATOM 1386 N N . ALA A 1 177 ? -22.110 -4.040 2.247 1.00 96.12 177 ALA A N 1
ATOM 1387 C CA . ALA A 1 177 ? -22.999 -4.367 3.366 1.00 96.12 177 ALA A CA 1
ATOM 1388 C C . ALA A 1 177 ? -23.569 -3.144 4.124 1.00 96.12 177 ALA A C 1
ATOM 1390 O O . ALA A 1 177 ? -24.555 -3.291 4.850 1.00 96.12 177 ALA A O 1
ATOM 1391 N N . TYR A 1 178 ? -22.967 -1.958 3.964 1.00 96.00 178 TYR A N 1
ATOM 1392 C CA . TYR A 1 178 ? -23.320 -0.727 4.679 1.00 96.00 178 TYR A CA 1
ATOM 1393 C C . TYR A 1 178 ? -24.803 -0.341 4.543 1.00 96.00 178 TYR A C 1
ATOM 1395 O O . TYR A 1 178 ? -25.399 -0.406 3.464 1.00 96.00 178 TYR A O 1
ATOM 1403 N N . LYS A 1 179 ? -25.375 0.124 5.659 1.00 93.69 179 LYS A N 1
ATOM 1404 C CA . LYS A 1 179 ? -26.738 0.655 5.799 1.00 93.69 179 LYS A CA 1
ATOM 1405 C C . LYS A 1 179 ? -26.675 1.967 6.585 1.00 93.69 179 LYS A C 1
ATOM 1407 O O . LYS A 1 179 ? -25.773 2.129 7.407 1.00 93.69 179 LYS A O 1
ATOM 1412 N N . ARG A 1 180 ? -27.647 2.866 6.373 1.00 92.25 180 ARG A N 1
ATOM 1413 C CA . ARG A 1 180 ? -27.770 4.151 7.093 1.00 92.25 180 ARG A CA 1
ATOM 1414 C C . ARG A 1 180 ? -27.615 3.944 8.608 1.00 92.25 180 ARG A C 1
ATOM 1416 O O . ARG A 1 180 ? -28.210 3.018 9.155 1.00 92.25 180 ARG A O 1
ATOM 1423 N N . GLY A 1 181 ? -26.822 4.782 9.271 1.00 89.69 181 GLY A N 1
ATOM 1424 C CA . GLY A 1 181 ? -26.518 4.668 10.704 1.00 89.69 181 GLY A CA 1
ATOM 1425 C C . GLY A 1 181 ? -25.494 3.586 11.089 1.00 89.69 181 GLY A C 1
ATOM 1426 O O . GLY A 1 181 ? -24.998 3.615 12.211 1.00 89.69 181 GLY A O 1
ATOM 1427 N N . GLY A 1 182 ? -25.127 2.669 10.186 1.00 93.00 182 GLY A N 1
ATOM 1428 C CA . GLY A 1 182 ? -24.147 1.610 10.449 1.00 93.00 182 GLY A CA 1
ATOM 1429 C C . GLY A 1 182 ? -22.707 2.111 10.616 1.00 93.00 182 GLY A C 1
ATOM 1430 O O . GLY A 1 182 ? -22.404 3.284 10.373 1.00 93.00 182 GLY A O 1
ATOM 1431 N N . ALA A 1 183 ? -21.813 1.200 11.012 1.00 96.44 183 ALA A N 1
ATOM 1432 C CA . ALA A 1 183 ? -20.388 1.487 11.151 1.00 96.44 183 ALA A CA 1
ATOM 1433 C C . ALA A 1 183 ? -19.743 1.819 9.792 1.00 96.44 183 ALA A C 1
ATOM 1435 O O . ALA A 1 183 ? -19.989 1.143 8.791 1.00 96.44 183 ALA A O 1
ATOM 1436 N N . ILE A 1 184 ? -18.922 2.867 9.765 1.00 98.06 184 ILE A N 1
ATOM 1437 C CA . ILE A 1 184 ? -18.353 3.469 8.555 1.00 98.06 184 ILE A CA 1
ATOM 1438 C C . ILE A 1 184 ? -16.991 2.825 8.242 1.00 98.06 184 ILE A C 1
ATOM 1440 O O . ILE A 1 184 ? -16.069 2.938 9.055 1.00 98.06 184 ILE A O 1
ATOM 1444 N N . PRO A 1 185 ? -16.812 2.162 7.085 1.00 98.06 185 PRO A N 1
ATOM 1445 C CA . PRO A 1 185 ? -15.511 1.643 6.668 1.00 98.06 185 PRO A CA 1
ATOM 1446 C C . PRO A 1 185 ? -14.590 2.791 6.243 1.00 98.06 185 PRO A C 1
ATOM 1448 O O . PRO A 1 185 ? -14.984 3.636 5.440 1.00 98.06 185 PRO A O 1
ATOM 1451 N N . LEU A 1 186 ? -13.358 2.818 6.753 1.00 98.06 186 LEU A N 1
ATOM 1452 C CA . LEU A 1 186 ? -12.382 3.855 6.416 1.00 98.06 186 LEU A CA 1
ATOM 1453 C C . LEU A 1 186 ? -10.984 3.258 6.236 1.00 98.06 186 LEU A C 1
ATOM 1455 O O . LEU A 1 186 ? -10.269 3.018 7.209 1.00 98.06 186 LEU A O 1
ATOM 1459 N N . HIS A 1 187 ? -10.581 3.044 4.984 1.00 97.69 187 HIS A N 1
ATOM 1460 C CA . HIS A 1 187 ? -9.205 2.694 4.642 1.00 97.69 187 HIS A CA 1
ATOM 1461 C C . HIS A 1 187 ? -8.268 3.899 4.798 1.00 97.69 187 HIS A C 1
ATOM 1463 O O . HIS A 1 187 ? -8.485 4.941 4.171 1.00 97.69 187 HIS A O 1
ATOM 1469 N N . ILE A 1 188 ? -7.202 3.716 5.581 1.00 97.31 188 ILE A N 1
ATOM 1470 C CA . ILE A 1 188 ? -6.132 4.682 5.837 1.00 97.31 188 ILE A CA 1
ATOM 1471 C C . ILE A 1 188 ? -4.801 4.077 5.377 1.00 97.31 188 ILE A C 1
ATOM 1473 O O . ILE A 1 188 ? -4.309 3.123 5.974 1.00 97.31 188 ILE A O 1
ATOM 1477 N N . ASN A 1 189 ? -4.190 4.657 4.343 1.00 95.25 189 ASN A N 1
ATOM 1478 C CA . ASN A 1 189 ? -2.812 4.345 3.950 1.00 95.25 189 ASN A CA 1
ATOM 1479 C C . ASN A 1 189 ? -1.863 5.086 4.909 1.00 95.25 189 ASN A C 1
ATOM 1481 O O . ASN A 1 189 ? -1.681 6.294 4.769 1.00 95.25 189 ASN A O 1
ATOM 1485 N N . LEU A 1 190 ? -1.300 4.401 5.911 1.00 96.56 190 LEU A N 1
ATOM 1486 C CA . LEU A 1 190 ? -0.528 5.049 6.978 1.00 96.56 190 LEU A CA 1
ATOM 1487 C C . LEU A 1 190 ? 0.694 5.837 6.451 1.00 96.56 190 LEU A C 1
ATOM 1489 O O . LEU A 1 190 ? 0.886 6.965 6.910 1.00 96.56 190 LEU A O 1
ATOM 1493 N N . PRO A 1 191 ? 1.488 5.343 5.473 1.00 93.31 191 PRO A N 1
ATOM 1494 C CA . PRO A 1 191 ? 2.535 6.121 4.797 1.00 93.31 191 PRO A CA 1
ATOM 1495 C C . PRO A 1 191 ? 2.101 7.477 4.221 1.00 93.31 191 PRO A C 1
ATOM 1497 O O . PRO A 1 191 ? 2.908 8.406 4.178 1.00 93.31 191 PRO A O 1
ATOM 1500 N N . ALA A 1 192 ? 0.837 7.596 3.800 1.00 93.25 192 ALA A N 1
ATOM 1501 C CA . ALA A 1 192 ? 0.245 8.794 3.199 1.00 93.25 192 ALA A CA 1
ATOM 1502 C C . ALA A 1 192 ? -0.360 9.786 4.217 1.00 93.25 192 ALA A C 1
ATOM 1504 O O . ALA A 1 192 ? -0.873 10.842 3.824 1.00 93.25 192 ALA A O 1
ATOM 1505 N N . ILE A 1 193 ? -0.310 9.466 5.512 1.00 92.94 193 ILE A N 1
ATOM 1506 C CA . ILE A 1 193 ? -0.746 10.332 6.609 1.00 92.94 193 ILE A CA 1
ATOM 1507 C C . ILE A 1 193 ? 0.491 10.897 7.308 1.00 92.94 193 ILE A C 1
ATOM 1509 O O . ILE A 1 193 ? 1.314 10.145 7.826 1.00 92.94 193 ILE A O 1
ATOM 1513 N N . ASP A 1 194 ? 0.606 12.226 7.395 1.00 87.69 194 ASP A N 1
ATOM 1514 C CA . ASP A 1 194 ? 1.586 12.837 8.299 1.00 87.69 194 ASP A CA 1
ATOM 1515 C C . ASP A 1 194 ? 1.323 12.375 9.740 1.00 87.69 194 ASP A C 1
ATOM 1517 O O . ASP A 1 194 ? 0.197 12.477 10.233 1.00 87.69 194 ASP A O 1
ATOM 1521 N N . ASN A 1 195 ? 2.375 11.933 10.434 1.00 89.81 195 ASN A N 1
ATOM 1522 C CA . ASN A 1 195 ? 2.369 11.684 11.875 1.00 89.81 195 ASN A CA 1
ATOM 1523 C C . ASN A 1 195 ? 1.112 10.902 12.364 1.00 89.81 195 ASN A C 1
ATOM 1525 O O . ASN A 1 195 ? 0.331 11.423 13.169 1.00 89.81 195 ASN A O 1
ATOM 1529 N N . PRO A 1 196 ? 0.879 9.655 11.893 1.00 93.38 196 PRO A N 1
ATOM 1530 C CA . PRO A 1 196 ? -0.386 8.926 12.086 1.00 93.38 196 PRO A CA 1
ATOM 1531 C C . PRO A 1 196 ? -0.629 8.440 13.525 1.00 93.38 196 PRO A C 1
ATOM 1533 O O . PRO A 1 196 ? -1.722 7.985 13.857 1.00 93.38 196 PRO A O 1
ATOM 1536 N N . LYS A 1 197 ? 0.350 8.597 14.425 1.00 92.31 197 LYS A N 1
ATOM 1537 C CA . LYS A 1 197 ? 0.156 8.437 15.877 1.00 92.31 197 LYS A CA 1
ATOM 1538 C C . LYS A 1 197 ? -0.721 9.534 16.511 1.00 92.31 197 LYS A C 1
ATOM 1540 O O . LYS A 1 197 ? -0.926 9.508 17.717 1.00 92.31 197 LYS A O 1
ATOM 1545 N N . GLN A 1 198 ? -1.179 10.522 15.736 1.00 91.75 198 GLN A N 1
ATOM 1546 C CA . GLN A 1 198 ? -2.041 11.618 16.184 1.00 91.75 198 GLN A CA 1
ATOM 1547 C C . GLN A 1 198 ? -3.091 11.960 15.116 1.00 91.75 198 GLN A C 1
ATOM 1549 O O . GLN A 1 198 ? -2.740 12.366 14.004 1.00 91.75 198 GLN A O 1
ATOM 1554 N N . ASN A 1 199 ? -4.367 11.864 15.497 1.00 92.25 199 ASN A N 1
ATOM 1555 C CA . ASN A 1 199 ? -5.556 12.280 14.743 1.00 92.25 199 ASN A CA 1
ATOM 1556 C C . ASN A 1 199 ? -5.641 11.707 13.312 1.00 92.25 199 ASN A C 1
ATOM 1558 O O . ASN A 1 199 ? -6.008 12.416 12.375 1.00 92.25 199 ASN A O 1
ATOM 1562 N N . MET A 1 200 ? -5.292 10.429 13.114 1.00 95.88 200 MET A N 1
ATOM 1563 C CA . MET A 1 200 ? -5.248 9.823 11.770 1.00 95.88 200 MET A CA 1
ATOM 1564 C C . MET A 1 200 ? -6.614 9.777 11.065 1.00 95.88 200 MET A C 1
ATOM 1566 O O . MET A 1 200 ? -6.673 9.938 9.849 1.00 95.88 200 MET A O 1
ATOM 1570 N N . ILE A 1 201 ? -7.707 9.608 11.820 1.00 97.25 201 ILE A N 1
ATOM 1571 C CA . ILE A 1 201 ? -9.075 9.574 11.276 1.00 97.25 201 ILE A CA 1
ATOM 1572 C C . ILE A 1 201 ? -9.472 10.968 10.772 1.00 97.25 201 ILE A C 1
ATOM 1574 O O . ILE A 1 201 ? -9.881 11.099 9.621 1.00 97.25 201 ILE A O 1
ATOM 1578 N N . ASP A 1 202 ? -9.263 12.020 11.575 1.00 96.12 202 ASP A N 1
ATOM 1579 C CA . ASP A 1 202 ? -9.473 13.414 11.161 1.00 96.12 202 ASP A CA 1
ATOM 1580 C C . ASP A 1 202 ? -8.671 13.754 9.902 1.00 96.12 202 ASP A C 1
ATOM 1582 O O . ASP A 1 202 ? -9.236 14.244 8.927 1.00 96.12 202 ASP A O 1
ATOM 1586 N N . LYS A 1 203 ? -7.368 13.434 9.894 1.00 95.62 203 LYS A N 1
ATOM 1587 C CA . LYS A 1 203 ? -6.480 13.671 8.747 1.00 95.62 203 LYS A CA 1
ATOM 1588 C C . LYS A 1 203 ? -6.986 12.960 7.492 1.00 95.62 203 LYS A C 1
ATOM 1590 O O . LYS A 1 203 ? -7.003 13.570 6.425 1.00 95.62 203 LYS A O 1
ATOM 1595 N N . GLN A 1 204 ? -7.453 11.714 7.606 1.00 95.88 204 GLN A N 1
ATOM 1596 C CA . GLN A 1 204 ? -8.019 10.994 6.466 1.00 95.88 204 GLN A CA 1
ATOM 1597 C C . GLN A 1 204 ? -9.324 11.634 5.964 1.00 95.88 204 GLN A C 1
ATOM 1599 O O . GLN A 1 204 ? -9.484 11.794 4.753 1.00 95.88 204 GLN A O 1
ATOM 1604 N N . LEU A 1 205 ? -10.240 12.020 6.859 1.00 96.06 205 LEU A N 1
ATOM 1605 C CA . LEU A 1 205 ? -11.513 12.660 6.494 1.00 96.06 205 LEU A CA 1
ATOM 1606 C C . LEU A 1 205 ? -11.299 14.048 5.861 1.00 96.06 205 LEU A C 1
ATOM 1608 O O . LEU A 1 205 ? -11.949 14.377 4.868 1.00 96.06 205 LEU A O 1
ATOM 1612 N N . GLN A 1 206 ? -10.332 14.820 6.363 1.00 94.25 206 GLN A N 1
ATOM 1613 C CA . GLN A 1 206 ? -9.889 16.088 5.773 1.00 94.25 206 GLN A CA 1
ATOM 1614 C C . GLN A 1 206 ? -9.250 15.883 4.388 1.00 94.25 206 GLN A C 1
ATOM 1616 O O . GLN A 1 206 ? -9.563 16.620 3.452 1.00 94.25 206 GLN A O 1
ATOM 1621 N N . GLN A 1 207 ? -8.402 14.859 4.216 1.00 91.19 207 GLN A N 1
ATOM 1622 C CA . GLN A 1 207 ? -7.806 14.512 2.918 1.00 91.19 207 GLN A CA 1
ATOM 1623 C C . GLN A 1 207 ? -8.852 14.117 1.864 1.00 91.19 207 GLN A C 1
ATOM 1625 O O . GLN A 1 207 ? -8.665 14.445 0.693 1.00 91.19 207 GLN A O 1
ATOM 1630 N N . LEU A 1 208 ? -9.958 13.469 2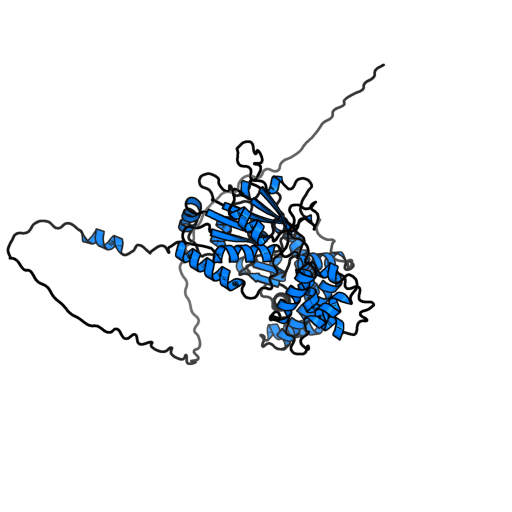.258 1.00 91.81 208 LEU A N 1
ATOM 1631 C CA . LEU A 1 208 ? -11.068 13.146 1.349 1.00 91.81 208 LEU A CA 1
ATOM 1632 C C . LEU A 1 208 ? -11.791 14.399 0.824 1.00 91.81 208 LEU A C 1
ATOM 1634 O O . LEU A 1 208 ? -12.377 14.347 -0.253 1.00 91.81 208 LEU A O 1
ATOM 1638 N N . ARG A 1 209 ? -11.766 15.518 1.568 1.00 91.12 209 ARG A N 1
ATOM 1639 C CA . ARG A 1 209 ? -12.463 16.786 1.247 1.00 91.12 209 ARG A CA 1
ATOM 1640 C C . ARG A 1 209 ? -13.984 16.656 1.040 1.00 91.12 209 ARG A C 1
ATOM 1642 O O . ARG A 1 209 ? -14.600 17.546 0.462 1.00 91.12 209 ARG A O 1
ATOM 1649 N N . LEU A 1 210 ? -14.585 15.572 1.538 1.00 93.12 210 LEU A N 1
ATOM 1650 C CA . LEU A 1 210 ? -16.032 15.315 1.493 1.00 93.12 210 LEU A CA 1
ATOM 1651 C C . LEU A 1 210 ? -16.776 15.791 2.751 1.00 93.12 210 LEU A C 1
ATOM 1653 O O . LEU A 1 210 ? -18.003 15.794 2.757 1.00 93.12 210 LEU A O 1
ATOM 1657 N N . PHE A 1 211 ? -16.070 16.167 3.820 1.00 94.81 211 PHE A N 1
ATOM 1658 C CA . PHE A 1 211 ? -16.675 16.503 5.112 1.00 94.81 211 PHE A CA 1
ATOM 1659 C C . PHE A 1 211 ? -16.168 17.850 5.632 1.00 94.81 211 PHE A C 1
ATOM 1661 O O . PHE A 1 211 ? -14.970 18.129 5.577 1.00 94.81 211 PHE A O 1
ATOM 1668 N N . SER A 1 212 ? -17.076 18.676 6.155 1.00 94.19 212 SER A N 1
ATOM 1669 C CA . SER A 1 212 ? -16.730 19.890 6.900 1.00 94.19 212 SER A CA 1
ATOM 1670 C C . SER A 1 212 ? -16.259 19.556 8.319 1.00 94.19 212 SER A C 1
ATOM 1672 O O . SER A 1 212 ? -16.531 18.473 8.836 1.00 94.19 212 SER A O 1
ATOM 1674 N N . GLU A 1 213 ? -15.596 20.495 8.998 1.00 93.56 213 GLU A N 1
ATOM 1675 C CA . GLU A 1 213 ? -15.148 20.289 10.384 1.00 93.56 213 GLU A CA 1
ATOM 1676 C C . GLU A 1 213 ? -16.314 19.973 11.336 1.00 93.56 213 GLU A C 1
ATOM 1678 O O . GLU A 1 213 ? -16.192 19.094 12.186 1.00 93.56 213 GLU A O 1
ATOM 1683 N N . ALA A 1 214 ? -17.473 20.612 11.142 1.00 94.00 214 ALA A N 1
ATOM 1684 C CA . ALA A 1 214 ? -18.687 20.320 11.904 1.00 94.00 214 ALA A CA 1
ATOM 1685 C C . ALA A 1 214 ? -19.188 18.883 11.665 1.00 94.00 214 ALA A C 1
ATOM 1687 O O . ALA A 1 214 ? -19.496 18.176 12.623 1.00 94.00 214 ALA A O 1
ATOM 1688 N N . GLN A 1 215 ? -19.190 18.416 10.409 1.00 95.00 215 GLN A N 1
ATOM 1689 C CA . GLN A 1 215 ? -19.544 17.031 10.084 1.00 95.00 215 GLN A CA 1
ATOM 1690 C C . GLN A 1 215 ? -18.526 16.032 10.661 1.00 95.00 215 GLN A C 1
ATOM 1692 O O . GLN A 1 215 ? -18.919 14.976 11.144 1.00 95.00 215 GLN A O 1
ATOM 1697 N N . ILE A 1 216 ? -17.228 16.357 10.677 1.00 96.31 216 ILE A N 1
ATOM 1698 C CA . ILE A 1 216 ? -16.186 15.519 11.299 1.00 96.31 216 ILE A CA 1
ATOM 1699 C C . ILE A 1 216 ? -16.406 15.405 12.818 1.00 96.31 216 ILE A C 1
ATOM 1701 O O . ILE A 1 216 ? -16.257 14.315 13.371 1.00 96.31 216 ILE A O 1
ATOM 1705 N N . GLN A 1 217 ? -16.823 16.481 13.497 1.00 94.69 217 GLN A N 1
ATOM 1706 C CA . GLN A 1 217 ? -17.194 16.418 14.917 1.00 94.69 217 GLN A CA 1
ATOM 1707 C C . GLN A 1 217 ? -18.469 15.592 15.156 1.00 94.69 217 GLN A C 1
ATOM 1709 O O . GLN A 1 217 ? -18.509 14.790 16.088 1.00 94.69 217 GLN A O 1
ATOM 1714 N N . GLU A 1 218 ? -19.490 15.724 14.305 1.00 93.75 218 GLU A N 1
ATOM 1715 C CA . GLU A 1 218 ? -20.705 14.903 14.400 1.00 93.75 218 GLU A CA 1
ATOM 1716 C C . GLU A 1 218 ? -20.398 13.410 14.182 1.00 93.75 218 GLU A C 1
ATOM 1718 O O . GLU A 1 218 ? -20.855 12.567 14.957 1.00 93.75 218 GLU A O 1
ATOM 1723 N N . LEU A 1 219 ? -19.560 13.084 13.189 1.00 95.81 219 LEU A N 1
ATOM 1724 C CA . LEU A 1 219 ? -19.054 11.731 12.943 1.00 95.81 219 LEU A CA 1
ATOM 1725 C C . LEU A 1 219 ? -18.310 11.174 14.167 1.00 95.81 219 LEU A C 1
ATOM 1727 O O . LEU A 1 219 ? -18.575 10.041 14.562 1.00 95.81 219 LEU A O 1
ATOM 1731 N N . ARG A 1 220 ? -17.421 11.963 14.793 1.00 95.75 220 ARG A N 1
ATOM 1732 C CA . ARG A 1 220 ? -16.666 11.562 15.997 1.00 95.75 220 ARG A CA 1
ATOM 1733 C C . ARG A 1 220 ? -17.583 11.191 17.160 1.00 95.75 220 ARG A C 1
ATOM 1735 O O . ARG A 1 220 ? -17.317 10.210 17.850 1.00 95.75 220 ARG A O 1
ATOM 1742 N N . LEU A 1 221 ? -18.617 11.995 17.405 1.00 93.25 221 LEU A N 1
ATOM 1743 C CA . LEU A 1 221 ? -19.482 11.851 18.577 1.00 93.25 221 LEU A CA 1
ATOM 1744 C C . LEU A 1 221 ? -20.565 10.779 18.395 1.00 93.25 221 LEU A C 1
ATOM 1746 O O . LEU A 1 221 ? -20.891 10.079 19.354 1.00 93.25 221 LEU A O 1
ATOM 1750 N N . ASN A 1 222 ? -21.116 10.649 17.184 1.00 93.62 222 ASN A N 1
ATOM 1751 C CA . ASN A 1 222 ? -22.351 9.898 16.947 1.00 93.62 222 ASN A CA 1
ATOM 1752 C C . ASN A 1 222 ? -22.180 8.619 16.112 1.00 93.62 222 ASN A C 1
ATOM 1754 O O . ASN A 1 222 ? -23.137 7.851 16.010 1.00 93.62 222 ASN A O 1
ATOM 1758 N N . ARG A 1 223 ? -21.017 8.376 15.487 1.00 95.25 223 ARG A N 1
ATOM 1759 C CA . ARG A 1 223 ? -20.815 7.245 14.561 1.00 95.25 223 ARG A CA 1
ATOM 1760 C C . ARG A 1 223 ? -19.676 6.324 14.979 1.00 95.25 223 ARG A C 1
ATOM 1762 O O . ARG A 1 223 ? -18.715 6.723 15.626 1.00 95.25 223 ARG A O 1
ATOM 1769 N N . GLU A 1 224 ? -19.808 5.069 14.567 1.00 96.62 224 GLU A N 1
ATOM 1770 C CA . GLU A 1 224 ? -18.791 4.033 14.731 1.00 96.62 224 GLU A CA 1
ATOM 1771 C C . GLU A 1 224 ? -18.046 3.814 13.414 1.00 96.62 224 GLU A C 1
ATOM 1773 O O . GLU A 1 224 ? -18.622 3.977 12.337 1.00 96.62 224 GLU A O 1
ATOM 1778 N N . PHE A 1 225 ? -16.778 3.422 13.493 1.00 98.19 225 PHE A N 1
ATOM 1779 C CA . PHE A 1 225 ? -15.916 3.188 12.336 1.00 98.19 225 PHE A CA 1
ATOM 1780 C C . PHE A 1 225 ? -15.308 1.781 12.338 1.00 98.19 225 PHE A C 1
ATOM 1782 O O . PHE A 1 225 ? -14.977 1.222 13.385 1.00 98.19 225 PHE A O 1
ATOM 1789 N N . VAL A 1 226 ? -15.083 1.240 11.141 1.00 98.38 226 VAL A N 1
ATOM 1790 C CA . VAL A 1 226 ? -14.128 0.151 10.909 1.00 98.38 226 VAL A CA 1
ATOM 1791 C C . VAL A 1 226 ? -12.936 0.756 10.181 1.00 98.38 226 VAL A C 1
ATOM 1793 O O . VAL A 1 226 ? -12.967 0.966 8.968 1.00 98.38 226 VAL A O 1
ATOM 1796 N N . VAL A 1 227 ? -11.902 1.091 10.946 1.00 98.31 227 VAL A N 1
ATOM 1797 C CA . VAL A 1 227 ? -10.690 1.733 10.437 1.00 98.31 227 VAL A CA 1
ATOM 1798 C C . VAL A 1 227 ? -9.732 0.653 9.948 1.00 98.31 227 VAL A C 1
ATOM 1800 O O . VAL A 1 227 ? -9.374 -0.253 10.698 1.00 98.31 227 VAL A O 1
ATOM 1803 N N . ILE A 1 228 ? -9.328 0.738 8.685 1.00 98.62 228 ILE A N 1
ATOM 1804 C CA . ILE A 1 228 ? -8.455 -0.239 8.031 1.00 98.62 228 ILE A CA 1
ATOM 1805 C C . ILE A 1 228 ? -7.118 0.455 7.767 1.00 98.62 228 ILE A C 1
ATOM 1807 O O . ILE A 1 228 ? -6.958 1.165 6.777 1.00 98.62 228 ILE A O 1
ATOM 1811 N N . CYS A 1 229 ? -6.184 0.302 8.701 1.00 98.25 229 CYS A N 1
ATOM 1812 C CA . CYS A 1 229 ? -4.867 0.929 8.684 1.00 98.25 229 CYS A CA 1
ATOM 1813 C C . CYS A 1 229 ? -3.865 0.069 7.901 1.00 98.25 229 CYS A C 1
ATOM 1815 O O . CYS A 1 229 ? -3.456 -0.992 8.375 1.00 98.25 229 CYS A O 1
ATOM 1817 N N . ASP A 1 230 ? -3.432 0.521 6.727 1.00 96.88 230 ASP A N 1
ATOM 1818 C CA . ASP A 1 230 ? -2.489 -0.210 5.878 1.00 96.88 230 ASP A CA 1
ATOM 1819 C C . ASP A 1 230 ? -1.057 0.340 5.994 1.00 96.88 230 ASP A C 1
ATOM 1821 O O . ASP A 1 230 ? -0.854 1.554 5.968 1.00 96.88 230 ASP A O 1
ATOM 1825 N N . GLY A 1 231 ? -0.062 -0.548 6.116 1.00 94.50 231 GLY A N 1
ATOM 1826 C CA . GLY A 1 231 ? 1.363 -0.193 6.054 1.00 94.50 231 GLY A CA 1
ATOM 1827 C C . GLY A 1 231 ? 1.983 0.332 7.357 1.00 94.50 231 GLY A C 1
ATOM 1828 O O . GLY A 1 231 ? 2.763 1.283 7.321 1.00 94.50 231 GLY A O 1
ATOM 1829 N N . TYR A 1 232 ? 1.683 -0.269 8.516 1.00 96.12 232 TYR A N 1
ATOM 1830 C CA . TYR A 1 232 ? 2.220 0.181 9.816 1.00 96.12 232 TYR A CA 1
ATOM 1831 C C . TYR A 1 232 ? 3.761 0.176 9.880 1.00 96.12 232 TYR A C 1
ATOM 1833 O O . TYR A 1 232 ? 4.373 1.113 10.403 1.00 96.12 232 TYR A O 1
ATOM 1841 N N . ASP A 1 233 ? 4.396 -0.855 9.315 1.00 93.56 233 ASP A N 1
ATOM 1842 C CA . ASP A 1 233 ? 5.854 -0.932 9.167 1.00 93.56 233 ASP A CA 1
ATOM 1843 C C . ASP A 1 233 ? 6.403 0.107 8.182 1.00 93.56 233 ASP A C 1
ATOM 1845 O O . ASP A 1 233 ? 7.517 0.607 8.353 1.00 93.56 233 ASP A O 1
ATOM 1849 N N . GLU A 1 234 ? 5.607 0.482 7.182 1.00 90.81 234 GLU A N 1
ATOM 1850 C CA . GLU A 1 234 ? 6.030 1.384 6.115 1.00 90.81 234 GLU A CA 1
ATOM 1851 C C . GLU A 1 234 ? 6.069 2.850 6.587 1.00 90.81 234 GLU A C 1
ATOM 1853 O O . GLU A 1 234 ? 6.943 3.606 6.158 1.00 90.81 234 GLU A O 1
ATOM 1858 N N . SER A 1 235 ? 5.227 3.205 7.568 1.00 88.88 235 SER A N 1
ATOM 1859 C CA . SER A 1 235 ? 5.320 4.427 8.392 1.00 88.88 235 SER A CA 1
ATOM 1860 C C . SER A 1 235 ? 6.358 4.361 9.525 1.00 88.88 235 SER A C 1
ATOM 1862 O O . SER A 1 235 ? 6.480 5.316 10.293 1.00 88.88 235 SER A O 1
ATOM 1864 N N . GLN A 1 236 ? 7.090 3.250 9.668 1.00 87.38 236 GLN A N 1
ATOM 1865 C CA . GLN A 1 236 ? 8.137 3.038 10.682 1.00 87.38 236 GLN A CA 1
ATOM 1866 C C . GLN A 1 236 ? 7.666 3.168 12.144 1.00 87.38 236 GLN A C 1
ATOM 1868 O O . GLN A 1 236 ? 8.419 3.590 13.030 1.00 87.38 236 GLN A O 1
ATOM 1873 N N . LEU A 1 237 ? 6.410 2.810 12.411 1.00 90.06 237 LEU A N 1
ATOM 1874 C CA . LEU A 1 237 ? 5.769 3.049 13.700 1.00 90.06 237 LEU A CA 1
ATOM 1875 C C . LEU A 1 237 ? 6.220 2.061 14.783 1.00 90.06 237 LEU A C 1
ATOM 1877 O O . LEU A 1 237 ? 6.349 0.855 14.574 1.00 90.06 237 LEU A O 1
ATOM 1881 N N . LYS A 1 238 ? 6.393 2.563 16.007 1.00 90.75 238 LYS A N 1
ATOM 1882 C CA . LYS A 1 238 ? 6.706 1.737 17.193 1.00 90.75 238 LYS A CA 1
ATOM 1883 C C . LYS A 1 238 ? 5.674 1.894 18.315 1.00 90.75 238 LYS A C 1
ATOM 1885 O O . LYS A 1 238 ? 5.777 1.220 19.333 1.00 90.75 238 LYS A O 1
ATOM 1890 N N . GLN A 1 239 ? 4.702 2.782 18.123 1.00 91.56 239 GLN A N 1
ATOM 1891 C CA . GLN A 1 239 ? 3.679 3.170 19.083 1.00 91.56 239 GLN A CA 1
ATOM 1892 C C . GLN A 1 239 ? 2.339 2.515 18.750 1.00 91.56 239 GLN A C 1
ATOM 1894 O O . GLN A 1 239 ? 1.971 2.388 17.585 1.00 91.56 239 GLN A O 1
ATOM 1899 N N . ASN A 1 240 ? 1.572 2.193 19.788 1.00 94.31 240 ASN A N 1
ATOM 1900 C CA . ASN A 1 240 ? 0.238 1.632 19.641 1.00 94.31 240 ASN A CA 1
ATOM 1901 C C . ASN A 1 240 ? -0.740 2.669 19.061 1.00 94.31 240 ASN A C 1
ATOM 1903 O O . ASN A 1 240 ? -1.082 3.646 19.733 1.00 94.31 240 ASN A O 1
ATOM 1907 N N . LEU A 1 241 ? -1.173 2.485 17.806 1.00 95.69 241 LEU A N 1
ATOM 1908 C CA . LEU A 1 241 ? -2.058 3.437 17.116 1.00 95.69 241 LEU A CA 1
ATOM 1909 C C . LEU A 1 241 ? -3.452 3.523 17.741 1.00 95.69 241 LEU A C 1
ATOM 1911 O O . LEU A 1 241 ? -4.051 4.597 17.699 1.00 95.69 241 LEU A O 1
ATOM 1915 N N . TYR A 1 242 ? -3.950 2.433 18.330 1.00 94.75 242 TYR A N 1
ATOM 1916 C CA . TYR A 1 242 ? -5.244 2.403 19.011 1.00 94.75 242 TYR A CA 1
ATOM 1917 C C . TYR A 1 242 ? -5.208 3.292 20.263 1.00 94.75 242 TYR A C 1
ATOM 1919 O O . TYR A 1 242 ? -6.035 4.192 20.414 1.00 94.75 242 TYR A O 1
ATOM 1927 N N . THR A 1 243 ? -4.186 3.115 21.107 1.00 92.81 243 THR A N 1
ATOM 1928 C CA . THR A 1 243 ? -3.991 3.924 22.319 1.00 92.81 243 THR A CA 1
ATOM 1929 C C . THR A 1 243 ? -3.623 5.376 21.993 1.00 92.81 243 THR A C 1
ATOM 1931 O O . THR A 1 243 ? -4.159 6.293 22.608 1.00 92.81 243 THR A O 1
ATOM 1934 N N . THR A 1 244 ? -2.742 5.625 21.015 1.00 94.19 244 THR A N 1
ATOM 1935 C CA . THR A 1 244 ? -2.265 6.993 20.706 1.00 94.19 244 THR A CA 1
ATOM 1936 C C . THR A 1 244 ? -3.278 7.863 19.958 1.00 94.19 244 THR A C 1
ATOM 1938 O O . THR A 1 244 ? -3.272 9.076 20.151 1.00 94.19 244 THR A O 1
ATOM 1941 N N . ASN A 1 245 ? -4.208 7.271 19.197 1.00 95.00 245 ASN A N 1
ATOM 1942 C CA . ASN A 1 245 ? -5.373 7.981 18.648 1.00 95.00 245 ASN A CA 1
ATOM 1943 C C . ASN A 1 245 ? -6.597 7.960 19.594 1.00 95.00 245 ASN A C 1
ATOM 1945 O O . ASN A 1 245 ? -7.685 8.350 19.177 1.00 95.00 245 ASN A O 1
ATOM 1949 N N . LEU A 1 246 ? -6.425 7.527 20.853 1.00 93.81 246 LEU A N 1
ATOM 1950 C CA . LEU A 1 246 ? -7.450 7.528 21.909 1.00 93.81 246 LEU A CA 1
ATOM 1951 C C . LEU A 1 246 ? -8.765 6.828 21.507 1.00 93.81 246 LEU A C 1
ATOM 1953 O O . LEU A 1 246 ? -9.855 7.281 21.863 1.00 93.81 246 LEU A O 1
ATOM 1957 N N . LEU A 1 247 ? -8.685 5.729 20.754 1.00 94.12 247 LEU A N 1
ATOM 1958 C CA . LEU A 1 247 ? -9.880 5.069 20.225 1.00 94.12 247 LEU A CA 1
ATOM 1959 C C . LEU A 1 247 ? -10.754 4.486 21.347 1.00 94.12 247 LEU A C 1
ATOM 1961 O O . LEU A 1 247 ? -10.259 3.960 22.347 1.00 94.12 247 LEU A O 1
ATOM 1965 N N . ASN A 1 248 ? -12.071 4.613 21.172 1.00 93.44 248 ASN A N 1
ATOM 1966 C CA . ASN A 1 248 ? -13.111 4.244 22.140 1.00 93.44 248 ASN A CA 1
ATOM 1967 C C . ASN A 1 248 ? -13.001 4.931 23.523 1.00 93.44 248 ASN A C 1
ATOM 1969 O O . ASN A 1 248 ? -13.625 4.478 24.482 1.00 93.44 248 ASN A O 1
ATOM 1973 N N . GLN A 1 249 ? -12.251 6.034 23.641 1.00 91.00 249 GLN A N 1
ATOM 1974 C CA . GLN A 1 249 ? -12.236 6.876 24.845 1.00 91.00 249 GLN A CA 1
ATOM 1975 C C . GLN A 1 249 ? -13.417 7.874 24.861 1.00 91.00 249 GLN A C 1
ATOM 1977 O O . GLN A 1 249 ? -13.974 8.191 23.805 1.00 91.00 249 GLN A O 1
ATOM 1982 N N . PRO A 1 250 ? -13.817 8.413 26.032 1.00 90.00 250 PRO A N 1
ATOM 1983 C CA . PRO A 1 250 ? -14.892 9.402 26.120 1.00 90.00 250 PRO A CA 1
ATOM 1984 C C . PRO A 1 250 ? -14.636 10.639 25.245 1.00 90.00 250 PRO A C 1
ATOM 1986 O O . PRO A 1 250 ? -13.584 11.270 25.335 1.00 90.00 250 PRO A O 1
ATOM 1989 N N . GLY A 1 251 ? -15.609 10.988 24.397 1.00 89.50 251 GLY A N 1
ATOM 1990 C CA . GLY A 1 251 ? -15.505 12.110 23.455 1.00 89.50 251 GLY A CA 1
ATOM 1991 C C . GLY A 1 251 ? -14.559 11.878 22.269 1.00 89.50 251 GLY A C 1
ATOM 1992 O O . GLY A 1 251 ? -14.252 12.832 21.560 1.00 89.50 251 GLY A O 1
ATOM 1993 N N . GLN A 1 252 ? -14.085 10.648 22.050 1.00 94.25 252 GLN A N 1
ATOM 1994 C CA . GLN A 1 252 ? -13.190 10.276 20.950 1.00 94.25 252 GLN A CA 1
ATOM 1995 C C . GLN A 1 252 ? -13.844 9.274 19.992 1.00 94.25 252 GLN A C 1
ATOM 1997 O O . GLN A 1 252 ? -14.924 8.745 20.254 1.00 94.25 252 GLN A O 1
ATOM 2002 N N . TRP A 1 253 ? -13.171 9.023 18.868 1.00 96.38 253 TRP A N 1
ATOM 2003 C CA . TRP A 1 253 ? -13.634 8.139 17.800 1.00 96.38 253 TRP A CA 1
ATOM 2004 C C . TRP A 1 253 ? -13.994 6.736 18.314 1.00 96.38 253 TRP A C 1
ATOM 2006 O O . TRP A 1 253 ? -13.136 6.013 18.834 1.00 96.38 253 TRP A O 1
ATOM 2016 N N . ARG A 1 254 ? -15.250 6.322 18.105 1.00 96.25 254 ARG A N 1
ATOM 2017 C CA . ARG A 1 254 ? -15.676 4.928 18.284 1.00 96.25 254 ARG A CA 1
ATOM 2018 C C . ARG A 1 254 ? -15.223 4.105 17.086 1.00 96.25 254 ARG A C 1
ATOM 2020 O O . ARG A 1 254 ? -15.652 4.367 15.964 1.00 96.25 254 ARG A O 1
ATOM 2027 N N . ALA A 1 255 ? -14.344 3.134 17.300 1.00 96.38 255 ALA A N 1
ATOM 2028 C CA . ALA A 1 255 ? -13.702 2.421 16.205 1.00 96.38 255 ALA A CA 1
ATOM 2029 C C . ALA A 1 255 ? -13.280 0.992 16.560 1.00 96.38 255 ALA A C 1
ATOM 2031 O O . ALA A 1 255 ? -12.705 0.736 17.620 1.00 96.38 255 ALA A O 1
ATOM 2032 N N . LYS A 1 256 ? -13.462 0.083 15.600 1.00 97.25 256 LYS A N 1
ATOM 2033 C CA . LYS A 1 256 ? -12.649 -1.132 15.470 1.00 97.25 256 LYS A CA 1
ATOM 2034 C C . LYS A 1 256 ? -11.524 -0.878 14.473 1.00 97.25 256 LYS A C 1
ATOM 2036 O O . LYS A 1 256 ? -11.691 -0.090 13.543 1.00 97.25 256 LYS A O 1
ATOM 2041 N N . MET A 1 257 ? -10.396 -1.556 14.653 1.00 97.75 257 MET A N 1
ATOM 2042 C CA . MET A 1 257 ? -9.218 -1.433 13.799 1.00 97.75 257 MET A CA 1
ATOM 2043 C C . MET A 1 257 ? -8.849 -2.784 13.181 1.00 97.75 257 MET A C 1
ATOM 2045 O O . MET A 1 257 ? -8.622 -3.757 13.896 1.00 97.75 257 MET A O 1
ATOM 2049 N N . ALA A 1 258 ? -8.714 -2.820 11.860 1.00 98.25 258 ALA A N 1
ATOM 2050 C CA . ALA A 1 258 ? -7.861 -3.785 11.178 1.00 98.25 258 ALA A CA 1
ATOM 2051 C C . ALA A 1 258 ? -6.548 -3.074 10.837 1.00 98.25 258 ALA A C 1
ATOM 2053 O O . ALA A 1 258 ? -6.581 -1.944 10.349 1.00 98.25 258 ALA A O 1
ATOM 2054 N N . ILE A 1 259 ? -5.398 -3.685 11.119 1.00 98.06 259 ILE A N 1
ATOM 2055 C CA . ILE A 1 259 ? -4.093 -3.051 10.900 1.00 98.06 259 ILE A CA 1
ATOM 2056 C C . ILE A 1 259 ? -3.110 -4.009 10.234 1.00 98.06 259 ILE A C 1
ATOM 2058 O O . ILE A 1 259 ? -2.928 -5.125 10.712 1.00 98.06 259 ILE A O 1
ATOM 2062 N N . SER A 1 260 ? -2.479 -3.594 9.131 1.00 97.50 260 SER A N 1
ATOM 2063 C CA . SER A 1 260 ? -1.513 -4.424 8.401 1.00 97.50 260 SER A CA 1
ATOM 2064 C C . SER A 1 260 ? -0.063 -4.084 8.742 1.00 97.50 260 SER A C 1
ATOM 2066 O O . SER A 1 260 ? 0.304 -2.919 8.912 1.00 97.50 260 SER A O 1
ATOM 2068 N N . CYS A 1 261 ? 0.770 -5.120 8.843 1.00 95.81 261 CYS A N 1
ATOM 2069 C CA . CYS A 1 261 ? 2.196 -4.998 9.137 1.00 95.81 261 CYS A CA 1
ATOM 2070 C C . CYS A 1 261 ? 2.990 -6.122 8.450 1.00 95.81 261 CYS A C 1
ATOM 2072 O O . CYS A 1 261 ? 2.485 -7.230 8.250 1.00 95.81 261 CYS A O 1
ATOM 2074 N N . ARG A 1 262 ? 4.243 -5.868 8.071 1.00 92.06 262 ARG A N 1
ATOM 2075 C CA . ARG A 1 262 ? 5.182 -6.916 7.648 1.00 92.06 262 ARG A CA 1
ATOM 2076 C C . ARG A 1 262 ? 5.679 -7.725 8.837 1.00 92.06 262 ARG A C 1
ATOM 2078 O O . ARG A 1 262 ? 6.194 -7.165 9.802 1.00 92.06 262 ARG A O 1
ATOM 2085 N N . SER A 1 263 ? 5.647 -9.049 8.706 1.00 89.88 263 SER A N 1
ATOM 2086 C CA . SER A 1 263 ? 6.165 -9.988 9.710 1.00 89.88 263 SER A CA 1
ATOM 2087 C C . SER A 1 263 ? 7.624 -9.694 10.098 1.00 89.88 263 SER A C 1
ATOM 2089 O O . SER A 1 263 ? 7.996 -9.815 11.259 1.00 89.88 263 SER A O 1
ATOM 2091 N N . GLN A 1 264 ? 8.439 -9.244 9.137 1.00 87.81 264 GLN A N 1
ATOM 2092 C CA . GLN A 1 264 ? 9.861 -8.920 9.310 1.00 87.81 264 GLN A CA 1
ATOM 2093 C C . GLN A 1 264 ? 10.126 -7.633 10.114 1.00 87.81 264 GLN A C 1
ATOM 2095 O O . GLN A 1 264 ? 11.260 -7.395 10.516 1.00 87.81 264 GLN A O 1
ATOM 2100 N N . TYR A 1 265 ? 9.116 -6.784 10.334 1.00 89.69 265 TYR A N 1
ATOM 2101 C CA . TYR A 1 265 ? 9.254 -5.526 11.083 1.00 89.69 265 TYR A CA 1
ATOM 2102 C C . TYR A 1 265 ? 9.028 -5.698 12.602 1.00 89.69 265 TYR A C 1
ATOM 2104 O O . TYR A 1 265 ? 9.217 -4.779 13.410 1.00 89.69 265 TYR A O 1
ATOM 2112 N N . LEU A 1 266 ? 8.593 -6.888 13.011 1.00 88.56 266 LEU A N 1
ATOM 2113 C CA . LEU A 1 266 ? 8.218 -7.203 14.380 1.00 88.56 266 LEU A CA 1
ATOM 2114 C C . LEU A 1 266 ? 9.453 -7.572 15.217 1.00 88.56 266 LEU A C 1
ATOM 2116 O O . LEU A 1 266 ? 10.335 -8.299 14.768 1.00 88.56 266 LEU A O 1
ATOM 2120 N N . GLY A 1 267 ? 9.511 -7.062 16.450 1.00 83.81 267 GLY A N 1
ATOM 2121 C CA . GLY A 1 267 ? 10.481 -7.506 17.460 1.00 83.81 267 GLY A CA 1
ATOM 2122 C C . GLY A 1 267 ? 9.909 -8.638 18.318 1.00 83.81 267 GLY A C 1
ATOM 2123 O O . GLY A 1 267 ? 8.743 -8.982 18.171 1.00 83.81 267 GLY A O 1
ATOM 2124 N N . SER A 1 268 ? 10.695 -9.174 19.254 1.00 78.38 268 SER A N 1
ATOM 2125 C CA . SER A 1 268 ? 10.273 -10.270 20.147 1.00 78.38 268 SER A CA 1
ATOM 2126 C C . SER A 1 268 ? 9.052 -9.955 21.024 1.00 78.38 268 SER A C 1
ATOM 2128 O O . SER A 1 268 ? 8.304 -10.870 21.350 1.00 78.38 268 SER A O 1
ATOM 2130 N N . ASP A 1 269 ? 8.819 -8.682 21.355 1.00 82.19 269 ASP A N 1
ATOM 2131 C CA . ASP A 1 269 ? 7.546 -8.179 21.885 1.00 82.19 269 ASP A CA 1
ATOM 2132 C C . ASP A 1 269 ? 6.991 -7.104 20.938 1.00 82.19 269 ASP A C 1
ATOM 2134 O O . ASP A 1 269 ? 7.369 -5.925 20.967 1.00 82.19 269 ASP A O 1
ATOM 2138 N N . TYR A 1 270 ? 6.135 -7.542 20.014 1.00 90.38 270 TYR A N 1
ATOM 2139 C CA . TYR A 1 270 ? 5.358 -6.658 19.145 1.00 90.38 270 TYR A CA 1
ATOM 2140 C C . TYR A 1 270 ? 3.910 -6.490 19.613 1.00 90.38 270 TYR A C 1
ATOM 2142 O O . TYR A 1 270 ? 3.276 -5.500 19.253 1.00 90.38 270 TYR A O 1
ATOM 2150 N N . SER A 1 271 ? 3.399 -7.412 20.430 1.00 87.44 271 SER A N 1
ATOM 2151 C CA . SER A 1 271 ? 2.019 -7.464 20.925 1.00 87.44 271 SER A CA 1
ATOM 2152 C C . SER A 1 271 ? 1.566 -6.159 21.584 1.00 87.44 271 SER A C 1
ATOM 2154 O O . SER A 1 271 ? 0.495 -5.641 21.261 1.00 87.44 271 SER A O 1
ATOM 2156 N N . ALA A 1 272 ? 2.409 -5.564 22.435 1.00 88.88 272 ALA A N 1
ATOM 2157 C CA . ALA A 1 272 ? 2.113 -4.297 23.110 1.00 88.88 272 ALA A CA 1
ATOM 2158 C C . ALA A 1 272 ? 1.876 -3.112 22.142 1.00 88.88 272 ALA A C 1
ATOM 2160 O O . ALA A 1 272 ? 1.224 -2.126 22.496 1.00 88.88 272 ALA A O 1
ATOM 2161 N N . ARG A 1 273 ? 2.353 -3.206 20.890 1.00 92.25 273 ARG A N 1
ATOM 2162 C CA . ARG A 1 273 ? 2.143 -2.188 19.842 1.00 92.25 273 ARG A CA 1
ATOM 2163 C C . ARG A 1 273 ? 0.756 -2.259 19.191 1.00 92.25 273 ARG A C 1
ATOM 2165 O O . ARG A 1 273 ? 0.432 -1.371 18.411 1.00 92.25 273 ARG A O 1
ATOM 2172 N N . PHE A 1 274 ? -0.049 -3.281 19.484 1.00 93.44 274 PHE A N 1
ATOM 2173 C CA . PHE A 1 274 ? -1.350 -3.486 18.832 1.00 93.44 274 PHE A CA 1
ATOM 2174 C C . PHE A 1 274 ? -2.484 -3.871 19.795 1.00 93.44 274 PHE A C 1
ATOM 2176 O O . PHE A 1 274 ? -3.646 -3.608 19.494 1.00 93.44 274 PHE A O 1
ATOM 2183 N N . GLN A 1 275 ? -2.184 -4.458 20.957 1.00 90.75 275 GLN A N 1
ATOM 2184 C CA . GLN A 1 275 ? -3.201 -4.813 21.951 1.00 90.75 275 GLN A CA 1
ATOM 2185 C C . GLN A 1 275 ? -3.919 -3.568 22.515 1.00 90.75 275 GLN A C 1
ATOM 2187 O O . GLN A 1 275 ? -3.249 -2.606 22.900 1.00 90.75 275 GLN A O 1
ATOM 2192 N N . PRO A 1 276 ? -5.261 -3.563 22.617 1.00 88.50 276 PRO A N 1
ATOM 2193 C CA . PRO A 1 276 ? -5.998 -2.508 23.307 1.00 88.50 276 PRO A CA 1
ATOM 2194 C C . PRO A 1 276 ? -5.635 -2.413 24.794 1.00 88.50 276 PRO A C 1
ATOM 2196 O O . PRO A 1 276 ? -5.714 -3.394 25.534 1.00 88.50 276 PRO A O 1
ATOM 2199 N N . THR A 1 277 ? -5.295 -1.206 25.247 1.00 76.56 277 THR A N 1
ATOM 2200 C CA . THR A 1 277 ? -5.130 -0.871 26.669 1.00 76.56 277 THR A CA 1
ATOM 2201 C C . THR A 1 277 ? -6.408 -0.201 27.178 1.00 76.56 277 THR A C 1
ATOM 2203 O O . THR A 1 277 ? -6.586 1.004 26.995 1.00 76.56 277 THR A O 1
ATOM 2206 N N . CYS A 1 278 ? -7.321 -0.967 27.779 1.00 57.31 278 CYS A N 1
ATOM 2207 C CA . CYS A 1 278 ? -8.659 -0.474 28.137 1.00 57.31 278 CYS A CA 1
ATOM 2208 C C . CYS A 1 278 ? -8.774 0.228 29.502 1.00 57.31 278 CYS A C 1
ATOM 2210 O O . CYS A 1 278 ? -9.853 0.720 29.820 1.00 57.31 278 CYS A O 1
ATOM 2212 N N . ASP A 1 279 ? -7.705 0.296 30.300 1.00 54.94 279 ASP A N 1
ATOM 2213 C CA . ASP A 1 279 ? -7.747 0.844 31.664 1.00 54.94 279 ASP A CA 1
ATOM 2214 C C . ASP A 1 279 ? -6.485 1.663 32.007 1.00 54.94 279 ASP A C 1
ATOM 2216 O O . ASP A 1 279 ? -5.429 1.502 31.387 1.00 54.94 279 ASP A O 1
ATOM 2220 N N . ARG A 1 280 ? -6.569 2.524 33.032 1.00 49.53 280 ARG A N 1
ATOM 2221 C CA . ARG A 1 280 ? -5.488 3.404 33.523 1.00 49.53 280 ARG A CA 1
ATOM 2222 C C . ARG A 1 280 ? -4.222 2.648 33.932 1.00 49.53 280 ARG A C 1
ATOM 2224 O O . ARG A 1 280 ? -3.141 3.228 33.910 1.00 49.53 280 ARG A O 1
ATOM 2231 N N . TYR A 1 281 ? -4.354 1.369 34.275 1.00 52.69 281 TYR A N 1
ATOM 2232 C CA . TYR A 1 281 ? -3.252 0.473 34.638 1.00 52.69 281 TYR A CA 1
ATOM 2233 C C . TYR A 1 281 ? -2.631 -0.270 33.440 1.00 52.69 281 TYR A C 1
ATOM 2235 O O . TYR A 1 281 ? -1.781 -1.130 33.643 1.00 52.69 281 TYR A O 1
ATOM 2243 N N . GLN A 1 282 ? -3.055 0.034 32.204 1.00 54.91 282 GLN A N 1
ATOM 2244 C CA . GLN A 1 282 ? -2.552 -0.550 30.947 1.00 54.91 282 GLN A CA 1
ATOM 2245 C C . GLN A 1 282 ? -2.617 -2.091 30.869 1.00 54.91 282 GLN A C 1
ATOM 2247 O O . GLN A 1 282 ? -1.916 -2.707 30.070 1.00 54.91 282 GLN A O 1
ATOM 2252 N N . GLN A 1 283 ? -3.495 -2.716 31.661 1.00 51.34 283 GLN A N 1
ATOM 2253 C CA . GLN A 1 283 ? -3.729 -4.163 31.655 1.00 51.34 283 GLN A CA 1
ATOM 2254 C C . GLN A 1 283 ? -4.218 -4.628 30.264 1.00 51.34 283 GLN A C 1
ATOM 2256 O O . GLN A 1 283 ? -5.252 -4.131 29.795 1.00 51.34 283 GLN A O 1
ATOM 2261 N N . PRO A 1 284 ? -3.521 -5.566 29.591 1.00 56.94 284 PRO A N 1
ATOM 2262 C CA . PRO A 1 284 ? -3.927 -6.059 28.278 1.00 56.94 284 PRO A CA 1
ATOM 2263 C C . PRO A 1 284 ? -5.189 -6.915 28.406 1.00 56.94 284 PRO A C 1
ATOM 2265 O O . PRO A 1 284 ? -5.227 -7.903 29.140 1.00 56.94 284 PRO A O 1
ATOM 2268 N N . THR A 1 285 ? -6.251 -6.535 27.697 1.00 58.97 285 THR A N 1
ATOM 2269 C CA . THR A 1 285 ? -7.562 -7.177 27.853 1.00 58.97 285 THR A CA 1
ATOM 2270 C C . THR A 1 285 ? -7.692 -8.380 26.916 1.00 58.97 285 THR A C 1
ATOM 2272 O O . THR A 1 285 ? -7.734 -8.239 25.690 1.00 58.97 285 THR A O 1
ATOM 2275 N N . THR A 1 286 ? -7.744 -9.586 27.485 1.00 63.97 286 THR A N 1
ATOM 2276 C CA . THR A 1 286 ? -7.811 -10.839 26.722 1.00 63.97 286 THR A CA 1
ATOM 2277 C C . THR A 1 286 ? -9.063 -10.904 25.839 1.00 63.97 286 THR A C 1
ATOM 2279 O O . THR A 1 286 ? -10.169 -10.574 26.257 1.00 63.97 286 THR A O 1
ATOM 2282 N N . GLY A 1 287 ? -8.885 -11.320 24.580 1.00 77.38 287 GLY A N 1
ATOM 2283 C CA . GLY A 1 287 ? -9.964 -11.453 23.591 1.00 77.38 287 GLY A CA 1
ATOM 2284 C C . GLY A 1 287 ? -10.288 -10.199 22.764 1.00 77.38 287 GLY A C 1
ATOM 2285 O O . GLY A 1 287 ? -10.923 -10.335 21.719 1.00 77.38 287 GLY A O 1
ATOM 2286 N N . LEU A 1 288 ? -9.821 -9.001 23.149 1.00 88.38 288 LEU A N 1
ATOM 2287 C CA . LEU A 1 288 ? -10.031 -7.774 22.352 1.00 88.38 288 LEU A CA 1
ATOM 2288 C C . LEU A 1 288 ? -9.050 -7.628 21.174 1.00 88.38 288 LEU A C 1
ATOM 2290 O O . LEU A 1 288 ? -9.293 -6.833 20.262 1.00 88.38 288 LEU A O 1
ATOM 2294 N N . PHE A 1 289 ? -7.966 -8.405 21.191 1.00 92.56 289 PHE A N 1
ATOM 2295 C CA . PHE A 1 289 ? -6.922 -8.460 20.171 1.00 92.56 289 PHE A CA 1
ATOM 2296 C C . PHE A 1 289 ? -6.893 -9.835 19.492 1.00 92.56 289 PHE A C 1
ATOM 2298 O O . PHE A 1 289 ? -6.985 -10.855 20.179 1.00 92.56 289 PHE A O 1
ATOM 2305 N N . GLN A 1 290 ? -6.742 -9.869 18.165 1.00 94.06 290 GLN A N 1
ATOM 2306 C CA . GLN A 1 290 ? -6.492 -11.095 17.393 1.00 94.06 290 GLN A CA 1
ATOM 2307 C C . GLN A 1 290 ? -5.416 -10.866 16.325 1.00 94.06 290 GLN A C 1
ATOM 2309 O O . GLN A 1 290 ? -5.221 -9.750 15.845 1.00 94.06 290 GLN A O 1
ATOM 2314 N N . GLU A 1 291 ? -4.745 -11.943 15.926 1.00 95.06 291 GLU A N 1
ATOM 2315 C CA . GLU A 1 291 ? -3.773 -11.959 14.832 1.00 95.06 291 GLU A CA 1
ATOM 2316 C C . GLU A 1 291 ? -4.274 -12.853 13.693 1.00 95.06 291 GLU A C 1
ATOM 2318 O O . GLU A 1 291 ? -5.020 -13.812 13.912 1.00 95.06 291 GLU A O 1
ATOM 2323 N N . ALA A 1 292 ? -3.864 -12.531 12.468 1.00 96.69 292 ALA A N 1
ATOM 2324 C CA . ALA A 1 292 ? -3.970 -13.421 11.323 1.00 96.69 292 ALA A CA 1
ATOM 2325 C C . ALA A 1 292 ? -2.786 -13.184 10.377 1.00 96.69 292 ALA A C 1
ATOM 2327 O O . ALA A 1 292 ? -2.534 -12.060 9.940 1.00 96.69 292 ALA A O 1
ATOM 2328 N N . VAL A 1 293 ? -2.056 -14.247 10.048 1.00 96.62 293 VAL A N 1
ATOM 2329 C CA . VAL A 1 293 ? -0.899 -14.200 9.146 1.00 96.62 293 VAL A CA 1
ATOM 2330 C C . VAL A 1 293 ? -1.320 -14.704 7.776 1.00 96.62 293 VAL A C 1
ATOM 2332 O O . VAL A 1 293 ? -1.678 -15.875 7.651 1.00 96.62 293 VAL A O 1
ATOM 2335 N N . ILE A 1 294 ? -1.266 -13.849 6.751 1.00 95.94 294 ILE A N 1
ATOM 2336 C CA . ILE A 1 294 ? -1.533 -14.248 5.365 1.00 95.94 294 ILE A CA 1
ATOM 2337 C C . ILE A 1 294 ? -0.526 -15.319 4.944 1.00 95.94 294 ILE A C 1
ATOM 2339 O O . ILE A 1 294 ? 0.687 -15.133 5.068 1.00 95.94 294 ILE A O 1
ATOM 2343 N N . ALA A 1 295 ? -1.045 -16.430 4.430 1.00 94.75 295 ALA A N 1
ATOM 2344 C CA . ALA A 1 295 ? -0.252 -17.502 3.857 1.00 94.75 295 ALA A CA 1
ATOM 2345 C C . ALA A 1 295 ? 0.075 -17.226 2.384 1.00 94.75 295 ALA A C 1
ATOM 2347 O O . ALA A 1 295 ? -0.674 -16.556 1.668 1.00 94.75 295 ALA A O 1
ATOM 2348 N N . SER A 1 296 ? 1.194 -17.778 1.920 1.00 93.62 296 SER A N 1
ATOM 2349 C CA . SER A 1 296 ? 1.567 -17.762 0.505 1.00 93.62 296 SER A CA 1
ATOM 2350 C C . SER A 1 296 ? 0.533 -18.519 -0.341 1.00 93.62 296 SER A C 1
ATOM 2352 O O . SER A 1 296 ? -0.082 -19.475 0.131 1.00 93.62 296 SER A O 1
ATOM 2354 N N . PHE A 1 297 ? 0.343 -18.115 -1.600 1.00 95.38 297 PHE A N 1
ATOM 2355 C CA . PHE A 1 297 ? -0.636 -18.740 -2.490 1.00 95.38 297 PHE A CA 1
ATOM 2356 C C . PHE A 1 297 ? -0.343 -20.227 -2.725 1.00 95.38 297 PHE A C 1
ATOM 2358 O O . PHE A 1 297 ? 0.770 -20.618 -3.099 1.00 95.38 297 PHE A O 1
ATOM 2365 N N . SER A 1 298 ? -1.392 -21.037 -2.577 1.00 94.44 298 SER A N 1
ATOM 2366 C CA . SER A 1 298 ? -1.419 -22.430 -3.010 1.00 94.44 298 SER A CA 1
ATOM 2367 C C . SER A 1 298 ? -1.303 -22.547 -4.536 1.00 94.44 298 SER A C 1
ATOM 2369 O O . SER A 1 298 ? -1.530 -21.591 -5.281 1.00 94.44 298 SER A O 1
ATOM 2371 N N . ARG A 1 299 ? -1.031 -23.761 -5.031 1.00 94.19 299 ARG A N 1
ATOM 2372 C CA . ARG A 1 299 ? -1.001 -24.047 -6.475 1.00 94.19 299 ARG A CA 1
ATOM 2373 C C . ARG A 1 299 ? -2.312 -23.671 -7.185 1.00 94.19 299 ARG A C 1
ATOM 2375 O O . ARG A 1 299 ? -2.250 -23.147 -8.291 1.00 94.19 299 ARG A O 1
ATOM 2382 N N . SER A 1 300 ? -3.467 -23.883 -6.548 1.00 94.69 300 SER A N 1
ATOM 2383 C CA . SER A 1 300 ? -4.772 -23.508 -7.112 1.00 94.69 300 SER A CA 1
ATOM 2384 C C . SER A 1 300 ? -5.037 -22.002 -7.052 1.00 94.69 300 SER A C 1
ATOM 2386 O O . SER A 1 300 ? -5.621 -21.463 -7.984 1.00 94.69 300 SER A O 1
ATOM 2388 N N . GLN A 1 301 ? -4.561 -21.295 -6.022 1.00 96.25 301 GLN A N 1
ATOM 2389 C CA . GLN A 1 301 ? -4.635 -19.828 -5.969 1.00 96.25 301 GLN A CA 1
ATOM 2390 C C . GLN A 1 301 ? -3.736 -19.167 -7.027 1.00 96.25 301 GLN A C 1
ATOM 2392 O O . GLN A 1 301 ? -4.118 -18.148 -7.596 1.00 96.25 301 GLN A O 1
ATOM 2397 N N . ILE A 1 302 ? -2.572 -19.759 -7.331 1.00 96.19 302 ILE A N 1
ATOM 2398 C CA . ILE A 1 302 ? -1.730 -19.349 -8.468 1.00 96.19 302 ILE A CA 1
ATOM 2399 C C . ILE A 1 302 ? -2.496 -19.551 -9.781 1.00 96.19 302 ILE A C 1
ATOM 2401 O O . ILE A 1 302 ? -2.599 -18.614 -10.564 1.00 96.19 302 ILE A O 1
ATOM 2405 N N . GLU A 1 303 ? -3.062 -20.739 -10.010 1.00 95.75 303 GLU A N 1
ATOM 2406 C CA . GLU A 1 303 ? -3.798 -21.072 -11.240 1.00 95.75 303 GLU A CA 1
ATOM 2407 C C . GLU A 1 303 ? -4.991 -20.129 -11.473 1.00 95.75 303 GLU A C 1
ATOM 2409 O O . GLU A 1 303 ? -5.073 -19.502 -12.526 1.00 95.75 303 GLU A O 1
ATOM 2414 N N . GLN A 1 304 ? -5.815 -19.894 -10.446 1.00 95.19 304 GLN A N 1
ATOM 2415 C CA . GLN A 1 304 ? -6.921 -18.927 -10.484 1.00 95.19 304 GLN A CA 1
ATOM 2416 C C . GLN A 1 304 ? -6.461 -17.480 -10.726 1.00 95.19 304 GLN A C 1
ATOM 2418 O O . GLN A 1 304 ? -7.167 -16.696 -11.363 1.00 95.19 304 GLN A O 1
ATOM 2423 N N . TYR A 1 305 ? -5.279 -17.091 -10.235 1.00 94.88 305 TYR A N 1
ATOM 2424 C CA . TYR A 1 305 ? -4.715 -15.775 -10.541 1.00 94.88 305 TYR A CA 1
ATOM 2425 C C . TYR A 1 305 ? -4.294 -15.680 -12.016 1.00 94.88 305 TYR A C 1
ATOM 2427 O O . TYR A 1 305 ? -4.523 -14.651 -12.652 1.00 94.88 305 TYR A O 1
ATOM 2435 N N . VAL A 1 306 ? -3.719 -16.748 -12.585 1.00 94.19 306 VAL A N 1
ATOM 2436 C CA . VAL A 1 306 ? -3.392 -16.815 -14.020 1.00 94.19 306 VAL A CA 1
ATOM 2437 C C . VAL A 1 306 ? -4.664 -16.753 -14.871 1.00 94.19 306 VAL A C 1
ATOM 2439 O O . VAL A 1 306 ? -4.681 -16.016 -15.852 1.00 94.19 306 VAL A O 1
ATOM 2442 N N . GLU A 1 307 ? -5.738 -17.449 -14.488 1.00 93.00 307 GLU A N 1
ATOM 2443 C CA . GLU A 1 307 ? -7.053 -17.355 -15.145 1.00 93.00 307 GLU A CA 1
ATOM 2444 C C . GLU A 1 307 ? -7.551 -15.901 -15.196 1.00 93.00 307 GLU A C 1
ATOM 2446 O O . GLU A 1 307 ? -7.770 -15.363 -16.284 1.00 93.00 307 GLU A O 1
ATOM 2451 N N . GLN A 1 308 ? -7.624 -15.215 -14.047 1.00 91.56 308 GLN A N 1
ATOM 2452 C CA . GLN A 1 308 ? -8.033 -13.804 -13.991 1.00 91.56 308 GLN A CA 1
ATOM 2453 C C . GLN A 1 308 ? -7.112 -12.878 -14.809 1.00 91.56 308 GLN A C 1
ATOM 2455 O O . GLN A 1 308 ? -7.591 -11.938 -15.450 1.00 91.56 308 GLN A O 1
ATOM 2460 N N . PHE A 1 309 ? -5.800 -13.132 -14.807 1.00 89.12 309 PHE A N 1
ATOM 2461 C CA . PHE A 1 309 ? -4.818 -12.349 -15.561 1.00 89.12 309 PHE A CA 1
ATOM 2462 C C . PHE A 1 309 ? -4.964 -12.526 -17.081 1.00 89.12 309 PHE A C 1
ATOM 2464 O O . PHE A 1 309 ? -4.784 -11.557 -17.817 1.00 89.12 309 PHE A O 1
ATOM 2471 N N . VAL A 1 310 ? -5.311 -13.730 -17.555 1.00 88.25 310 VAL A N 1
ATOM 2472 C CA . VAL A 1 310 ? -5.557 -14.005 -18.982 1.00 88.25 310 VAL A CA 1
ATOM 2473 C C . VAL A 1 310 ? -6.923 -13.481 -19.437 1.00 88.25 310 VAL A C 1
ATOM 2475 O O . VAL A 1 310 ? -7.019 -12.955 -20.543 1.00 88.25 310 VAL A O 1
ATOM 2478 N N . GLU A 1 311 ? -7.964 -13.544 -18.598 1.00 86.38 311 GLU A N 1
ATOM 2479 C CA . GLU A 1 311 ? -9.260 -12.908 -18.897 1.00 86.38 311 GLU A CA 1
ATOM 2480 C C . GLU A 1 311 ? -9.161 -11.379 -18.992 1.00 86.38 311 GLU A C 1
ATOM 2482 O O . GLU A 1 311 ? -9.821 -10.751 -19.820 1.00 86.38 311 GLU A O 1
ATOM 2487 N N . ARG A 1 312 ? -8.396 -10.768 -18.080 1.00 80.62 312 ARG A N 1
ATOM 2488 C CA . ARG A 1 312 ? -8.341 -9.315 -17.870 1.00 80.62 312 ARG A CA 1
ATOM 2489 C C . ARG A 1 312 ? -6.881 -8.855 -17.838 1.00 80.62 312 ARG A C 1
ATOM 2491 O O . ARG A 1 312 ? -6.399 -8.454 -16.773 1.00 80.62 312 ARG A O 1
ATOM 2498 N N . PRO A 1 313 ? -6.158 -8.926 -18.973 1.00 69.31 313 PRO A N 1
ATOM 2499 C CA . PRO A 1 313 ? -4.773 -8.482 -19.043 1.00 69.31 313 PRO A CA 1
ATOM 2500 C C . PRO A 1 313 ? -4.686 -7.000 -18.645 1.00 69.31 313 PRO A C 1
ATOM 2502 O O . PRO A 1 313 ? -5.495 -6.197 -19.118 1.00 69.31 313 PRO A O 1
ATOM 2505 N N . PRO A 1 314 ? -3.724 -6.598 -17.790 1.00 63.72 314 PRO A N 1
ATOM 2506 C CA . PRO A 1 314 ? -3.571 -5.199 -17.403 1.00 63.72 314 PRO A CA 1
ATOM 2507 C C . PRO A 1 314 ? -3.421 -4.294 -18.632 1.00 63.72 314 PRO A C 1
ATOM 2509 O O . PRO A 1 314 ? -2.712 -4.654 -19.569 1.00 63.72 314 PRO A O 1
ATOM 2512 N N . SER A 1 315 ? -3.992 -3.087 -18.609 1.00 54.59 315 SER A N 1
ATOM 2513 C CA . SER A 1 315 ? -4.038 -2.173 -19.769 1.00 54.59 315 SER A CA 1
ATOM 2514 C C . SER A 1 315 ? -2.665 -1.765 -20.336 1.00 54.59 315 SER A C 1
ATOM 2516 O O . SER A 1 315 ? -2.586 -1.223 -21.431 1.00 54.59 315 SER A O 1
ATOM 2518 N N . GLN A 1 316 ? -1.586 -2.021 -19.591 1.00 51.22 316 GLN A N 1
ATOM 2519 C CA . GLN A 1 316 ? -0.184 -1.774 -19.958 1.00 51.22 316 GLN A CA 1
ATOM 2520 C C . GLN A 1 316 ? 0.574 -3.051 -20.384 1.00 51.22 316 GLN A C 1
ATOM 2522 O O . GLN A 1 316 ? 1.723 -2.970 -20.805 1.00 51.22 316 GLN A O 1
ATOM 2527 N N . ALA A 1 317 ? -0.032 -4.235 -20.247 1.00 47.84 317 ALA A N 1
ATOM 2528 C CA . ALA A 1 317 ? 0.561 -5.524 -20.617 1.00 47.84 317 ALA A CA 1
ATOM 2529 C C . ALA A 1 317 ? 0.299 -5.906 -22.087 1.00 47.84 317 ALA A C 1
ATOM 2531 O O . ALA A 1 317 ? 0.985 -6.774 -22.627 1.00 47.84 317 ALA A O 1
ATOM 2532 N N . VAL A 1 318 ? -0.670 -5.256 -22.744 1.00 46.06 318 VAL A N 1
ATOM 2533 C CA . VAL A 1 318 ? -1.002 -5.483 -24.157 1.00 46.06 318 VAL A CA 1
ATOM 2534 C C . VAL A 1 318 ? 0.033 -4.798 -25.052 1.00 46.06 318 VAL A C 1
ATOM 2536 O O . VAL A 1 318 ? -0.179 -3.709 -25.577 1.00 46.06 318 VAL A O 1
ATOM 2539 N N . ASN A 1 319 ? 1.175 -5.455 -25.234 1.00 50.09 319 ASN A N 1
ATOM 2540 C CA . ASN A 1 319 ? 2.086 -5.154 -26.332 1.00 50.09 319 ASN A CA 1
ATOM 2541 C C . ASN A 1 319 ? 1.535 -5.859 -27.592 1.00 50.09 319 ASN A C 1
ATOM 2543 O O . ASN A 1 319 ? 1.599 -7.090 -27.640 1.00 50.09 319 ASN A O 1
ATOM 2547 N N . PRO A 1 320 ? 0.985 -5.142 -28.595 1.00 49.47 320 PRO A N 1
ATOM 2548 C CA . PRO A 1 320 ? 0.140 -5.718 -29.658 1.00 49.47 320 PRO A CA 1
ATOM 2549 C C . PRO A 1 320 ? 0.873 -6.650 -30.644 1.00 49.47 320 PRO A C 1
ATOM 2551 O O . PRO A 1 320 ? 0.274 -7.149 -31.590 1.00 49.47 320 PRO A O 1
ATOM 2554 N N . ILE A 1 321 ? 2.170 -6.875 -30.427 1.00 49.72 321 ILE A N 1
ATOM 2555 C CA . ILE A 1 321 ? 3.061 -7.724 -31.227 1.00 49.72 321 ILE A CA 1
ATOM 2556 C C . ILE A 1 321 ? 3.214 -9.127 -30.592 1.00 49.72 321 ILE A C 1
ATOM 2558 O O . ILE A 1 321 ? 3.700 -10.054 -31.237 1.00 49.72 321 ILE A O 1
ATOM 2562 N N . LEU A 1 322 ? 2.820 -9.315 -29.323 1.00 54.84 322 LEU A N 1
ATOM 2563 C CA . LEU A 1 322 ? 2.916 -10.611 -28.640 1.00 54.84 322 LEU A CA 1
ATOM 2564 C C . LEU A 1 322 ? 1.659 -11.471 -28.869 1.00 54.84 322 LEU A C 1
ATOM 2566 O O . LEU A 1 322 ? 0.549 -10.973 -28.681 1.00 54.84 322 LEU A O 1
ATOM 2570 N N . PRO A 1 323 ? 1.800 -12.775 -29.186 1.00 59.47 323 PRO A N 1
ATOM 2571 C CA . PRO A 1 323 ? 0.668 -13.694 -29.152 1.00 59.47 323 PRO A CA 1
ATOM 2572 C C . PRO A 1 323 ? 0.169 -13.856 -27.710 1.00 59.47 323 PRO A C 1
ATOM 2574 O O . PRO A 1 323 ? 0.964 -13.997 -26.777 1.00 59.47 323 PRO A O 1
ATOM 2577 N N . SER A 1 324 ? -1.151 -13.860 -27.531 1.00 73.44 324 SER A N 1
ATOM 2578 C CA . SER A 1 324 ? -1.799 -14.043 -26.230 1.00 73.44 324 SER A CA 1
ATOM 2579 C C . SER A 1 324 ? -1.494 -15.428 -25.649 1.00 73.44 324 SER A C 1
ATOM 2581 O O . SER A 1 324 ? -1.999 -16.437 -26.145 1.00 73.44 324 SER A O 1
ATOM 2583 N N . TRP A 1 325 ? -0.682 -15.477 -24.592 1.00 85.94 325 TRP A N 1
ATOM 2584 C CA . TRP A 1 325 ? -0.418 -16.709 -23.847 1.00 85.94 325 TRP A CA 1
ATOM 2585 C C . TRP A 1 325 ? -1.693 -17.202 -23.163 1.00 85.94 325 TRP A C 1
ATOM 2587 O O . TRP A 1 325 ? -2.400 -16.427 -22.518 1.00 85.94 325 TRP A O 1
ATOM 2597 N N . THR A 1 326 ? -1.966 -18.502 -23.258 1.00 90.19 326 THR A N 1
ATOM 2598 C CA . THR A 1 326 ? -3.061 -19.123 -22.510 1.00 90.19 326 THR A CA 1
ATOM 2599 C C . THR A 1 326 ? -2.652 -19.397 -21.060 1.00 90.19 326 THR A C 1
ATOM 2601 O O . THR A 1 326 ? -1.464 -19.444 -20.723 1.00 90.19 326 THR A O 1
ATOM 2604 N N . VAL A 1 327 ? -3.636 -19.676 -20.197 1.00 91.62 327 VAL A N 1
ATOM 2605 C CA . VAL A 1 327 ? -3.402 -20.162 -18.822 1.00 91.62 327 VAL A CA 1
ATOM 2606 C C . VAL A 1 327 ? -2.464 -21.376 -18.821 1.00 91.62 327 VAL A C 1
ATOM 2608 O O . VAL A 1 327 ? -1.543 -21.459 -18.009 1.00 91.62 327 VAL A O 1
ATOM 2611 N N . LYS A 1 328 ? -2.631 -22.280 -19.796 1.00 93.00 328 LYS A N 1
ATOM 2612 C CA . LYS A 1 328 ? -1.795 -23.472 -19.968 1.00 93.00 328 LYS A CA 1
ATOM 2613 C C . LYS A 1 328 ? -0.345 -23.126 -20.316 1.00 93.00 328 LYS A C 1
ATOM 2615 O O . LYS A 1 328 ? 0.553 -23.796 -19.816 1.00 93.00 328 LYS A O 1
ATOM 2620 N N . ASP A 1 329 ? -0.091 -22.097 -21.121 1.00 91.19 329 ASP A N 1
ATOM 2621 C CA . ASP A 1 329 ? 1.274 -21.686 -21.487 1.00 91.19 329 ASP A CA 1
ATOM 2622 C C . ASP A 1 329 ? 2.014 -21.084 -20.290 1.00 91.19 329 ASP A C 1
ATOM 2624 O O . ASP A 1 329 ? 3.144 -21.483 -19.989 1.00 91.19 329 ASP A O 1
ATOM 2628 N N . TYR A 1 330 ? 1.336 -20.208 -19.542 1.00 92.69 330 TYR A N 1
ATOM 2629 C CA . TYR A 1 330 ? 1.845 -19.662 -18.286 1.00 92.69 330 TYR A CA 1
ATOM 2630 C C . TYR A 1 330 ? 2.130 -20.760 -17.259 1.00 92.69 330 TYR A C 1
ATOM 2632 O O . TYR A 1 330 ? 3.254 -20.851 -16.761 1.00 92.69 330 TYR A O 1
ATOM 2640 N N . MET A 1 331 ? 1.162 -21.637 -16.978 1.00 94.38 331 MET A N 1
ATOM 2641 C CA . MET A 1 331 ? 1.339 -22.715 -16.003 1.00 94.38 331 MET A CA 1
ATOM 2642 C C . MET A 1 331 ? 2.412 -23.720 -16.447 1.00 94.38 331 MET A C 1
ATOM 2644 O O . MET A 1 331 ? 3.225 -24.136 -15.621 1.00 94.38 331 MET A O 1
ATOM 2648 N N . ASN A 1 332 ? 2.510 -24.052 -17.739 1.00 91.44 332 ASN A N 1
ATOM 2649 C CA . ASN A 1 332 ? 3.607 -24.868 -18.268 1.00 91.44 332 ASN A CA 1
ATOM 2650 C C . ASN A 1 332 ? 4.975 -24.216 -18.022 1.00 91.44 332 ASN A C 1
ATOM 2652 O O . ASN A 1 332 ? 5.911 -24.902 -17.619 1.00 91.44 332 ASN A O 1
ATOM 2656 N N . MET A 1 333 ? 5.111 -22.907 -18.254 1.00 88.00 333 MET A N 1
ATOM 2657 C CA . MET A 1 333 ? 6.377 -22.201 -18.052 1.00 88.00 333 MET A CA 1
ATOM 2658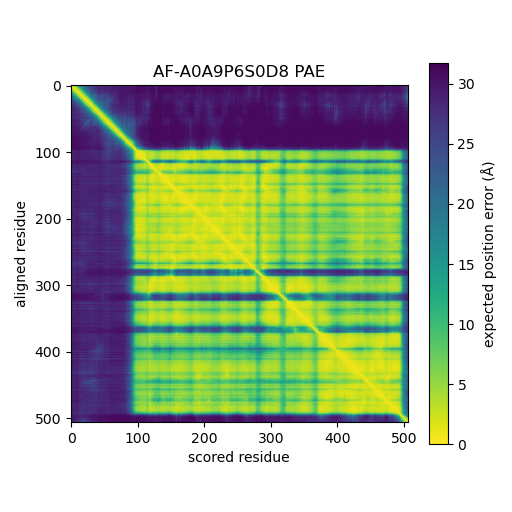 C C . MET A 1 333 ? 6.752 -22.100 -16.566 1.00 88.00 333 MET A C 1
ATOM 2660 O O . MET A 1 333 ? 7.888 -22.396 -16.196 1.00 88.00 333 MET A O 1
ATOM 2664 N N . LEU A 1 334 ? 5.784 -21.779 -15.703 1.00 90.88 334 LEU A N 1
ATOM 2665 C CA . LEU A 1 334 ? 5.967 -21.724 -14.248 1.00 90.88 334 LEU A CA 1
ATOM 2666 C C . LEU A 1 334 ? 6.352 -23.084 -13.638 1.00 90.88 334 LEU A C 1
ATOM 2668 O O . LEU A 1 334 ? 7.056 -23.113 -12.635 1.00 90.88 334 LEU A O 1
ATOM 2672 N N . ASN A 1 335 ? 5.931 -24.205 -14.238 1.00 89.94 335 ASN A N 1
ATOM 2673 C CA . ASN A 1 335 ? 6.354 -25.548 -13.817 1.00 89.94 335 ASN A CA 1
ATOM 2674 C C . ASN A 1 335 ? 7.701 -25.994 -14.422 1.00 89.94 335 ASN A C 1
ATOM 2676 O O . ASN A 1 335 ? 8.330 -26.891 -13.868 1.00 89.94 335 ASN A O 1
ATOM 2680 N N . LYS A 1 336 ? 8.147 -25.404 -15.541 1.00 86.62 336 LYS A N 1
ATOM 2681 C CA . LYS A 1 336 ? 9.438 -25.731 -16.180 1.00 86.62 336 LYS A CA 1
ATOM 2682 C C . LYS A 1 336 ? 10.635 -25.081 -15.488 1.00 86.62 336 LYS A C 1
ATOM 2684 O O . LYS A 1 336 ? 11.693 -25.696 -15.427 1.00 86.62 336 LYS A O 1
ATOM 2689 N N . ILE A 1 337 ? 10.486 -23.848 -15.004 1.00 82.06 337 ILE A N 1
ATOM 2690 C CA . ILE A 1 337 ? 11.584 -23.100 -14.377 1.00 82.06 337 ILE A CA 1
ATOM 2691 C C . ILE A 1 337 ? 11.776 -23.597 -12.925 1.00 82.06 337 ILE A C 1
ATOM 2693 O O . ILE A 1 337 ? 10.830 -23.526 -12.132 1.00 82.06 337 ILE A O 1
ATOM 2697 N N . PRO A 1 338 ? 12.971 -24.085 -12.529 1.00 80.19 338 PRO A N 1
ATOM 2698 C CA . PRO A 1 338 ? 13.210 -24.594 -11.178 1.00 80.19 338 PRO A CA 1
ATOM 2699 C C . PRO A 1 338 ? 12.901 -23.561 -10.085 1.00 80.19 338 PRO A C 1
ATOM 2701 O O . PRO A 1 338 ? 13.257 -22.392 -10.205 1.00 80.19 338 PRO A O 1
ATOM 2704 N N . LYS A 1 339 ? 12.242 -24.003 -9.003 1.00 83.38 339 LYS A N 1
ATOM 2705 C CA . LYS A 1 339 ? 11.774 -23.176 -7.863 1.00 83.38 339 LYS A CA 1
ATOM 2706 C C . LYS A 1 339 ? 10.820 -22.020 -8.212 1.00 83.38 339 LYS A C 1
ATOM 2708 O O . LYS A 1 339 ? 10.430 -21.262 -7.328 1.00 83.38 339 LYS A O 1
ATOM 2713 N N . MET A 1 340 ? 10.377 -21.889 -9.462 1.00 86.00 340 MET A N 1
ATOM 2714 C CA . MET A 1 340 ? 9.558 -20.749 -9.877 1.00 86.00 340 MET A CA 1
ATOM 2715 C C . MET A 1 340 ? 8.184 -20.721 -9.196 1.00 86.00 340 MET A C 1
ATOM 2717 O O . MET A 1 340 ? 7.745 -19.652 -8.784 1.00 86.00 340 MET A O 1
ATOM 2721 N N . ILE A 1 341 ? 7.543 -21.881 -8.999 1.00 89.38 341 ILE A N 1
ATOM 2722 C CA . ILE A 1 341 ? 6.277 -21.999 -8.247 1.00 89.38 341 ILE A CA 1
ATOM 2723 C C . ILE A 1 341 ? 6.411 -21.430 -6.824 1.00 89.38 341 ILE A C 1
ATOM 2725 O O . ILE A 1 341 ? 5.584 -20.623 -6.418 1.00 89.38 341 ILE A O 1
ATOM 2729 N N . GLU A 1 342 ? 7.478 -21.788 -6.102 1.00 87.81 342 GLU A N 1
ATOM 2730 C CA . GLU A 1 342 ? 7.781 -21.289 -4.749 1.00 87.81 342 GLU A CA 1
ATOM 2731 C C . GLU A 1 342 ? 7.960 -19.760 -4.740 1.00 87.81 342 GLU A C 1
ATOM 2733 O O . GLU A 1 342 ? 7.442 -19.065 -3.865 1.00 87.81 342 GLU A O 1
ATOM 2738 N N . LEU A 1 343 ? 8.635 -19.216 -5.759 1.00 87.00 343 LEU A N 1
ATOM 2739 C CA . LEU A 1 343 ? 8.848 -17.777 -5.909 1.00 87.00 343 LEU A CA 1
ATOM 2740 C C . LEU A 1 343 ? 7.545 -17.010 -6.206 1.00 87.00 343 LEU A C 1
ATOM 2742 O O . LEU A 1 343 ? 7.362 -15.909 -5.679 1.00 87.00 343 LEU A O 1
ATOM 2746 N N . VAL A 1 344 ? 6.640 -17.576 -7.015 1.00 91.75 344 VAL A N 1
ATOM 2747 C CA . VAL A 1 344 ? 5.351 -16.952 -7.379 1.00 91.75 344 VAL A CA 1
ATOM 2748 C C . VAL A 1 344 ? 4.188 -17.289 -6.439 1.00 91.75 344 VAL A C 1
ATOM 2750 O O . VAL A 1 344 ? 3.111 -16.719 -6.585 1.00 91.75 344 VAL A O 1
ATOM 2753 N N . SER A 1 345 ? 4.396 -18.105 -5.402 1.00 92.44 345 SER A N 1
ATOM 2754 C CA . SER A 1 345 ? 3.470 -18.163 -4.258 1.00 92.44 345 SER A CA 1
ATOM 2755 C C . SER A 1 345 ? 3.364 -16.813 -3.518 1.00 92.44 345 SER A C 1
ATOM 2757 O O . SER A 1 345 ? 2.455 -16.619 -2.712 1.00 92.44 345 SER A O 1
ATOM 2759 N N . ASN A 1 346 ? 4.243 -15.844 -3.806 1.00 92.75 346 ASN A N 1
ATOM 2760 C CA . ASN A 1 346 ? 4.033 -14.434 -3.480 1.00 92.75 346 ASN A CA 1
ATOM 2761 C C . ASN A 1 346 ? 3.217 -13.731 -4.600 1.00 92.75 346 ASN A C 1
ATOM 2763 O O . ASN A 1 346 ? 3.721 -13.626 -5.724 1.00 92.75 346 ASN A O 1
ATOM 2767 N N . PRO A 1 347 ? 2.011 -13.191 -4.322 1.00 92.25 347 PRO A N 1
ATOM 2768 C CA . PRO A 1 347 ? 1.113 -12.635 -5.348 1.00 92.25 347 PRO A CA 1
ATOM 2769 C C . PRO A 1 347 ? 1.717 -11.502 -6.189 1.00 92.25 347 PRO A C 1
ATOM 2771 O O . PRO A 1 347 ? 1.460 -11.397 -7.393 1.00 92.25 347 PRO A O 1
ATOM 2774 N N . PHE A 1 348 ? 2.559 -10.657 -5.586 1.00 90.69 348 PHE A N 1
ATOM 2775 C CA . PHE A 1 348 ? 3.225 -9.596 -6.336 1.00 90.69 348 PHE A CA 1
ATOM 2776 C C . PHE A 1 348 ? 4.275 -10.159 -7.305 1.00 90.69 348 PHE A C 1
ATOM 2778 O O . PHE A 1 348 ? 4.325 -9.750 -8.463 1.00 90.69 348 PHE A O 1
ATOM 2785 N N . LEU A 1 349 ? 5.061 -11.155 -6.882 1.00 90.19 349 LEU A N 1
ATOM 2786 C CA . LEU A 1 349 ? 6.049 -11.803 -7.754 1.00 90.19 349 LEU A CA 1
ATOM 2787 C C . LEU A 1 349 ? 5.392 -12.626 -8.872 1.00 90.19 349 LEU A C 1
ATOM 2789 O O . LEU A 1 349 ? 5.933 -12.657 -9.976 1.00 90.19 349 LEU A O 1
ATOM 2793 N N . LEU A 1 350 ? 4.201 -13.195 -8.643 1.00 93.12 350 LEU A N 1
ATOM 2794 C CA . LEU A 1 350 ? 3.368 -13.758 -9.713 1.00 93.12 350 LEU A CA 1
ATOM 2795 C C . LEU A 1 350 ? 2.990 -12.689 -10.747 1.00 93.12 350 LEU A C 1
ATOM 2797 O O . LEU A 1 350 ? 3.201 -12.893 -11.940 1.00 93.12 350 LEU A O 1
ATOM 2801 N N . THR A 1 351 ? 2.526 -11.517 -10.301 1.00 89.88 351 THR A N 1
ATOM 2802 C CA . THR A 1 351 ? 2.228 -10.376 -11.192 1.00 89.88 351 THR A CA 1
ATOM 2803 C C . THR A 1 351 ? 3.432 -9.988 -12.063 1.00 89.88 351 THR A C 1
ATOM 2805 O O . THR A 1 351 ? 3.274 -9.728 -13.257 1.00 89.88 351 THR A O 1
ATOM 2808 N N . LEU A 1 352 ? 4.643 -9.960 -11.490 1.00 87.44 352 LEU A N 1
ATOM 2809 C CA . LEU A 1 352 ? 5.871 -9.665 -12.240 1.00 87.44 352 LEU A CA 1
ATOM 2810 C C . LEU A 1 352 ? 6.228 -10.790 -13.221 1.00 87.44 352 LEU A C 1
ATOM 2812 O O . LEU A 1 352 ? 6.558 -10.515 -14.374 1.00 87.44 352 LEU A O 1
ATOM 2816 N N . ALA A 1 353 ? 6.109 -12.050 -12.798 1.00 88.50 353 ALA A N 1
ATOM 2817 C CA . ALA A 1 353 ? 6.379 -13.215 -13.632 1.00 88.50 353 ALA A CA 1
ATOM 2818 C C . ALA A 1 353 ? 5.472 -13.270 -14.870 1.00 88.50 353 ALA A C 1
ATOM 2820 O O . ALA A 1 353 ? 5.973 -13.394 -15.986 1.00 88.50 353 ALA A O 1
ATOM 2821 N N . LEU A 1 354 ? 4.154 -13.119 -14.707 1.00 88.75 354 LEU A N 1
ATOM 2822 C CA . LEU A 1 354 ? 3.204 -13.187 -15.826 1.00 88.75 354 LEU A CA 1
ATOM 2823 C C . LEU A 1 354 ? 3.421 -12.063 -16.855 1.00 88.75 354 LEU A C 1
ATOM 2825 O O . LEU A 1 354 ? 3.176 -12.257 -18.047 1.00 88.75 354 LEU A O 1
ATOM 2829 N N . ARG A 1 355 ? 3.953 -10.912 -16.422 1.00 84.19 355 ARG A N 1
ATOM 2830 C CA . ARG A 1 355 ? 4.387 -9.824 -17.313 1.00 84.19 355 ARG A CA 1
ATOM 2831 C C . ARG A 1 355 ? 5.716 -10.131 -18.016 1.00 84.19 355 ARG A C 1
ATOM 2833 O O . ARG A 1 355 ? 5.828 -9.899 -19.215 1.00 84.19 355 ARG A O 1
ATOM 2840 N N . ALA A 1 356 ? 6.706 -10.663 -17.298 1.00 82.00 356 ALA A N 1
ATOM 2841 C CA . ALA A 1 356 ? 8.061 -10.854 -17.818 1.00 82.00 356 ALA A CA 1
ATOM 2842 C C . ALA A 1 356 ? 8.233 -12.099 -18.715 1.00 82.00 356 ALA A C 1
ATOM 2844 O O . ALA A 1 356 ? 8.997 -12.056 -19.685 1.00 82.00 356 ALA A O 1
ATOM 2845 N N . LEU A 1 357 ? 7.542 -13.205 -18.409 1.00 83.62 357 LEU A N 1
ATOM 2846 C CA . LEU A 1 357 ? 7.754 -14.516 -19.042 1.00 83.62 357 LEU A CA 1
ATOM 2847 C C . LEU A 1 357 ? 7.615 -14.534 -20.582 1.00 83.62 357 LEU A C 1
ATOM 2849 O O . LEU A 1 357 ? 8.495 -15.121 -21.220 1.00 83.62 357 LEU A O 1
ATOM 2853 N N . PRO A 1 358 ? 6.617 -13.877 -21.215 1.00 82.94 358 PRO A N 1
ATOM 2854 C CA . PRO A 1 358 ? 6.492 -13.864 -22.676 1.00 82.94 358 PRO A CA 1
ATOM 2855 C C . PRO A 1 358 ? 7.713 -13.275 -23.394 1.00 82.94 358 PRO A C 1
ATOM 2857 O O . PRO A 1 358 ? 8.133 -13.784 -24.435 1.00 82.94 358 PRO A O 1
ATOM 2860 N N . ASN A 1 359 ? 8.332 -12.238 -22.821 1.00 76.69 359 ASN A N 1
ATOM 2861 C CA . ASN A 1 359 ? 9.548 -11.640 -23.373 1.00 76.69 359 ASN A CA 1
ATOM 2862 C C . ASN A 1 359 ? 10.801 -12.472 -23.069 1.00 76.69 359 ASN A C 1
ATOM 2864 O O . ASN A 1 359 ? 11.659 -12.594 -23.943 1.00 76.69 359 ASN A O 1
ATOM 2868 N N . ILE A 1 360 ? 10.889 -13.094 -21.885 1.00 76.06 360 ILE A N 1
ATOM 2869 C CA . ILE A 1 360 ? 12.006 -13.983 -21.527 1.00 76.06 360 ILE A CA 1
ATOM 2870 C C . ILE A 1 360 ? 12.096 -15.153 -22.517 1.00 76.06 360 ILE A C 1
ATOM 2872 O O . ILE A 1 360 ? 13.160 -15.365 -23.098 1.00 76.06 360 ILE A O 1
ATOM 2876 N N . VAL A 1 361 ? 10.987 -15.851 -22.792 1.00 76.62 361 VAL A N 1
ATOM 2877 C CA . VAL A 1 361 ? 10.964 -16.970 -23.757 1.00 76.62 361 VAL A CA 1
ATOM 2878 C C . VAL A 1 361 ? 11.323 -16.505 -25.169 1.00 76.62 361 VAL A C 1
ATOM 2880 O O . VAL A 1 361 ? 12.146 -17.133 -25.830 1.00 76.62 361 VAL A O 1
ATOM 2883 N N . ARG A 1 362 ? 10.767 -15.372 -25.624 1.00 73.50 362 ARG A N 1
ATOM 2884 C CA . ARG A 1 362 ? 11.081 -14.805 -26.947 1.00 73.50 362 ARG A CA 1
ATOM 2885 C C . ARG A 1 362 ? 12.558 -14.416 -27.096 1.00 73.50 362 ARG A C 1
ATOM 2887 O O . ARG A 1 362 ? 13.068 -14.436 -28.209 1.00 73.50 362 ARG A O 1
ATOM 2894 N N . SER A 1 363 ? 13.250 -14.092 -26.000 1.00 66.94 363 SER A N 1
ATOM 2895 C CA . SER A 1 363 ? 14.679 -13.743 -26.021 1.00 66.94 363 SER A CA 1
ATOM 2896 C C . SER A 1 363 ? 15.628 -14.932 -26.237 1.00 66.94 363 SER A C 1
ATOM 2898 O O . SER A 1 363 ? 16.838 -14.733 -26.263 1.00 66.94 363 SER A O 1
ATOM 2900 N N . GLY A 1 364 ? 15.114 -16.161 -26.383 1.00 62.78 364 GLY A N 1
ATOM 2901 C CA . GLY A 1 364 ? 15.912 -17.337 -26.758 1.00 62.78 364 GLY A CA 1
ATOM 2902 C C . GLY A 1 364 ? 16.899 -17.829 -25.693 1.00 62.78 364 GLY A C 1
ATOM 2903 O O . GLY A 1 364 ? 17.665 -18.751 -25.962 1.00 62.78 364 GLY A O 1
ATOM 2904 N N . ARG A 1 365 ? 16.885 -17.243 -24.487 1.00 64.06 365 ARG A N 1
ATOM 2905 C CA . ARG A 1 365 ? 17.681 -17.704 -23.341 1.00 64.06 365 ARG A CA 1
ATOM 2906 C C . ARG A 1 365 ? 17.318 -19.158 -23.022 1.00 64.06 365 ARG A C 1
ATOM 2908 O O . ARG A 1 365 ? 16.137 -19.480 -22.888 1.00 64.06 365 ARG A O 1
ATOM 2915 N N . ASP A 1 366 ? 18.325 -20.014 -22.863 1.00 62.31 366 ASP A N 1
ATOM 2916 C CA . ASP A 1 366 ? 18.129 -21.423 -22.514 1.00 62.31 366 ASP A CA 1
ATOM 2917 C C . ASP A 1 366 ? 17.447 -21.557 -21.146 1.00 62.31 366 ASP A C 1
ATOM 2919 O O . ASP A 1 366 ? 18.068 -21.353 -20.102 1.00 62.31 366 ASP A O 1
ATOM 2923 N N . LEU A 1 367 ? 16.164 -21.933 -21.175 1.00 61.84 367 LEU A N 1
ATOM 2924 C CA . LEU A 1 367 ? 15.285 -22.085 -20.014 1.00 61.84 367 LEU A CA 1
ATOM 2925 C C . LEU A 1 367 ? 15.864 -23.026 -18.944 1.00 61.84 367 LEU A C 1
ATOM 2927 O O . LEU A 1 367 ? 15.562 -22.849 -17.766 1.00 61.84 367 LEU A O 1
ATOM 2931 N N . SER A 1 368 ? 16.715 -23.979 -19.338 1.00 57.50 368 SER A N 1
ATOM 2932 C CA . SER A 1 368 ? 17.414 -24.914 -18.443 1.00 57.50 368 SER A CA 1
ATOM 2933 C C . SER A 1 368 ? 18.380 -24.195 -17.497 1.00 57.50 368 SER A C 1
ATOM 2935 O O . SER A 1 368 ? 18.550 -24.601 -16.349 1.00 57.50 368 SER A O 1
ATOM 2937 N N . ASN A 1 369 ? 18.993 -23.112 -17.981 1.00 54.56 369 ASN A N 1
ATOM 2938 C CA . ASN A 1 369 ? 19.980 -22.302 -17.274 1.00 54.56 369 ASN A CA 1
ATOM 2939 C C . ASN A 1 369 ? 19.391 -21.003 -16.683 1.00 54.56 369 ASN A C 1
ATOM 2941 O O . ASN A 1 369 ? 20.088 -20.288 -15.960 1.00 54.56 369 ASN A O 1
ATOM 2945 N N . ILE A 1 370 ? 18.107 -20.687 -16.921 1.00 61.81 370 ILE A N 1
ATOM 2946 C CA . ILE A 1 370 ? 17.446 -19.539 -16.277 1.00 61.81 370 ILE A CA 1
ATOM 2947 C C . ILE A 1 370 ? 17.076 -19.887 -14.828 1.00 61.81 370 ILE A C 1
ATOM 2949 O O . ILE A 1 370 ? 15.933 -20.213 -14.505 1.00 61.81 370 ILE A O 1
ATOM 2953 N N . CYS A 1 371 ? 18.033 -19.713 -13.919 1.00 57.47 371 CYS A N 1
ATOM 2954 C CA . CYS A 1 371 ? 17.732 -19.520 -12.503 1.00 57.47 371 CYS A CA 1
ATOM 2955 C C . CYS A 1 371 ? 17.075 -18.137 -12.323 1.00 57.47 371 CYS A C 1
ATOM 2957 O O . CYS A 1 371 ? 17.756 -17.135 -12.091 1.00 57.47 371 CYS A O 1
ATOM 2959 N N . LEU A 1 372 ? 15.751 -18.057 -12.502 1.00 67.56 372 LEU A N 1
ATOM 2960 C CA . LEU A 1 372 ? 15.011 -16.794 -12.445 1.00 67.56 372 LEU A CA 1
ATOM 2961 C C . LEU A 1 372 ? 14.863 -16.323 -10.991 1.00 67.56 372 LEU A C 1
ATOM 2963 O O . LEU A 1 372 ? 13.873 -16.596 -10.317 1.00 67.56 372 LEU A O 1
ATOM 2967 N N . THR A 1 373 ? 15.887 -15.635 -10.489 1.00 77.81 373 THR A N 1
ATOM 2968 C CA . THR A 1 373 ? 15.898 -15.099 -9.125 1.00 77.81 373 THR A CA 1
ATOM 2969 C C . THR A 1 373 ? 14.886 -13.963 -8.952 1.00 77.81 373 THR A C 1
ATOM 2971 O O . THR A 1 373 ? 14.444 -13.326 -9.910 1.00 77.81 373 THR A O 1
ATOM 2974 N N . ARG A 1 374 ? 14.577 -13.632 -7.691 1.00 80.62 374 ARG A N 1
ATOM 2975 C CA . ARG A 1 374 ? 13.784 -12.443 -7.338 1.00 80.62 374 ARG A CA 1
ATOM 2976 C C . ARG A 1 374 ? 14.371 -11.148 -7.929 1.00 80.62 374 ARG A C 1
ATOM 2978 O O . ARG A 1 374 ? 13.603 -10.284 -8.328 1.00 80.62 374 ARG A O 1
ATOM 2985 N N . VAL A 1 375 ? 15.701 -11.039 -8.018 1.00 82.94 375 VAL A N 1
ATOM 2986 C CA . VAL A 1 375 ? 16.406 -9.920 -8.674 1.00 82.94 375 VAL A CA 1
ATOM 2987 C C . VAL A 1 375 ? 16.141 -9.924 -10.181 1.00 82.94 375 VAL A C 1
ATOM 2989 O O . VAL A 1 375 ? 15.665 -8.926 -10.711 1.00 82.94 375 VAL A O 1
ATOM 2992 N N . GLY A 1 376 ? 16.322 -11.068 -10.851 1.00 82.44 376 GLY A N 1
ATOM 2993 C CA . GLY A 1 376 ? 16.080 -11.197 -12.292 1.00 82.44 376 GLY A CA 1
ATOM 2994 C C . GLY A 1 376 ? 14.629 -10.928 -12.713 1.00 82.44 376 GLY A C 1
ATOM 2995 O O . GLY A 1 376 ? 14.403 -10.435 -13.818 1.00 82.44 376 GLY A O 1
ATOM 2996 N N . LEU A 1 377 ? 13.646 -11.188 -11.838 1.00 83.38 377 LEU A N 1
ATOM 2997 C CA . LEU A 1 377 ? 12.258 -10.749 -12.037 1.00 83.38 377 LEU A CA 1
ATOM 2998 C C . LEU A 1 377 ? 12.107 -9.224 -11.991 1.00 83.38 377 LEU A C 1
ATOM 3000 O O . LEU A 1 377 ? 11.371 -8.678 -12.813 1.00 83.38 377 LEU A O 1
ATOM 3004 N N . TYR A 1 378 ? 12.777 -8.540 -11.059 1.00 87.75 378 TYR A N 1
ATOM 3005 C CA . TYR A 1 378 ? 12.733 -7.081 -10.997 1.00 87.75 378 TYR A CA 1
ATOM 3006 C C . TYR A 1 378 ? 13.449 -6.441 -12.186 1.00 87.75 378 TYR A C 1
ATOM 3008 O O . TYR A 1 378 ? 12.841 -5.593 -12.826 1.00 87.75 378 TYR A O 1
ATOM 3016 N N . ASP A 1 379 ? 14.663 -6.877 -12.540 1.00 87.69 379 ASP A N 1
ATOM 3017 C CA . ASP A 1 379 ? 15.371 -6.375 -13.731 1.00 87.69 379 ASP A CA 1
ATOM 3018 C C . ASP A 1 379 ? 14.505 -6.526 -14.986 1.00 87.69 379 ASP A C 1
ATOM 3020 O O . ASP A 1 379 ? 14.163 -5.535 -15.633 1.00 87.69 379 ASP A O 1
ATOM 3024 N N . SER A 1 380 ? 14.023 -7.749 -15.248 1.00 84.88 380 SER A N 1
ATOM 3025 C CA . SER A 1 380 ? 13.154 -8.035 -16.397 1.00 84.88 380 SER A CA 1
ATOM 3026 C C . SER A 1 380 ? 11.889 -7.172 -16.410 1.00 84.88 380 SER A C 1
ATOM 3028 O O . SER A 1 380 ? 11.407 -6.818 -17.483 1.00 84.88 380 SER A O 1
ATOM 3030 N N . PHE A 1 381 ? 11.324 -6.843 -15.244 1.00 87.12 381 PHE A N 1
ATOM 3031 C CA . PHE A 1 381 ? 10.148 -5.982 -15.143 1.00 87.12 381 PHE A CA 1
ATOM 3032 C C . PHE A 1 381 ? 10.473 -4.504 -15.403 1.00 87.12 381 PHE A C 1
ATOM 3034 O O . PHE A 1 381 ? 9.761 -3.866 -16.177 1.00 87.12 381 PHE A O 1
ATOM 3041 N N . ILE A 1 382 ? 11.527 -3.958 -14.787 1.00 90.06 382 ILE A N 1
ATOM 3042 C CA . ILE A 1 382 ? 11.904 -2.542 -14.917 1.00 90.06 382 ILE A CA 1
ATOM 3043 C C . ILE A 1 382 ? 12.360 -2.230 -16.349 1.00 90.06 382 ILE A C 1
ATOM 3045 O O . ILE A 1 382 ? 11.897 -1.247 -16.928 1.00 90.06 382 ILE A O 1
ATOM 3049 N N . GLU A 1 383 ? 13.184 -3.095 -16.950 1.00 89.56 383 GLU A N 1
ATOM 3050 C CA . GLU A 1 383 ? 13.597 -2.993 -18.357 1.00 89.56 383 GLU A CA 1
ATOM 3051 C C . GLU A 1 383 ? 12.381 -2.955 -19.294 1.00 89.56 383 GLU A C 1
ATOM 3053 O O . GLU A 1 383 ? 12.247 -2.048 -20.117 1.00 89.56 383 GLU A O 1
ATOM 3058 N N . GLN A 1 384 ? 11.456 -3.911 -19.144 1.00 85.62 384 GLN A N 1
ATOM 3059 C CA . GLN A 1 384 ? 10.268 -4.013 -19.999 1.00 85.62 384 GLN A CA 1
ATOM 3060 C C . GLN A 1 384 ? 9.285 -2.856 -19.781 1.00 85.62 384 GLN A C 1
ATOM 3062 O O . GLN A 1 384 ? 8.648 -2.421 -20.739 1.00 85.62 384 GLN A O 1
ATOM 3067 N N . TRP A 1 385 ? 9.173 -2.334 -18.556 1.00 89.25 385 TRP A N 1
ATOM 3068 C CA . TRP A 1 385 ? 8.334 -1.176 -18.240 1.00 89.25 385 TRP A CA 1
ATOM 3069 C C . TRP A 1 385 ? 8.865 0.111 -18.884 1.00 89.25 385 TRP A C 1
ATOM 3071 O O . TRP A 1 385 ? 8.095 0.859 -19.493 1.00 89.25 385 TRP A O 1
ATOM 3081 N N . LEU A 1 386 ? 10.175 0.356 -18.786 1.00 91.81 386 LEU A N 1
ATOM 3082 C CA . LEU A 1 386 ? 10.824 1.513 -19.403 1.00 91.81 386 LEU A CA 1
ATOM 3083 C C . LEU A 1 386 ? 10.779 1.435 -20.930 1.00 91.81 386 LEU A C 1
ATOM 3085 O O . LEU A 1 386 ? 10.379 2.398 -21.571 1.00 91.81 386 LEU A O 1
ATOM 3089 N N . GLU A 1 387 ? 11.109 0.285 -21.516 1.00 89.81 387 GLU A N 1
ATOM 3090 C CA . GLU A 1 387 ? 11.088 0.082 -22.970 1.00 89.81 387 GLU A CA 1
ATOM 3091 C C . GLU A 1 387 ? 9.656 0.128 -23.551 1.00 89.81 387 GLU A C 1
ATOM 3093 O O . GLU A 1 387 ? 9.460 0.571 -24.682 1.00 89.81 387 GLU A O 1
ATOM 3098 N N . ALA A 1 388 ? 8.624 -0.257 -22.788 1.00 84.50 388 ALA A N 1
ATOM 3099 C CA . ALA A 1 388 ? 7.229 -0.042 -23.187 1.00 84.50 388 ALA A CA 1
ATOM 3100 C C . ALA A 1 388 ? 6.832 1.447 -23.149 1.00 84.50 388 ALA A C 1
ATOM 3102 O O . ALA A 1 388 ? 6.163 1.928 -24.065 1.00 84.50 388 ALA A O 1
ATOM 3103 N N . ASN A 1 389 ? 7.261 2.193 -22.124 1.00 87.50 389 ASN A N 1
ATOM 3104 C CA . ASN A 1 389 ? 6.982 3.629 -22.029 1.00 87.50 389 ASN A CA 1
ATOM 3105 C C . ASN A 1 389 ? 7.794 4.463 -23.028 1.00 87.50 389 ASN A C 1
ATOM 3107 O O . ASN A 1 389 ? 7.252 5.423 -23.567 1.00 87.50 389 ASN A O 1
ATOM 3111 N N . LYS A 1 390 ? 9.023 4.055 -23.359 1.00 90.56 390 LYS A N 1
ATOM 3112 C CA . LYS A 1 390 ? 9.822 4.627 -24.448 1.00 90.56 390 LYS A CA 1
ATOM 3113 C C . LYS A 1 390 ? 9.042 4.601 -25.765 1.00 90.56 390 LYS A C 1
ATOM 3115 O O . LYS A 1 390 ? 8.774 5.658 -26.319 1.00 90.56 390 LYS A O 1
ATOM 3120 N N . ARG A 1 391 ? 8.553 3.427 -26.189 1.00 87.94 391 ARG A N 1
ATOM 3121 C CA . ARG A 1 391 ? 7.740 3.284 -27.417 1.00 87.94 391 ARG A CA 1
ATOM 3122 C C . ARG A 1 391 ? 6.446 4.095 -27.385 1.00 87.94 391 ARG A C 1
ATOM 3124 O O . ARG A 1 391 ? 6.002 4.595 -28.413 1.00 87.94 391 ARG A O 1
ATOM 3131 N N . ARG A 1 392 ? 5.840 4.249 -26.202 1.00 87.19 392 ARG A N 1
ATOM 3132 C CA . ARG A 1 392 ? 4.678 5.127 -25.996 1.00 87.19 392 ARG A CA 1
ATOM 3133 C C . ARG A 1 392 ? 5.038 6.609 -26.165 1.00 87.19 392 ARG A C 1
ATOM 3135 O O . ARG A 1 392 ? 4.202 7.360 -26.646 1.00 87.19 392 ARG A O 1
ATOM 3142 N N . LEU A 1 393 ? 6.235 7.038 -25.763 1.00 88.19 393 LEU A N 1
ATOM 3143 C CA . LEU A 1 393 ? 6.717 8.406 -25.974 1.00 88.19 393 LEU A CA 1
ATOM 3144 C C . LEU A 1 393 ? 7.121 8.645 -27.436 1.00 88.19 393 LEU A C 1
ATOM 3146 O O . LEU A 1 393 ? 6.693 9.639 -28.006 1.00 88.19 393 LEU A O 1
ATOM 3150 N N . GLU A 1 394 ? 7.841 7.706 -28.057 1.00 84.69 394 GLU A N 1
ATOM 3151 C CA . GLU A 1 394 ? 8.208 7.727 -29.487 1.00 84.69 394 GLU A CA 1
ATOM 3152 C C . GLU A 1 394 ? 6.973 7.808 -30.411 1.00 84.69 394 GLU A C 1
ATOM 3154 O O . GLU A 1 394 ? 7.042 8.390 -31.490 1.00 84.69 394 GLU A O 1
ATOM 3159 N N . GLY A 1 395 ? 5.832 7.243 -29.992 1.00 81.81 395 GLY A N 1
ATOM 3160 C CA . GLY A 1 395 ? 4.556 7.299 -30.716 1.00 81.81 395 GLY A CA 1
ATOM 3161 C C . GLY A 1 395 ? 3.601 8.435 -30.315 1.00 81.81 395 GLY A C 1
ATOM 3162 O O . GLY A 1 395 ? 2.495 8.494 -30.853 1.00 81.81 395 GLY A O 1
ATOM 3163 N N . ASN A 1 396 ? 3.974 9.310 -29.374 1.00 83.19 396 ASN A N 1
ATOM 3164 C CA . ASN A 1 396 ? 3.114 10.381 -28.858 1.00 83.19 396 ASN A CA 1
ATOM 3165 C C . ASN A 1 396 ? 3.507 11.755 -29.422 1.00 83.19 396 ASN A C 1
ATOM 3167 O O . ASN A 1 396 ? 4.683 12.081 -29.544 1.00 83.19 396 ASN A O 1
ATOM 3171 N N . SER A 1 397 ? 2.522 12.628 -29.651 1.00 82.75 397 SER A N 1
ATOM 3172 C CA . SER A 1 397 ? 2.783 14.053 -29.895 1.00 82.75 397 SER A CA 1
ATOM 3173 C C . SER A 1 397 ? 3.225 14.744 -28.599 1.00 82.75 397 SER A C 1
ATOM 3175 O O . SER A 1 397 ? 2.428 14.896 -27.672 1.00 82.75 397 SER A O 1
ATOM 3177 N N . LEU A 1 398 ? 4.493 15.152 -28.538 1.00 86.44 398 LEU A N 1
ATOM 3178 C CA . LEU A 1 398 ? 5.086 15.920 -27.438 1.00 86.44 398 LEU A CA 1
ATOM 3179 C C . LEU A 1 398 ? 5.191 17.416 -27.803 1.00 86.44 398 LEU A C 1
ATOM 3181 O O . LEU A 1 398 ? 4.911 17.809 -28.936 1.00 86.44 398 LEU A O 1
ATOM 3185 N N . SER A 1 399 ? 5.581 18.265 -26.847 1.00 87.88 399 SER A N 1
ATOM 3186 C CA . SER A 1 399 ? 6.075 19.616 -27.159 1.00 87.88 399 SER A CA 1
ATOM 3187 C C . SER A 1 399 ? 7.490 19.540 -27.741 1.00 87.88 399 SER A C 1
ATOM 3189 O O . SER A 1 399 ? 8.210 18.585 -27.459 1.00 87.88 399 SER A O 1
ATOM 3191 N N . THR A 1 400 ? 7.916 20.555 -28.499 1.00 89.62 400 THR A N 1
ATOM 3192 C CA . THR A 1 400 ? 9.250 20.601 -29.129 1.00 89.62 400 THR A CA 1
ATOM 3193 C C . THR A 1 400 ? 10.378 20.366 -28.119 1.00 89.62 400 THR A C 1
ATOM 3195 O O . THR A 1 400 ? 11.173 19.454 -28.298 1.00 89.62 400 THR A O 1
ATOM 3198 N N . GLU A 1 401 ? 10.364 21.090 -26.997 1.00 90.44 401 GLU A N 1
ATOM 3199 C CA . GLU A 1 401 ? 11.305 20.939 -25.873 1.00 90.44 401 GLU A CA 1
ATOM 3200 C C . GLU A 1 401 ? 11.350 19.500 -25.321 1.00 90.44 401 GLU A C 1
ATOM 3202 O O . GLU A 1 401 ? 12.421 18.939 -25.085 1.00 90.44 401 GLU A O 1
ATOM 3207 N N . ALA A 1 402 ? 10.188 18.861 -25.146 1.00 89.69 402 ALA A N 1
ATOM 3208 C CA . ALA A 1 402 ? 10.110 17.484 -24.663 1.00 89.69 402 ALA A CA 1
ATOM 3209 C C . ALA A 1 402 ? 10.513 16.457 -25.737 1.00 89.69 402 ALA A C 1
ATOM 3211 O O . ALA A 1 402 ? 10.978 15.374 -25.388 1.00 89.69 402 ALA A O 1
ATOM 3212 N N . GLN A 1 403 ? 10.369 16.778 -27.024 1.00 91.81 403 GLN A N 1
ATOM 3213 C CA . GLN A 1 403 ? 10.827 15.929 -28.121 1.00 91.81 403 GLN A CA 1
ATOM 3214 C C . GLN A 1 403 ? 12.351 16.010 -28.295 1.00 91.81 403 GLN A C 1
ATOM 3216 O O . GLN A 1 403 ? 12.999 14.970 -28.337 1.00 91.81 403 GLN A O 1
ATOM 3221 N N . GLU A 1 404 ? 12.936 17.210 -28.276 1.00 92.94 404 GLU A N 1
ATOM 3222 C CA . GLU A 1 404 ? 14.393 17.420 -28.245 1.00 92.94 404 GLU A CA 1
ATOM 3223 C C . GLU A 1 404 ? 15.024 16.699 -27.039 1.00 92.94 404 GLU A C 1
ATOM 3225 O O . GLU A 1 404 ? 16.001 15.959 -27.175 1.00 92.94 404 GLU A O 1
ATOM 3230 N N . THR A 1 405 ? 14.405 16.820 -25.859 1.00 93.56 405 THR A N 1
ATOM 3231 C CA . THR A 1 405 ? 14.839 16.105 -24.646 1.00 93.56 405 THR A CA 1
ATOM 3232 C C . THR A 1 405 ? 14.705 14.582 -24.782 1.00 93.56 405 THR A C 1
ATOM 3234 O O . THR A 1 405 ? 15.562 13.840 -24.296 1.00 93.56 405 THR A O 1
ATOM 3237 N N . LEU A 1 406 ? 13.653 14.087 -25.447 1.00 93.44 406 LEU A N 1
ATOM 3238 C CA . LEU A 1 406 ? 13.494 12.658 -25.726 1.00 93.44 406 LEU A CA 1
ATOM 3239 C C . LEU A 1 406 ? 14.584 12.153 -26.679 1.00 93.44 406 LEU A C 1
ATOM 3241 O O . LEU A 1 406 ? 15.141 11.090 -26.427 1.00 93.44 406 LEU A O 1
ATOM 3245 N N . GLU A 1 407 ? 14.930 12.902 -27.726 1.00 93.31 407 GLU A N 1
ATOM 3246 C CA . GLU A 1 407 ? 15.999 12.537 -28.663 1.00 93.31 407 GLU A CA 1
ATOM 3247 C C . GLU A 1 407 ? 17.368 12.457 -27.962 1.00 93.31 407 GLU A C 1
ATOM 3249 O O . GLU A 1 407 ? 18.110 11.496 -28.178 1.00 93.31 407 GLU A O 1
ATOM 3254 N N . VAL A 1 408 ? 17.677 13.375 -27.037 1.00 94.94 408 VAL A N 1
ATOM 3255 C CA . VAL A 1 408 ? 18.869 13.271 -26.169 1.00 94.94 408 VAL A CA 1
ATOM 3256 C C . VAL A 1 408 ? 18.817 12.005 -25.304 1.00 94.94 408 VAL A C 1
ATOM 3258 O O . VAL A 1 408 ? 19.752 11.204 -25.333 1.00 94.94 408 VAL A O 1
ATOM 3261 N N . LEU A 1 409 ? 17.708 11.760 -24.594 1.00 94.44 409 LEU A N 1
ATOM 3262 C CA . LEU A 1 409 ? 17.541 10.559 -23.763 1.00 94.44 409 LEU A CA 1
ATOM 3263 C C . LEU A 1 409 ? 17.618 9.250 -24.567 1.00 94.44 409 LEU A C 1
ATOM 3265 O O . LEU A 1 409 ? 18.083 8.241 -24.042 1.00 94.44 409 LEU A O 1
ATOM 3269 N N . LEU A 1 410 ? 17.164 9.234 -25.822 1.00 93.44 410 LEU A N 1
ATOM 3270 C CA . LEU A 1 410 ? 17.278 8.076 -26.711 1.00 93.44 410 LEU A CA 1
ATOM 3271 C C . LEU A 1 410 ? 18.741 7.807 -27.084 1.00 93.44 410 LEU A C 1
ATOM 3273 O O . LEU A 1 410 ? 19.183 6.662 -26.968 1.00 93.44 410 LEU A O 1
ATOM 3277 N N . ASN A 1 411 ? 19.492 8.849 -27.453 1.00 93.31 411 ASN A N 1
ATOM 3278 C CA . ASN A 1 411 ? 20.914 8.758 -27.796 1.00 93.31 411 ASN A CA 1
ATOM 3279 C C . ASN A 1 411 ? 21.791 8.333 -26.601 1.00 93.31 411 ASN A C 1
ATOM 3281 O O . ASN A 1 411 ? 22.718 7.545 -26.774 1.00 93.31 411 ASN A O 1
ATOM 3285 N N . GLU A 1 412 ? 21.473 8.785 -25.385 1.00 93.12 412 GLU A N 1
ATOM 3286 C CA . GLU A 1 412 ? 22.164 8.378 -24.147 1.00 93.12 412 GLU A CA 1
ATOM 3287 C C . GLU A 1 412 ? 21.706 7.016 -23.580 1.00 93.12 412 GLU A C 1
ATOM 3289 O O . GLU A 1 412 ? 22.199 6.567 -22.544 1.00 93.12 412 GLU A O 1
ATOM 3294 N N . GLY A 1 413 ? 20.764 6.333 -24.238 1.00 94.00 413 GLY A N 1
ATOM 3295 C CA . GLY A 1 413 ? 20.244 5.042 -23.789 1.00 94.00 413 GLY A CA 1
ATOM 3296 C C . GLY A 1 413 ? 19.134 5.173 -22.743 1.00 94.00 413 GLY A C 1
ATOM 3297 O O . GLY A 1 413 ? 19.317 4.860 -21.568 1.00 94.00 413 GLY A O 1
ATOM 3298 N N . PHE A 1 414 ? 17.940 5.554 -23.199 1.00 94.44 414 PHE A N 1
ATOM 3299 C CA . PHE A 1 414 ? 16.744 5.852 -22.395 1.00 94.44 414 PHE A CA 1
ATOM 3300 C C . PHE A 1 414 ? 16.476 4.888 -21.224 1.00 94.44 414 PHE A C 1
ATOM 3302 O O . PHE A 1 414 ? 16.129 5.319 -20.126 1.00 94.44 414 PHE A O 1
ATOM 3309 N N . VAL A 1 415 ? 16.640 3.574 -21.430 1.00 93.69 415 VAL A N 1
ATOM 3310 C CA . VAL A 1 415 ? 16.402 2.558 -20.386 1.00 93.69 415 VAL A CA 1
ATOM 3311 C C . VAL A 1 415 ? 17.447 2.643 -19.264 1.00 93.69 415 VAL A C 1
ATOM 3313 O O . VAL A 1 415 ? 17.086 2.526 -18.096 1.00 93.69 415 VAL A O 1
ATOM 3316 N N . LEU A 1 416 ? 18.716 2.917 -19.583 1.00 94.56 416 LEU A N 1
ATOM 3317 C CA . LEU A 1 416 ? 19.771 3.127 -18.586 1.00 94.56 416 LEU A CA 1
ATOM 3318 C C . LEU A 1 416 ? 19.505 4.400 -17.772 1.00 94.56 416 LEU A C 1
ATOM 3320 O O . LEU A 1 416 ? 19.539 4.353 -16.541 1.00 94.56 416 LEU A O 1
ATOM 3324 N N . GLN A 1 417 ? 19.145 5.503 -18.437 1.00 96.00 417 GLN A N 1
ATOM 3325 C CA . GLN A 1 417 ? 18.781 6.748 -17.750 1.00 96.00 417 GLN A CA 1
ATOM 3326 C C . GLN A 1 417 ? 17.527 6.578 -16.875 1.00 96.00 417 GLN A C 1
ATOM 3328 O O . GLN A 1 417 ? 17.496 7.038 -15.733 1.00 96.00 417 GLN A O 1
ATOM 3333 N N . GLY A 1 418 ? 16.528 5.825 -17.344 1.00 95.94 418 GLY A N 1
ATOM 3334 C CA . GLY A 1 418 ? 15.343 5.458 -16.565 1.00 95.94 418 GLY A CA 1
ATOM 3335 C C . GLY A 1 418 ? 15.648 4.596 -15.335 1.00 95.94 418 GLY A C 1
ATOM 3336 O O . GLY A 1 418 ? 15.018 4.784 -14.293 1.00 95.94 418 GLY A O 1
ATOM 3337 N N . ILE A 1 419 ? 16.616 3.676 -15.415 1.00 95.44 419 ILE A N 1
ATOM 3338 C CA . ILE A 1 419 ? 17.086 2.882 -14.266 1.00 95.44 419 ILE A CA 1
ATOM 3339 C C . ILE A 1 419 ? 17.856 3.769 -13.276 1.00 95.44 419 ILE A C 1
ATOM 3341 O O . ILE A 1 419 ? 17.598 3.706 -12.073 1.00 95.44 419 ILE A O 1
ATOM 3345 N N . ASN A 1 420 ? 18.753 4.631 -13.761 1.00 95.69 420 ASN A N 1
ATOM 3346 C CA . ASN A 1 420 ? 19.550 5.525 -12.918 1.00 95.69 420 ASN A CA 1
ATOM 3347 C C . ASN A 1 420 ? 18.685 6.565 -12.187 1.00 95.69 420 ASN A C 1
ATOM 3349 O O . ASN A 1 420 ? 18.839 6.736 -10.978 1.00 95.69 420 ASN A O 1
ATOM 3353 N N . TYR A 1 421 ? 17.708 7.180 -12.862 1.00 97.00 421 TYR A N 1
ATOM 3354 C CA . TYR A 1 421 ? 16.714 8.058 -12.232 1.00 97.00 421 TYR A CA 1
ATOM 3355 C C . TYR A 1 421 ? 15.970 7.346 -11.089 1.00 97.00 421 TYR A C 1
ATOM 3357 O O . TYR A 1 421 ? 15.882 7.873 -9.979 1.00 97.00 421 TYR A O 1
ATOM 3365 N N . GLN A 1 422 ? 15.495 6.118 -11.323 1.00 97.25 422 GLN A N 1
ATOM 3366 C CA . GLN A 1 422 ? 14.777 5.328 -10.318 1.00 97.25 422 GLN A CA 1
ATOM 3367 C C . GLN A 1 422 ? 15.657 4.911 -9.131 1.00 97.25 422 GLN A C 1
ATOM 3369 O O . GLN A 1 422 ? 15.206 4.980 -7.987 1.00 97.25 422 GLN A O 1
ATOM 3374 N N . LYS A 1 423 ? 16.909 4.509 -9.385 1.00 96.75 423 LYS A N 1
ATOM 3375 C CA . LYS A 1 423 ? 17.925 4.234 -8.355 1.00 96.75 423 LYS A CA 1
ATOM 3376 C C . LYS A 1 423 ? 18.179 5.465 -7.482 1.00 96.75 423 LYS A C 1
ATOM 3378 O O . LYS A 1 423 ? 18.118 5.372 -6.258 1.00 96.75 423 LYS A O 1
ATOM 3383 N N . ASN A 1 424 ? 18.400 6.620 -8.105 1.00 96.81 424 ASN A N 1
ATOM 3384 C CA . ASN A 1 424 ? 18.695 7.871 -7.407 1.00 96.81 424 ASN A CA 1
ATOM 3385 C C . ASN A 1 424 ? 17.484 8.366 -6.597 1.00 96.81 424 ASN A C 1
ATOM 3387 O O . ASN A 1 424 ? 17.646 8.790 -5.454 1.00 96.81 424 ASN A O 1
ATOM 3391 N N . LEU A 1 425 ? 16.265 8.224 -7.132 1.00 97.12 425 LEU A N 1
ATOM 3392 C CA . LEU A 1 425 ? 15.023 8.490 -6.402 1.00 97.12 425 LEU A CA 1
ATOM 3393 C C . LEU A 1 425 ? 14.873 7.557 -5.190 1.00 97.12 425 LEU A C 1
ATOM 3395 O O . LEU A 1 425 ? 14.545 8.016 -4.097 1.00 97.12 425 LEU A O 1
ATOM 3399 N N . ALA A 1 426 ? 15.147 6.260 -5.353 1.00 97.06 426 ALA A N 1
ATOM 3400 C CA . ALA A 1 426 ? 15.110 5.302 -4.252 1.00 97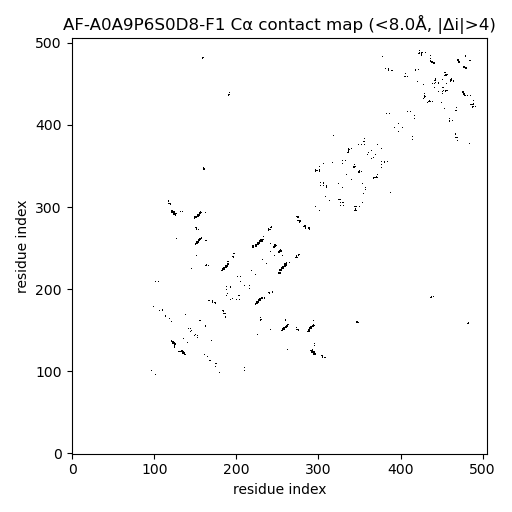.06 426 ALA A CA 1
ATOM 3401 C C . ALA A 1 426 ? 16.113 5.669 -3.144 1.00 97.06 426 ALA A C 1
ATOM 3403 O O . ALA A 1 426 ? 15.740 5.716 -1.971 1.00 97.06 426 ALA A O 1
ATOM 3404 N N . ALA A 1 427 ? 17.355 6.007 -3.507 1.00 96.62 427 ALA A N 1
ATOM 3405 C CA . ALA A 1 427 ? 18.366 6.483 -2.565 1.00 96.62 427 ALA A CA 1
ATOM 3406 C C . ALA A 1 427 ? 17.920 7.750 -1.818 1.00 96.62 427 ALA A C 1
ATOM 3408 O O . ALA A 1 427 ? 17.992 7.784 -0.590 1.00 96.62 427 ALA A O 1
ATOM 3409 N N . ALA A 1 428 ? 17.382 8.747 -2.527 1.00 96.56 428 ALA A N 1
ATOM 3410 C CA . ALA A 1 428 ? 16.907 9.994 -1.930 1.00 96.56 428 ALA A CA 1
ATOM 3411 C C . ALA A 1 428 ? 15.726 9.783 -0.957 1.00 96.56 428 ALA A C 1
ATOM 3413 O O . ALA A 1 428 ? 15.685 10.406 0.105 1.00 96.56 428 ALA A O 1
ATOM 3414 N N . ILE A 1 429 ? 14.807 8.857 -1.260 1.00 95.81 429 ILE A N 1
ATOM 3415 C CA . ILE A 1 429 ? 13.705 8.466 -0.362 1.00 95.81 429 ILE A CA 1
ATOM 3416 C C . ILE A 1 429 ? 14.240 7.835 0.936 1.00 95.81 429 ILE A C 1
ATOM 3418 O O . ILE A 1 429 ? 13.786 8.184 2.032 1.00 95.81 429 ILE A O 1
ATOM 3422 N N . PHE A 1 430 ? 15.229 6.939 0.846 1.00 94.44 430 PHE A N 1
ATOM 3423 C CA . PHE A 1 430 ? 15.868 6.364 2.035 1.00 94.44 430 PHE A CA 1
ATOM 3424 C C . PHE A 1 430 ? 16.679 7.402 2.825 1.00 94.44 430 PHE A C 1
ATOM 3426 O O . PHE A 1 430 ? 16.574 7.444 4.049 1.00 94.44 430 PHE A O 1
ATOM 3433 N N . GLN A 1 431 ? 17.417 8.284 2.148 1.00 94.38 431 GLN A N 1
ATOM 3434 C CA . GLN A 1 431 ? 18.264 9.306 2.769 1.00 94.38 431 GLN A CA 1
ATOM 3435 C C . GLN A 1 431 ? 17.466 10.421 3.465 1.00 94.38 431 GLN A C 1
ATOM 3437 O O . GLN A 1 431 ? 17.810 10.818 4.576 1.00 94.38 431 GLN A O 1
ATOM 3442 N N . HIS A 1 432 ? 16.407 10.938 2.833 1.00 94.06 432 HIS A N 1
ATOM 3443 C CA . HIS A 1 432 ? 15.692 12.131 3.307 1.00 94.06 432 HIS A CA 1
ATOM 3444 C C . HIS A 1 432 ? 14.340 11.850 3.974 1.00 94.06 432 HIS A C 1
ATOM 3446 O O . HIS A 1 432 ? 13.807 12.727 4.652 1.00 94.06 432 HIS A O 1
ATOM 3452 N N . GLN A 1 433 ? 13.766 10.657 3.791 1.00 91.25 433 GLN A N 1
ATOM 3453 C CA . GLN A 1 433 ? 12.502 10.246 4.423 1.00 91.25 433 GLN A CA 1
ATOM 3454 C C . GLN A 1 433 ? 12.623 8.901 5.158 1.00 91.25 433 GLN A C 1
ATOM 3456 O O . GLN A 1 433 ? 11.612 8.277 5.484 1.00 91.25 433 GLN A O 1
ATOM 3461 N N . GLY A 1 434 ? 13.852 8.425 5.390 1.00 87.88 434 GLY A N 1
ATOM 3462 C CA . GLY A 1 434 ? 14.150 7.164 6.076 1.00 87.88 434 GLY A CA 1
ATOM 3463 C C . GLY A 1 434 ? 13.678 5.903 5.345 1.00 87.88 434 GLY A C 1
ATOM 3464 O O . GLY A 1 434 ? 13.833 4.809 5.882 1.00 87.88 434 GLY A O 1
ATOM 3465 N N . GLY A 1 435 ? 13.064 6.026 4.162 1.00 88.56 435 GLY A N 1
ATOM 3466 C CA . GLY A 1 435 ? 12.371 4.934 3.478 1.00 88.56 435 GLY A CA 1
ATOM 3467 C C . GLY A 1 435 ? 10.851 4.891 3.697 1.00 88.56 435 GLY A C 1
ATOM 3468 O O . GLY A 1 435 ? 10.270 3.811 3.589 1.00 88.56 435 GLY A O 1
ATOM 3469 N N . ASN A 1 436 ? 10.182 6.009 4.020 1.00 90.69 436 ASN A N 1
ATOM 3470 C CA . ASN A 1 436 ? 8.731 6.124 3.784 1.00 90.69 436 ASN A CA 1
ATOM 3471 C C . ASN A 1 436 ? 8.479 6.075 2.256 1.00 90.69 436 ASN A C 1
ATOM 3473 O O . ASN A 1 436 ? 9.052 6.895 1.542 1.00 90.69 436 ASN A O 1
ATOM 3477 N N . PRO A 1 437 ? 7.659 5.145 1.727 1.00 91.81 437 PRO A N 1
ATOM 3478 C CA . PRO A 1 437 ? 7.466 4.982 0.285 1.00 91.81 437 PRO A CA 1
ATOM 3479 C C . PRO A 1 437 ? 6.611 6.071 -0.386 1.00 91.81 437 PRO A C 1
ATOM 3481 O O . PRO A 1 437 ? 6.530 6.070 -1.616 1.00 91.81 437 PRO A O 1
ATOM 3484 N N . VAL A 1 438 ? 5.959 6.960 0.375 1.00 93.31 438 VAL A N 1
ATOM 3485 C CA . VAL A 1 438 ? 5.082 8.015 -0.159 1.00 93.31 438 VAL A CA 1
ATOM 3486 C C . VAL A 1 438 ? 5.773 9.380 -0.112 1.00 93.31 438 VAL A C 1
ATOM 3488 O O . VAL A 1 438 ? 5.961 9.982 0.947 1.00 93.31 438 VAL A O 1
ATOM 3491 N N . VAL A 1 439 ? 6.087 9.910 -1.293 1.00 93.75 439 VAL A N 1
ATOM 3492 C CA . VAL A 1 439 ? 6.608 11.265 -1.480 1.00 93.75 439 VAL A CA 1
ATOM 3493 C C . VAL A 1 439 ? 5.450 12.195 -1.832 1.00 93.75 439 VAL A C 1
ATOM 3495 O O . VAL A 1 439 ? 5.000 12.234 -2.975 1.00 93.75 439 VAL A O 1
ATOM 3498 N N . GLU A 1 440 ? 4.950 12.978 -0.876 1.00 92.19 440 GLU A N 1
ATOM 3499 C CA . GLU A 1 440 ? 4.163 14.163 -1.240 1.00 92.19 440 GLU A CA 1
ATOM 3500 C C . GLU A 1 440 ? 5.074 15.197 -1.914 1.00 92.19 440 GLU A C 1
ATOM 3502 O O . GLU A 1 440 ? 6.152 15.475 -1.394 1.00 92.19 440 GLU A O 1
ATOM 3507 N N . TYR A 1 441 ? 4.650 15.770 -3.041 1.00 92.75 441 TYR A N 1
ATOM 3508 C CA . TYR A 1 441 ? 5.310 16.897 -3.693 1.00 92.75 441 TYR A CA 1
ATOM 3509 C C . TYR A 1 441 ? 4.306 17.936 -4.203 1.00 92.75 441 TYR A C 1
ATOM 3511 O O . TYR A 1 441 ? 3.350 17.622 -4.918 1.00 92.75 441 TYR A O 1
ATOM 3519 N N . SER A 1 442 ? 4.574 19.207 -3.903 1.00 90.81 442 SER A N 1
ATOM 3520 C CA . SER A 1 442 ? 3.892 20.350 -4.516 1.00 90.81 442 SER A CA 1
ATOM 3521 C C . SER A 1 442 ? 4.907 21.402 -4.945 1.00 90.81 442 SER A C 1
ATOM 3523 O O . SER A 1 442 ? 5.543 22.031 -4.101 1.00 90.81 442 SER A O 1
ATOM 3525 N N . HIS A 1 443 ? 5.045 21.627 -6.256 1.00 89.56 443 HIS A N 1
ATOM 3526 C CA . HIS A 1 443 ? 6.087 22.494 -6.819 1.00 89.56 443 HIS A CA 1
ATOM 3527 C C . HIS A 1 443 ? 6.116 23.901 -6.196 1.00 89.56 443 HIS A C 1
ATOM 3529 O O . HIS A 1 443 ? 7.181 24.388 -5.830 1.00 89.56 443 HIS A O 1
ATOM 3535 N N . ILE A 1 444 ? 4.946 24.512 -5.978 1.00 89.00 444 ILE A N 1
ATOM 3536 C CA . ILE A 1 444 ? 4.808 25.851 -5.373 1.00 89.00 444 ILE A CA 1
ATOM 3537 C C . ILE A 1 444 ? 5.408 25.910 -3.955 1.00 89.00 444 ILE A C 1
ATOM 3539 O O . ILE A 1 444 ? 5.906 26.952 -3.539 1.00 89.00 444 ILE A O 1
ATOM 3543 N N . ARG A 1 445 ? 5.360 24.801 -3.205 1.00 87.25 445 ARG A N 1
ATOM 3544 C CA . ARG A 1 445 ? 5.839 24.710 -1.815 1.00 87.25 445 ARG A CA 1
ATOM 3545 C C . ARG A 1 445 ? 7.257 24.150 -1.699 1.00 87.25 445 ARG A C 1
ATOM 3547 O O . ARG A 1 445 ? 7.938 24.435 -0.722 1.00 87.25 445 ARG A O 1
ATOM 3554 N N . GLU A 1 446 ? 7.682 23.330 -2.659 1.00 88.25 446 GLU A N 1
ATOM 3555 C CA . GLU A 1 446 ? 8.827 22.423 -2.501 1.00 88.25 446 GLU A CA 1
ATOM 3556 C C . GLU A 1 446 ? 9.849 22.475 -3.648 1.00 88.25 446 GLU A C 1
ATOM 3558 O O . GLU A 1 446 ? 10.728 21.614 -3.724 1.00 88.25 446 GLU A O 1
ATOM 3563 N N . ASN A 1 447 ? 9.796 23.494 -4.512 1.00 88.06 447 ASN A N 1
ATOM 3564 C CA . ASN A 1 447 ? 10.778 23.744 -5.581 1.00 88.06 447 ASN A CA 1
ATOM 3565 C C . ASN A 1 447 ? 12.247 23.856 -5.115 1.00 88.06 447 ASN A C 1
ATOM 3567 O O . ASN A 1 447 ? 13.142 23.652 -5.927 1.00 88.06 447 ASN A O 1
ATOM 3571 N N . LYS A 1 448 ? 12.503 24.133 -3.830 1.00 90.12 448 LYS A N 1
ATOM 3572 C CA . LYS A 1 448 ? 13.847 24.174 -3.213 1.00 90.12 448 LYS A CA 1
ATOM 3573 C C . LYS A 1 448 ? 14.222 22.910 -2.421 1.00 90.12 448 LYS A C 1
ATOM 3575 O O . LYS A 1 448 ? 15.248 22.895 -1.751 1.00 90.12 448 LYS A O 1
ATOM 3580 N N . SER A 1 449 ? 13.386 21.871 -2.442 1.00 93.12 449 SER A N 1
ATOM 3581 C CA . SER A 1 449 ? 13.659 20.595 -1.765 1.00 93.12 449 SER A CA 1
ATOM 3582 C C . SER A 1 449 ? 14.330 19.586 -2.703 1.00 93.12 449 SER A C 1
ATOM 3584 O O . SER A 1 449 ? 14.191 19.688 -3.921 1.00 93.12 449 SER A O 1
ATOM 3586 N N . TRP A 1 450 ? 14.954 18.542 -2.143 1.00 94.69 450 TRP A N 1
ATOM 3587 C CA . TRP A 1 450 ? 15.486 17.398 -2.904 1.00 94.69 450 TRP A CA 1
ATOM 3588 C C . TRP A 1 450 ? 14.445 16.762 -3.846 1.00 94.69 450 TRP A C 1
ATOM 3590 O O . TRP A 1 450 ? 14.792 16.222 -4.893 1.00 94.69 450 TRP A O 1
ATOM 3600 N N . LYS A 1 451 ? 13.151 16.857 -3.505 1.00 95.50 451 LYS A N 1
ATOM 3601 C CA . LYS A 1 451 ? 12.047 16.326 -4.313 1.00 95.50 451 LYS A CA 1
ATOM 3602 C C . LYS A 1 451 ? 11.939 17.029 -5.666 1.00 95.50 451 LYS A C 1
ATOM 3604 O O . LYS A 1 451 ? 11.491 16.412 -6.626 1.00 95.50 451 LYS A O 1
ATOM 3609 N N . ALA A 1 452 ? 12.347 18.296 -5.773 1.00 93.88 452 ALA A N 1
ATOM 3610 C CA . ALA A 1 452 ? 12.293 19.039 -7.031 1.00 93.88 452 ALA A CA 1
ATOM 3611 C C . ALA A 1 452 ? 13.163 18.396 -8.126 1.00 93.88 452 ALA A C 1
ATOM 3613 O O . ALA A 1 452 ? 12.753 18.388 -9.282 1.00 93.88 452 ALA A O 1
ATOM 3614 N N . THR A 1 453 ? 14.278 17.762 -7.748 1.00 95.19 453 THR A N 1
ATOM 3615 C CA . THR A 1 453 ? 15.163 16.993 -8.641 1.00 95.19 453 THR A CA 1
ATOM 3616 C C . THR A 1 453 ? 14.471 15.788 -9.294 1.00 95.19 453 THR A C 1
ATOM 3618 O O . THR A 1 453 ? 14.896 15.339 -10.351 1.00 95.19 453 THR A O 1
ATOM 3621 N N . PHE A 1 454 ? 13.392 15.264 -8.698 1.00 96.31 454 PHE A N 1
ATOM 3622 C CA . PHE A 1 454 ? 12.698 14.059 -9.179 1.00 96.31 454 PHE A CA 1
ATOM 3623 C C . PHE A 1 454 ? 11.248 14.306 -9.625 1.00 96.31 454 PHE A C 1
ATOM 3625 O O . PHE A 1 454 ? 10.724 13.581 -10.470 1.00 96.31 454 PHE A O 1
ATOM 3632 N N . PHE A 1 455 ? 10.595 15.331 -9.077 1.00 95.31 455 PHE A N 1
ATOM 3633 C CA . PHE A 1 455 ? 9.175 15.636 -9.284 1.00 95.31 455 PHE A CA 1
ATOM 3634 C C . PHE A 1 455 ? 8.935 17.033 -9.879 1.00 95.31 455 PHE A C 1
ATOM 3636 O O . PHE A 1 455 ? 7.785 17.447 -10.031 1.00 95.31 455 PHE A O 1
ATOM 3643 N N . GLY A 1 456 ? 10.004 17.760 -10.221 1.00 92.38 456 GLY A N 1
ATOM 3644 C CA . GLY A 1 456 ? 9.940 19.078 -10.846 1.00 92.38 456 GLY A CA 1
ATOM 3645 C C . GLY A 1 456 ? 9.312 19.090 -12.252 1.00 92.38 456 GLY A C 1
ATOM 3646 O O . GLY A 1 456 ? 9.077 18.035 -12.848 1.00 92.38 456 GLY A O 1
ATOM 3647 N N . PRO A 1 457 ? 9.032 20.298 -12.781 1.00 91.50 457 PRO A N 1
ATOM 3648 C CA . PRO A 1 457 ? 8.420 20.506 -14.094 1.00 91.50 457 PRO A CA 1
ATOM 3649 C C . PRO A 1 457 ? 9.404 20.370 -15.265 1.00 91.50 457 PRO A C 1
ATOM 3651 O O . PRO A 1 457 ? 8.973 20.450 -16.408 1.00 91.50 457 PRO A O 1
ATOM 3654 N N . ASP A 1 458 ? 10.697 20.183 -14.984 1.00 92.94 458 ASP A N 1
ATOM 3655 C CA . ASP A 1 458 ? 11.742 19.942 -15.980 1.00 92.94 458 ASP A CA 1
ATOM 3656 C C . ASP A 1 458 ? 11.359 18.808 -16.954 1.00 92.94 458 ASP A C 1
ATOM 3658 O O . ASP A 1 458 ? 10.724 17.819 -16.560 1.00 92.94 458 ASP A O 1
ATOM 3662 N N . ALA A 1 459 ? 11.729 18.967 -18.228 1.00 92.44 459 ALA A N 1
ATOM 3663 C CA . ALA A 1 459 ? 11.342 18.060 -19.303 1.00 92.44 459 ALA A CA 1
ATOM 3664 C C . ALA A 1 459 ? 11.961 16.662 -19.141 1.00 92.44 459 ALA A C 1
ATOM 3666 O O . ALA A 1 459 ? 11.249 15.662 -19.262 1.00 92.44 459 ALA A O 1
ATOM 3667 N N . GLN A 1 460 ? 13.250 16.569 -18.801 1.00 94.06 460 GLN A N 1
ATOM 3668 C CA . GLN A 1 460 ? 13.966 15.299 -18.648 1.00 94.06 460 GLN A CA 1
ATOM 3669 C C . GLN A 1 460 ? 13.442 14.540 -17.423 1.00 94.06 460 GLN A C 1
ATOM 3671 O O . GLN A 1 460 ? 13.056 13.372 -17.517 1.00 94.06 460 GLN A O 1
ATOM 3676 N N . VAL A 1 461 ? 13.333 15.235 -16.289 1.00 94.19 461 VAL A N 1
ATOM 3677 C CA . VAL A 1 461 ? 12.748 14.733 -15.039 1.00 94.19 461 VAL A CA 1
ATOM 3678 C C . VAL A 1 461 ? 11.307 14.274 -15.260 1.00 94.19 461 VAL A C 1
ATOM 3680 O O . VAL A 1 461 ? 10.915 13.228 -14.747 1.00 94.19 461 VAL A O 1
ATOM 3683 N N . THR A 1 462 ? 10.517 15.003 -16.052 1.00 93.38 462 THR A N 1
ATOM 3684 C CA . THR A 1 462 ? 9.141 14.617 -16.388 1.00 93.38 462 THR A CA 1
ATOM 3685 C C . THR A 1 462 ? 9.092 13.367 -17.263 1.00 93.38 462 THR A C 1
ATOM 3687 O O . THR A 1 462 ? 8.395 12.421 -16.901 1.00 93.38 462 THR A O 1
ATOM 3690 N N . LEU A 1 463 ? 9.854 13.292 -18.357 1.00 94.38 463 LEU A N 1
ATOM 3691 C CA . LEU A 1 463 ? 9.873 12.113 -19.234 1.00 94.38 463 LEU A CA 1
ATOM 3692 C C . LEU A 1 463 ? 10.301 10.842 -18.483 1.00 94.38 463 LEU A C 1
ATOM 3694 O O . LEU A 1 463 ? 9.676 9.791 -18.649 1.00 94.38 463 LEU A O 1
ATOM 3698 N N . LEU A 1 464 ? 11.310 10.939 -17.612 1.00 95.81 464 LEU A N 1
ATOM 3699 C CA . LEU A 1 464 ? 11.797 9.822 -16.796 1.00 95.81 464 LEU A CA 1
ATOM 3700 C C . LEU A 1 464 ? 10.804 9.438 -15.682 1.00 95.81 464 LEU A C 1
ATOM 3702 O O . LEU A 1 464 ? 10.568 8.247 -15.453 1.00 95.81 464 LEU A O 1
ATOM 3706 N N . ARG A 1 465 ? 10.151 10.416 -15.039 1.00 94.88 465 ARG A N 1
ATOM 3707 C CA . ARG A 1 465 ? 9.104 10.189 -14.026 1.00 94.88 465 ARG A CA 1
ATOM 3708 C C . ARG A 1 465 ? 7.871 9.502 -14.610 1.00 94.88 465 ARG A C 1
ATOM 3710 O O . ARG A 1 465 ? 7.473 8.458 -14.100 1.00 94.88 465 ARG A O 1
ATOM 3717 N N . GLU A 1 466 ? 7.293 10.043 -15.683 1.00 90.62 466 GLU A N 1
ATOM 3718 C CA . GLU A 1 466 ? 6.079 9.495 -16.318 1.00 90.62 466 GLU A CA 1
ATOM 3719 C C . GLU A 1 466 ? 6.348 8.186 -17.100 1.00 90.62 466 GLU A C 1
ATOM 3721 O O . GLU A 1 466 ? 5.415 7.547 -17.591 1.00 90.62 466 GLU A O 1
ATOM 3726 N N . SER A 1 467 ? 7.616 7.772 -17.220 1.00 91.75 467 SER A N 1
ATOM 3727 C CA . SER A 1 467 ? 8.027 6.460 -17.751 1.00 91.75 467 SER A CA 1
ATOM 3728 C C . SER A 1 467 ? 8.389 5.444 -16.667 1.00 91.75 467 SER A C 1
ATOM 3730 O O . SER A 1 467 ? 8.496 4.253 -16.958 1.00 91.75 467 SER A O 1
ATOM 3732 N N . SER A 1 468 ? 8.570 5.885 -15.422 1.00 93.50 468 SER A N 1
ATOM 3733 C CA . SER A 1 468 ? 8.901 5.026 -14.285 1.00 93.50 468 SER A CA 1
ATOM 3734 C C . SER A 1 468 ? 7.671 4.247 -13.778 1.00 93.50 468 SER A C 1
ATOM 3736 O O . SER A 1 468 ? 6.533 4.644 -14.031 1.00 93.50 468 SER A O 1
ATOM 3738 N N . PRO A 1 469 ? 7.849 3.139 -13.034 1.00 91.69 469 PRO A N 1
ATOM 3739 C CA . PRO A 1 469 ? 6.784 2.411 -12.338 1.00 91.69 469 PRO A CA 1
ATOM 3740 C C . PRO A 1 469 ? 6.349 3.152 -11.062 1.00 91.69 469 PRO A C 1
ATOM 3742 O O . PRO A 1 469 ? 6.365 2.610 -9.952 1.00 91.69 469 PRO A O 1
ATOM 3745 N N . LEU A 1 470 ? 5.971 4.418 -11.237 1.00 91.56 470 LEU A N 1
ATOM 3746 C CA . LEU A 1 470 ? 5.413 5.296 -10.219 1.00 91.56 470 LEU A CA 1
ATOM 3747 C C . LEU A 1 470 ? 3.891 5.387 -10.387 1.00 91.56 470 LEU A C 1
ATOM 3749 O O . LEU A 1 470 ? 3.340 5.231 -11.473 1.00 91.56 470 LEU A O 1
ATOM 3753 N N . THR A 1 471 ? 3.199 5.640 -9.286 1.00 87.25 471 THR A N 1
ATOM 3754 C CA . THR A 1 471 ? 1.774 5.969 -9.223 1.00 87.25 471 THR A CA 1
ATOM 3755 C C . THR A 1 471 ? 1.627 7.312 -8.526 1.00 87.25 471 THR A C 1
ATOM 3757 O O . THR A 1 471 ? 2.393 7.632 -7.614 1.00 87.25 471 THR A O 1
ATOM 3760 N N . ARG A 1 472 ? 0.649 8.105 -8.971 1.00 87.25 472 ARG A N 1
ATOM 3761 C CA . ARG A 1 472 ? 0.367 9.440 -8.447 1.00 87.25 472 ARG A CA 1
ATOM 3762 C C . ARG A 1 472 ? -1.070 9.524 -7.941 1.00 87.25 472 ARG A C 1
ATOM 3764 O O . ARG A 1 472 ? -2.002 9.230 -8.683 1.00 87.25 472 ARG A O 1
ATOM 3771 N N . SER A 1 473 ? -1.242 10.004 -6.714 1.00 82.44 473 SER A N 1
ATOM 3772 C CA . SER A 1 473 ? -2.532 10.331 -6.104 1.00 82.44 473 SER A CA 1
ATOM 3773 C C . SER A 1 473 ? -2.511 11.792 -5.644 1.00 82.44 473 SER A C 1
ATOM 3775 O O . SER A 1 473 ? -1.950 12.133 -4.605 1.00 82.44 473 SER A O 1
ATOM 3777 N N . GLY A 1 474 ? -3.053 12.697 -6.465 1.00 84.94 474 GLY A N 1
ATOM 3778 C CA . GLY A 1 474 ? -3.025 14.141 -6.199 1.00 84.94 474 GLY A CA 1
ATOM 3779 C C . GLY A 1 474 ? -1.603 14.724 -6.175 1.00 84.94 474 GLY A C 1
ATOM 3780 O O . GLY A 1 474 ? -0.974 14.883 -7.227 1.00 84.94 474 GLY A O 1
ATOM 3781 N N . SER A 1 475 ? -1.120 15.077 -4.979 1.00 87.81 475 SER A N 1
ATOM 3782 C CA . SER A 1 475 ? 0.255 15.524 -4.696 1.00 87.81 475 SER A CA 1
ATOM 3783 C C . SER A 1 475 ? 1.205 14.383 -4.309 1.00 87.81 475 SER A C 1
ATOM 3785 O O . SER A 1 475 ? 2.411 14.595 -4.269 1.00 87.81 475 SER A O 1
ATOM 3787 N N . GLN A 1 476 ? 0.699 13.183 -4.018 1.00 91.62 476 GLN A N 1
ATOM 3788 C CA . GLN A 1 476 ? 1.497 12.058 -3.532 1.00 91.62 476 GLN A CA 1
ATOM 3789 C C . GLN A 1 476 ? 1.975 11.158 -4.671 1.00 91.62 476 GLN A C 1
ATOM 3791 O O . GLN A 1 476 ? 1.200 10.809 -5.560 1.00 91.62 476 GLN A O 1
ATOM 3796 N N . TYR A 1 477 ? 3.240 10.753 -4.607 1.00 93.25 477 TYR A N 1
ATOM 3797 C CA . TYR A 1 477 ? 3.902 9.841 -5.533 1.00 93.25 477 TYR A CA 1
ATOM 3798 C C . TYR A 1 477 ? 4.481 8.653 -4.764 1.00 93.25 477 TYR A C 1
ATOM 3800 O O . TYR A 1 477 ? 5.042 8.822 -3.683 1.00 93.25 477 TYR A O 1
ATOM 3808 N N . HIS A 1 478 ? 4.379 7.454 -5.326 1.00 92.94 478 HIS A N 1
ATOM 3809 C CA . HIS A 1 478 ? 5.001 6.246 -4.780 1.00 92.94 478 HIS A CA 1
ATOM 3810 C C . HIS A 1 478 ? 5.294 5.244 -5.900 1.00 92.94 478 HIS A C 1
ATOM 3812 O O . HIS A 1 478 ? 4.683 5.299 -6.965 1.00 92.94 478 HIS A O 1
ATOM 3818 N N . PHE A 1 479 ? 6.202 4.295 -5.673 1.00 93.50 479 PHE A N 1
ATOM 3819 C CA . PHE A 1 479 ? 6.365 3.154 -6.581 1.00 93.50 479 PHE A CA 1
ATOM 3820 C C . PHE A 1 479 ? 5.116 2.254 -6.566 1.00 93.50 479 PHE A C 1
ATOM 3822 O O . PHE A 1 479 ? 4.402 2.202 -5.562 1.00 93.50 479 PHE A O 1
ATOM 3829 N N . LEU A 1 480 ? 4.872 1.507 -7.654 1.00 88.00 480 LEU A N 1
ATOM 3830 C CA . LEU A 1 480 ? 3.754 0.545 -7.771 1.00 88.00 480 LEU A CA 1
ATOM 3831 C C . LEU A 1 480 ? 3.637 -0.411 -6.570 1.00 88.00 480 LEU A C 1
ATOM 3833 O O . LEU A 1 480 ? 2.542 -0.839 -6.219 1.00 88.00 480 LEU A O 1
ATOM 3837 N N . HIS A 1 481 ? 4.771 -0.769 -5.969 1.00 89.44 481 HIS A N 1
ATOM 3838 C CA . HIS A 1 481 ? 4.852 -1.546 -4.741 1.00 89.44 481 HIS A CA 1
ATOM 3839 C C . HIS A 1 481 ? 6.193 -1.264 -4.053 1.00 89.44 481 HIS A C 1
ATOM 3841 O O . HIS A 1 481 ? 7.222 -1.139 -4.724 1.00 89.44 481 HIS A O 1
ATOM 3847 N N . ARG A 1 482 ? 6.220 -1.207 -2.716 1.00 89.38 482 ARG A N 1
ATOM 3848 C CA . ARG A 1 482 ? 7.432 -0.853 -1.956 1.00 89.38 482 ARG A CA 1
ATOM 3849 C C . ARG A 1 482 ? 8.606 -1.821 -2.171 1.00 89.38 482 ARG A C 1
ATOM 3851 O O . ARG A 1 482 ? 9.750 -1.395 -2.057 1.00 89.38 482 ARG A O 1
ATOM 3858 N N . SER A 1 483 ? 8.374 -3.074 -2.566 1.00 90.81 483 SER A N 1
ATOM 3859 C CA . SER A 1 483 ? 9.493 -3.972 -2.894 1.00 90.81 483 SER A CA 1
ATOM 3860 C C . SER A 1 483 ? 10.293 -3.547 -4.136 1.00 90.81 483 SER A C 1
ATOM 3862 O O . SER A 1 483 ? 11.438 -3.965 -4.266 1.00 90.81 483 SER A O 1
ATOM 3864 N N . ILE A 1 484 ? 9.740 -2.697 -5.015 1.00 91.69 484 ILE A N 1
A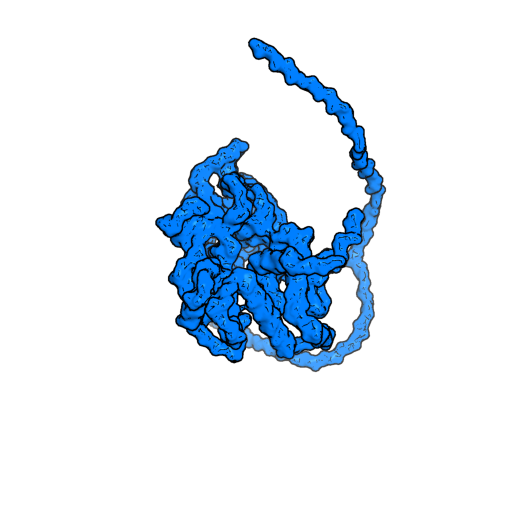TOM 3865 C CA . ILE A 1 484 ? 10.490 -2.064 -6.115 1.00 91.69 484 ILE A CA 1
ATOM 3866 C C . ILE A 1 484 ? 11.412 -0.965 -5.566 1.00 91.69 484 ILE A C 1
ATOM 3868 O O . ILE A 1 484 ? 12.577 -0.916 -5.943 1.00 91.69 484 ILE A O 1
ATOM 3872 N N . LEU A 1 485 ? 10.933 -0.137 -4.630 1.00 94.38 485 LEU A N 1
ATOM 3873 C CA . LEU A 1 485 ? 11.754 0.857 -3.922 1.00 94.38 485 LEU A CA 1
ATOM 3874 C C . LEU A 1 485 ? 12.921 0.184 -3.175 1.00 94.38 485 LEU A C 1
ATOM 3876 O O . LEU A 1 485 ? 14.071 0.596 -3.301 1.00 94.38 485 LEU A O 1
ATOM 3880 N N . GLU A 1 486 ? 12.624 -0.886 -2.435 1.00 93.06 486 GLU A N 1
ATOM 3881 C CA . GLU A 1 486 ? 13.617 -1.686 -1.706 1.00 93.06 486 GLU A CA 1
ATOM 3882 C C . GLU A 1 486 ? 14.605 -2.374 -2.668 1.00 93.06 486 GLU A C 1
ATOM 3884 O O . GLU A 1 486 ? 15.804 -2.414 -2.394 1.00 93.06 486 GLU A O 1
ATOM 3889 N N . TYR A 1 487 ? 14.131 -2.844 -3.829 1.00 94.06 487 TYR A N 1
ATOM 3890 C CA . TYR A 1 487 ? 14.981 -3.404 -4.878 1.00 94.06 487 TYR A CA 1
ATOM 3891 C C . TYR A 1 487 ? 15.943 -2.368 -5.480 1.00 94.06 487 TYR A C 1
ATOM 3893 O O . TYR A 1 487 ? 17.154 -2.590 -5.491 1.00 94.06 487 TYR A O 1
ATOM 3901 N N . LEU A 1 488 ? 15.429 -1.224 -5.938 1.00 95.00 488 LEU A N 1
ATOM 3902 C CA . LEU A 1 488 ? 16.225 -0.157 -6.552 1.00 95.00 488 LEU A CA 1
ATOM 3903 C C . LEU A 1 488 ? 17.297 0.371 -5.591 1.00 95.00 488 LEU A C 1
ATOM 3905 O O . LEU A 1 488 ? 18.443 0.565 -5.992 1.00 95.00 488 LEU A O 1
ATOM 3909 N N . TYR A 1 489 ? 16.959 0.518 -4.307 1.00 94.50 489 TYR A N 1
ATOM 3910 C CA . TYR A 1 489 ? 17.928 0.884 -3.276 1.00 94.50 489 TYR A CA 1
ATOM 3911 C C . TYR A 1 489 ? 18.985 -0.207 -3.046 1.00 94.50 489 TYR A C 1
ATOM 3913 O O . TYR A 1 489 ? 20.169 0.103 -2.923 1.00 94.50 489 TYR A O 1
ATOM 3921 N N . SER A 1 490 ? 18.604 -1.492 -3.078 1.00 92.75 490 SER A N 1
ATOM 3922 C CA . SER A 1 490 ? 19.583 -2.586 -3.007 1.00 92.75 490 SER A CA 1
ATOM 3923 C C . SER A 1 490 ? 20.566 -2.575 -4.185 1.00 92.75 490 SER A C 1
ATOM 3925 O O . SER A 1 490 ? 21.736 -2.893 -3.988 1.00 92.75 490 SER A O 1
ATOM 3927 N N . ARG A 1 491 ? 20.143 -2.129 -5.379 1.00 90.62 491 ARG A N 1
ATOM 3928 C CA . ARG A 1 491 ? 21.036 -1.942 -6.536 1.00 90.62 491 ARG A CA 1
ATOM 3929 C C . ARG A 1 491 ? 22.001 -0.774 -6.356 1.00 90.62 491 ARG A C 1
ATOM 3931 O O . ARG A 1 491 ? 23.173 -0.946 -6.657 1.00 90.62 491 ARG A O 1
ATOM 3938 N N . VAL A 1 492 ? 21.574 0.348 -5.770 1.00 89.81 492 VAL A N 1
ATOM 3939 C CA . VAL A 1 492 ? 22.491 1.448 -5.383 1.00 89.81 492 VAL A CA 1
ATOM 3940 C C . VAL A 1 492 ? 23.605 0.968 -4.442 1.00 89.81 492 VAL A C 1
ATOM 3942 O O . VAL A 1 492 ? 24.721 1.461 -4.533 1.00 89.81 492 VAL A O 1
ATOM 3945 N N . MET A 1 493 ? 23.320 -0.007 -3.573 1.00 83.56 493 MET A N 1
ATOM 3946 C CA . MET A 1 493 ? 24.292 -0.565 -2.621 1.00 83.56 493 MET A CA 1
ATOM 3947 C C . MET A 1 493 ? 25.092 -1.770 -3.150 1.00 83.56 493 MET A C 1
ATOM 3949 O O . MET A 1 493 ? 26.033 -2.199 -2.486 1.00 83.56 493 MET A O 1
ATOM 3953 N N . SER A 1 494 ? 24.703 -2.346 -4.294 1.00 80.25 494 SER A N 1
ATOM 3954 C CA . SER A 1 494 ? 25.311 -3.570 -4.854 1.00 80.25 494 SER A CA 1
ATOM 3955 C C . SER A 1 494 ? 26.077 -3.331 -6.152 1.00 80.25 494 SER A C 1
ATOM 3957 O O . SER A 1 494 ? 27.011 -4.073 -6.452 1.00 80.25 494 SER A O 1
ATOM 3959 N N . ASP A 1 495 ? 25.682 -2.325 -6.934 1.00 72.81 495 ASP A N 1
ATOM 3960 C CA . ASP A 1 495 ? 26.482 -1.851 -8.056 1.00 72.81 495 ASP A CA 1
ATOM 3961 C C . ASP A 1 495 ? 27.788 -1.245 -7.474 1.00 72.81 495 ASP A C 1
ATOM 3963 O O . ASP A 1 495 ? 27.732 -0.548 -6.456 1.00 72.81 495 ASP A O 1
ATOM 3967 N N . PRO A 1 496 ? 28.975 -1.531 -8.043 1.00 49.53 496 PRO A N 1
ATOM 3968 C CA . PRO A 1 496 ? 30.243 -1.114 -7.451 1.00 49.53 496 PRO A CA 1
ATOM 3969 C C . PRO A 1 496 ? 30.345 0.413 -7.398 1.00 49.53 496 PRO A C 1
ATOM 3971 O O . PRO A 1 496 ? 30.093 1.091 -8.392 1.00 49.53 496 PRO A O 1
ATOM 3974 N N . VAL A 1 497 ? 30.745 0.943 -6.240 1.00 44.66 497 VAL A N 1
ATOM 3975 C CA . VAL A 1 497 ? 30.941 2.383 -6.036 1.00 44.66 497 VAL A CA 1
ATOM 3976 C C . VAL A 1 497 ? 32.034 2.879 -6.983 1.00 44.66 497 VAL A C 1
ATOM 3978 O O . VAL A 1 497 ? 33.216 2.609 -6.762 1.00 44.66 497 VAL A O 1
ATOM 3981 N N . GLU A 1 498 ? 31.653 3.632 -8.017 1.00 35.75 498 GLU A N 1
ATOM 3982 C CA . GLU A 1 498 ? 32.605 4.471 -8.743 1.00 35.75 498 GLU A CA 1
ATOM 3983 C C . GLU A 1 498 ? 33.197 5.466 -7.740 1.00 35.75 498 GLU A C 1
ATOM 3985 O O . GLU A 1 498 ? 32.478 6.216 -7.079 1.00 35.75 498 GLU A O 1
ATOM 3990 N N . ALA A 1 499 ? 34.513 5.388 -7.538 1.00 32.50 499 ALA A N 1
ATOM 3991 C CA . ALA A 1 499 ? 35.174 5.946 -6.364 1.00 32.50 499 ALA A CA 1
ATOM 3992 C C . ALA A 1 499 ? 35.428 7.461 -6.477 1.00 32.50 499 ALA A C 1
ATOM 3994 O O . ALA A 1 499 ? 36.572 7.919 -6.485 1.00 32.50 499 ALA A O 1
ATOM 3995 N N . SER A 1 500 ? 34.355 8.250 -6.541 1.00 35.25 500 SER A N 1
ATOM 3996 C CA . SER A 1 500 ? 34.394 9.711 -6.482 1.00 35.25 500 SER A CA 1
ATOM 3997 C C . SER A 1 500 ? 33.131 10.295 -5.821 1.00 35.25 500 SER A C 1
ATOM 3999 O O . SER A 1 500 ? 32.048 9.724 -5.858 1.00 35.25 500 SER A O 1
ATOM 4001 N N . HIS A 1 501 ? 33.283 11.462 -5.185 1.00 33.00 501 HIS A N 1
ATOM 4002 C CA . HIS A 1 501 ? 32.188 12.318 -4.684 1.00 33.00 501 HIS A CA 1
ATOM 4003 C C . HIS A 1 501 ? 31.337 11.836 -3.484 1.00 33.00 501 HIS A C 1
ATOM 4005 O O . HIS A 1 501 ? 30.200 12.274 -3.322 1.00 33.00 501 HIS A O 1
ATOM 4011 N N . LEU A 1 502 ? 31.925 11.093 -2.537 1.00 33.03 502 LEU A N 1
ATOM 4012 C CA . LEU A 1 502 ? 31.468 11.070 -1.129 1.00 33.03 502 LEU A CA 1
ATOM 4013 C C . LEU A 1 502 ? 32.576 11.534 -0.166 1.00 33.03 502 LEU A C 1
ATOM 4015 O O . LEU A 1 502 ? 32.973 10.832 0.761 1.00 33.03 502 LEU A O 1
ATOM 4019 N N . SER A 1 503 ? 33.106 12.738 -0.408 1.00 32.62 503 SER A N 1
ATOM 4020 C CA . SER A 1 503 ? 34.187 13.326 0.398 1.00 32.62 503 SER A CA 1
ATOM 4021 C C . SER A 1 503 ? 34.168 14.864 0.415 1.00 32.62 503 SER A C 1
ATOM 4023 O O . SER A 1 503 ? 35.147 15.523 0.062 1.00 32.62 503 SER A O 1
ATOM 4025 N N . THR A 1 504 ? 33.046 15.468 0.811 1.00 33.94 504 THR A N 1
ATOM 4026 C CA . THR A 1 504 ? 32.983 16.884 1.228 1.00 33.94 504 THR A CA 1
ATOM 4027 C C . THR A 1 504 ? 31.856 17.049 2.252 1.00 33.94 504 THR A C 1
ATOM 4029 O O . THR A 1 504 ? 30.833 16.383 2.126 1.00 33.94 504 THR A O 1
ATOM 4032 N N . HIS A 1 505 ? 32.049 17.928 3.242 1.00 31.44 505 HIS A N 1
ATOM 4033 C CA . HIS A 1 505 ? 31.149 18.173 4.383 1.00 31.44 505 HIS A CA 1
ATOM 4034 C C . HIS A 1 505 ? 31.082 17.047 5.434 1.00 31.44 505 HIS A C 1
ATOM 4036 O O . HIS A 1 505 ? 30.063 16.378 5.611 1.00 31.44 505 HIS A O 1
ATOM 4042 N N . MET A 1 506 ? 32.185 16.919 6.184 1.00 29.14 506 MET A N 1
ATOM 4043 C CA . MET A 1 506 ? 32.079 16.939 7.653 1.00 29.14 506 MET A CA 1
ATOM 4044 C C . MET A 1 506 ? 31.799 18.371 8.131 1.00 29.14 506 MET A C 1
ATOM 4046 O O . MET A 1 506 ? 32.166 19.302 7.374 1.00 29.14 506 MET A O 1
#

Nearest PDB structures (foldseek):
  4m9x-assembly1_A  TM=4.122E-01  e=3.144E-05  Caenorhabditis elegans
  8jns-assembly1_A  TM=3.766E-01  e=2.048E-05  Caenorhabditis elegans
  8s0e-assembly1_G  TM=4.123E-01  e=3.905E-04  Homo sapiens
  4xgu-assembly1_B  TM=3.996E-01  e=9.225E-03  Caenorhabditis elegans
  4xgu-assembly1_D  TM=4.120E-01  e=1.852E-02  Caenorhabditis elegans

Radius of gyration: 31.62 Å; Cα contacts (8 Å, |Δi|>4): 545; chains: 1; bounding box: 108×76×88 Å

pLDDT: mean 76.1, std 26.35, range [21.38, 98.62]

Foldseek 3Di:
DDDDDDDDDDDDDDDDDDDDDDDDDDDDDDDPDDDDDDDDDDDDDDDDDDDDDDDDDDDDDDDDDDDDDDDDDDDDDDDDDDPPVVVVVVPPPPPDPDLVVLLVVVLVVLLVVPPQDQDDQFWWAFDPPDDPVRIDRVLVVVVVCVVDLAFEEEEEEAFLLCLVVVLSVSQNVVSVVDDPQAAHEAEFALLPFPPLLEPRVVRRVVVVVSDDPVRVLCCFQRHEYEYEYEDCVLNVDDAQSCVSQPEPHVSGHPYGYYHYDYPVSDDPPSPLSHFDQPDPVSDGDPPNYTYIYTFQADPVSLLSSLVSCLVRPPPLLCPVPFDRDDSVNLVVLCVLAPCSVVQCSSVRLSVLCVSQVSVVVVVVPDSVPPPCDPLNSLVSRLLVLLVSLLVVVVPDDDPPQLVVLNVVCVVVPVSVLLLVLLLVVLVCCCVPVVNNQKDQDDCVVDCPDPCCVQPNPDSNSVSSNVSGQWDDDPRIIGHPGSVSSVSSPVCVVVPDDPPDDPDDDD

Secondary structure (DSSP, 8-state):
----------------------------------------------PPPPPPPP----------------------------HHHHHHTTTT---PPPHHHHHHHHHHHHHHTTTT----PPEEESSTT--GGG-EEHHHHHHHHHHTT--EEEEE--TTSSHHHHHHHHHHHHHHH--TTSPEEEEEEGGGSSSTTS-HHHHHHHHHT-S-HHHHHHHHHH-EEEEEEE-TTTTT--S-HHHHTTTTSTTS-EEEEEEE--GGG--S--GGGTS-B-STT--B-TTSEEEEEEPPPPHHHHHHHHHHHHHS--TTT--TTS----HHHHHHHHHHSTTHHHHHTSHHHHHHHHHHHHHHHHTT--TTT----HHHHHHHHHHHHHHHHHHHHHTS---HHHHHHHHHHHHT-HHHHHHHHHHHHHHHHHHHHTT-S-EE--HHHHTTSTTHHHHSS-HHHHHHHTTSSEEEETTEEEESSHHHHHHHHHHHHHS---S-S--S--

Sequence (506 aa):
TTPNYSNKNRSEDFPPAINIKTYTHLVTAFDPANTLSRYHGHEETVRQPKPAKLVLFTKKTKADQKTSLISHRPSSPGLVSDDSAMIRYVSEIQTVPDIEHNLHQLRDQRLQAGENSHFIPPQAKPTLQSSDGTLFPLMEKTLDFLAGPGQVILLLGDSGGGKSTFNLQLERTLWKAYKRGGAIPLHINLPAIDNPKQNMIDKQLQQLRLFSEAQIQELRLNREFVVICDGYDESQLKQNLYTTNLLNQPGQWRAKMAISCRSQYLGSDYSARFQPTCDRYQQPTTGLFQEAVIASFSRSQIEQYVEQFVERPPSQAVNPILPSWTVKDYMNMLNKIPKMIELVSNPFLLTLALRALPNIVRSGRDLSNICLTRVGLYDSFIEQWLEANKRRLEGNSLSTEAQETLEVLLNEGFVLQGINYQKNLAAAIFQHQGGNPVVEYSHIRENKSWKATFFGPDAQVTLLRESSPLTRSGSQYHFLHRSILEYLYSRVMSDPVEASHLSTHM